Protein AF-A0A7D9IR38-F1 (afdb_monomer)

Organism: Paramuricea clavata (NCBI:txid317549)

InterPro domains:
  IPR008967 p53-like transcription factor, DNA-binding domain superfamily [SSF49417] (40-224)
  IPR024061 NDT80, DNA-binding domain [PF05224] (97-162)
  IPR024061 NDT80, DNA-binding domain [PF05224] (167-225)
  IPR024061 NDT80, DNA-binding domain [PS51517] (1-226)
  IPR026932 Myelin gene regulatory factor, ICA domain [PF13887] (350-385)
  IPR030392 Intramolecular chaperone auto-processing domain [PF13884] (271-334)
  IPR030392 Intramolecular chaperone auto-processing domain [PS51688] (271-379)
  IPR037141 NDT80, DNA-binding domain superfamily [G3DSA:2.60.40.1390] (22-170)
  IPR051577 Myelin Regulatory Factor-like [PTHR13029] (30-388)

Solvent-accessible surface area (backbone atoms only — not comparable to full-atom values): 26145 Å² total; per-residue (Å²): 54,73,62,73,76,69,81,68,84,81,82,90,80,77,92,77,84,88,83,86,88,83,85,91,80,84,88,85,83,88,86,81,89,80,92,78,89,76,90,79,82,91,78,80,91,72,85,74,77,76,78,79,71,75,55,69,43,83,36,67,68,88,75,33,37,47,30,23,38,75,79,67,80,59,71,42,74,64,47,77,50,73,42,60,83,41,50,67,44,72,36,79,94,72,73,38,34,37,31,36,70,82,56,73,62,39,63,45,57,48,70,48,68,80,69,62,99,42,40,27,38,46,53,90,96,43,77,40,60,52,77,48,78,46,80,45,64,33,31,22,32,70,93,44,67,89,48,73,38,48,48,54,66,38,36,84,82,66,58,88,64,97,48,56,55,61,80,67,56,36,51,51,80,62,61,51,94,91,37,76,29,95,73,50,41,34,32,24,48,32,46,36,34,25,41,28,39,97,88,51,72,43,47,47,45,36,36,31,39,56,61,29,37,34,35,80,58,67,58,82,78,73,51,66,87,67,50,84,52,44,65,48,97,86,64,80,47,76,47,63,89,70,72,41,46,41,83,42,96,74,50,84,42,61,72,27,68,52,62,88,82,88,74,91,77,79,86,89,73,94,87,51,74,92,80,55,76,90,88,71,86,80,63,27,64,60,24,33,52,52,56,71,70,58,61,83,42,80,46,63,75,54,71,54,56,21,64,73,52,66,49,70,87,85,54,74,47,79,45,66,57,41,77,63,46,37,76,76,43,48,90,34,36,45,73,45,68,68,44,77,41,92,90,42,78,44,69,64,39,65,42,64,43,62,70,56,53,52,52,34,50,52,29,19,5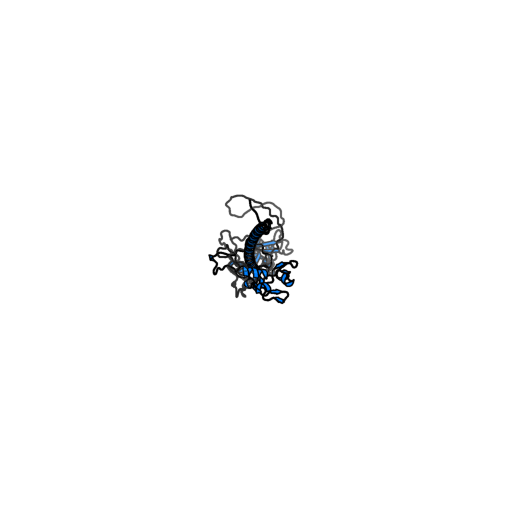2,53,36,51,52,53,51,50,50,54,51,51,55,50,49,54,53,50,52,54,52,48,53,53,49,49,56,50,51,56,58,68,73,64,67,76,96,79,82,84,87,83,79,88,87,80,88,74,90,77,92,134

Radius of gyration: 47.47 Å; Cα contacts (8 Å, |Δi|>4): 557; chains: 1; bounding box: 139×45×157 Å

Structure (mmCIF, N/CA/C/O backbone):
data_AF-A0A7D9IR38-F1
#
_entry.id   AF-A0A7D9IR38-F1
#
loop_
_atom_site.group_PDB
_atom_site.id
_atom_site.type_symbol
_atom_site.label_atom_id
_atom_site.label_alt_id
_atom_site.label_comp_id
_atom_site.label_asym_id
_atom_site.label_entity_id
_atom_site.label_seq_id
_atom_site.pdbx_PDB_ins_code
_atom_site.Cartn_x
_atom_site.Cartn_y
_atom_site.Cartn_z
_atom_site.occupancy
_atom_site.B_iso_or_equiv
_atom_site.auth_seq_id
_atom_site.auth_comp_id
_atom_site.auth_asym_id
_atom_site.auth_atom_id
_atom_site.pdbx_PDB_model_num
ATOM 1 N N . MET A 1 1 ? -3.187 -12.875 36.108 1.00 32.19 1 MET A N 1
ATOM 2 C CA . MET A 1 1 ? -4.574 -12.395 35.973 1.00 32.19 1 MET A CA 1
ATOM 3 C C . MET A 1 1 ? -4.577 -11.123 36.898 1.00 32.19 1 MET A C 1
ATOM 5 O O . MET A 1 1 ? -4.067 -11.202 37.983 1.00 32.19 1 MET A O 1
ATOM 9 N N . PHE A 1 2 ? -4.881 -9.881 36.517 1.00 22.52 2 PHE A N 1
ATOM 10 C CA . PHE A 1 2 ? -4.890 -8.736 37.477 1.00 22.52 2 PHE A CA 1
ATOM 11 C C . PHE A 1 2 ? -5.902 -7.702 37.000 1.00 22.52 2 PHE A C 1
ATOM 13 O O . PHE A 1 2 ? -5.664 -7.044 35.996 1.00 22.52 2 PHE A O 1
ATOM 20 N N . LEU A 1 3 ? -7.048 -7.592 37.676 1.00 26.59 3 LEU A N 1
ATOM 21 C CA . LEU A 1 3 ? -7.865 -6.381 37.555 1.00 26.59 3 LEU A CA 1
ATOM 22 C C . LEU A 1 3 ? -7.240 -5.395 38.537 1.00 26.59 3 LEU A C 1
ATOM 24 O O . LEU A 1 3 ? -7.211 -5.655 39.741 1.00 26.59 3 LEU A O 1
ATOM 28 N N . ILE A 1 4 ? -6.672 -4.318 38.014 1.00 25.92 4 ILE A N 1
ATOM 29 C CA . ILE A 1 4 ? -6.239 -3.196 38.834 1.00 25.92 4 ILE A CA 1
ATOM 30 C C . ILE A 1 4 ? -7.450 -2.273 38.915 1.00 25.92 4 ILE A C 1
ATOM 32 O O . ILE A 1 4 ? -7.753 -1.551 37.971 1.00 25.92 4 ILE A O 1
ATOM 36 N N . LEU A 1 5 ? -8.172 -2.356 40.029 1.00 30.34 5 LEU A N 1
ATOM 37 C CA . LEU A 1 5 ? -9.125 -1.329 40.424 1.00 30.34 5 LEU A CA 1
ATOM 38 C C . LEU A 1 5 ? -8.317 -0.217 41.090 1.00 30.34 5 LEU A C 1
ATOM 40 O O . LEU A 1 5 ? -7.804 -0.401 42.194 1.00 30.34 5 LEU A O 1
ATOM 44 N N . VAL A 1 6 ? -8.161 0.913 40.407 1.00 25.84 6 VAL A N 1
ATOM 45 C CA . VAL A 1 6 ? -7.616 2.121 41.029 1.00 25.84 6 VAL A CA 1
ATOM 46 C C . VAL A 1 6 ? -8.794 2.885 41.622 1.00 25.84 6 VAL A C 1
ATOM 48 O O . VAL A 1 6 ? -9.546 3.531 40.901 1.00 25.84 6 VAL A O 1
ATOM 51 N N . PHE A 1 7 ? -8.983 2.772 42.936 1.00 28.56 7 PHE A N 1
ATOM 52 C CA . PHE A 1 7 ? -9.939 3.600 43.665 1.00 28.56 7 PHE A CA 1
ATOM 53 C C . PHE A 1 7 ? -9.249 4.900 44.080 1.00 28.56 7 PHE A C 1
ATOM 55 O O . PHE A 1 7 ? -8.313 4.873 44.879 1.00 28.56 7 PHE A O 1
ATOM 62 N N . TYR A 1 8 ? -9.728 6.035 43.577 1.00 24.03 8 TYR A N 1
ATOM 63 C CA . TYR A 1 8 ? -9.469 7.330 44.198 1.00 24.03 8 TYR A CA 1
ATOM 64 C C . TYR A 1 8 ? -10.683 7.682 45.058 1.00 24.03 8 TYR A C 1
ATOM 66 O O . TYR A 1 8 ? -11.764 7.930 44.540 1.00 24.03 8 TYR A O 1
ATOM 74 N N . TYR A 1 9 ? -10.507 7.663 46.379 1.00 27.12 9 TYR A N 1
ATOM 75 C CA . TYR A 1 9 ? -11.450 8.249 47.330 1.00 27.12 9 TYR A CA 1
ATOM 76 C C . TYR A 1 9 ? -10.829 9.548 47.846 1.00 27.12 9 TYR A C 1
ATOM 78 O O . TYR A 1 9 ? -9.733 9.520 48.411 1.00 27.12 9 TYR A O 1
ATOM 86 N N . SER A 1 10 ? -11.496 10.682 47.624 1.00 22.47 10 SER A N 1
ATOM 87 C CA . SER A 1 10 ? -11.085 11.984 48.154 1.00 22.47 10 SER A CA 1
ATOM 88 C C . SER A 1 10 ? -12.210 12.570 49.006 1.00 22.47 10 SER A C 1
ATOM 90 O O . SER A 1 10 ? -13.165 13.112 48.458 1.00 22.47 10 SER A O 1
ATOM 92 N N . PRO A 1 11 ? -12.128 12.485 50.344 1.00 25.80 11 PRO A N 1
ATOM 93 C CA . PRO A 1 11 ? -12.877 13.372 51.212 1.00 25.80 11 PRO A CA 1
ATOM 94 C C . PRO A 1 11 ? -12.040 14.647 51.361 1.00 25.80 11 PRO A C 1
ATOM 96 O O . PRO A 1 11 ? -11.007 14.669 52.039 1.00 25.80 11 PRO A O 1
ATOM 99 N N . LEU A 1 12 ? -12.428 15.709 50.660 1.00 24.52 12 LEU A N 1
ATOM 100 C CA . LEU A 1 12 ? -11.795 17.011 50.825 1.00 24.52 12 LEU A CA 1
ATOM 101 C C . LEU A 1 12 ? -12.102 17.545 52.234 1.00 24.52 12 LEU A C 1
ATOM 103 O O . LEU A 1 12 ? -13.185 18.039 52.509 1.00 24.52 12 LEU A O 1
ATOM 107 N N . GLN A 1 13 ? -11.060 17.464 53.066 1.00 26.48 13 GLN A N 1
ATOM 108 C CA . GLN A 1 13 ? -10.814 18.166 54.329 1.00 26.48 13 GLN A CA 1
ATOM 109 C C . GLN A 1 13 ? -11.513 17.655 55.598 1.00 26.48 13 GLN A C 1
ATOM 111 O O . GLN A 1 13 ? -12.434 18.275 56.111 1.00 26.48 13 GLN A O 1
ATOM 116 N N . GLU A 1 14 ? -10.871 16.686 56.258 1.00 24.98 14 GLU A N 1
ATOM 117 C CA . GLU A 1 14 ? -10.708 16.777 57.712 1.00 24.98 14 GLU A CA 1
ATOM 118 C C . GLU A 1 14 ? -9.253 16.478 58.106 1.00 24.98 14 GLU A C 1
ATOM 120 O O . GLU A 1 14 ? -8.699 15.404 57.870 1.00 24.98 14 GLU A O 1
ATOM 125 N N . LYS A 1 15 ? -8.589 17.503 58.648 1.00 25.02 15 LYS A N 1
ATOM 126 C CA . LYS A 1 15 ? -7.268 17.408 59.271 1.00 25.02 15 LYS A CA 1
ATOM 127 C C . LYS A 1 15 ? -7.377 16.476 60.479 1.00 25.02 15 LYS A C 1
ATOM 129 O O . LYS A 1 15 ? -8.169 16.766 61.362 1.00 25.02 15 LYS A O 1
ATOM 134 N N . GLN A 1 16 ? -6.518 15.463 60.577 1.00 22.91 16 GLN A N 1
ATOM 135 C CA . GLN A 1 16 ? -5.598 15.240 61.703 1.00 22.91 16 GLN A CA 1
ATOM 136 C C . GLN A 1 16 ? -4.909 13.868 61.599 1.00 22.91 16 GLN A C 1
ATOM 138 O O . GLN A 1 16 ? -5.379 12.908 60.999 1.00 22.91 16 GLN A O 1
ATOM 143 N N . LEU A 1 17 ? -3.720 13.847 62.179 1.00 22.20 17 LEU A N 1
ATOM 144 C CA . LEU A 1 17 ? -2.709 12.803 62.245 1.00 22.20 17 LEU A CA 1
ATOM 145 C C . LEU A 1 17 ? -3.217 11.404 62.686 1.00 22.20 17 LEU A C 1
ATOM 147 O O . LEU A 1 17 ? -3.963 11.284 63.650 1.00 22.20 17 LEU A O 1
ATOM 151 N N . LYS A 1 18 ? -2.605 10.357 62.102 1.00 23.73 18 LYS A N 1
ATOM 152 C CA . LYS A 1 18 ? -2.410 8.983 62.637 1.00 23.73 18 LYS A CA 1
ATOM 153 C C . LYS A 1 18 ? -3.661 8.120 62.904 1.00 23.73 18 LYS A C 1
ATOM 155 O O . LYS A 1 18 ? -4.250 8.190 63.974 1.00 23.73 18 LYS A O 1
ATOM 160 N N . ARG A 1 19 ? -3.824 7.071 62.082 1.00 24.08 19 ARG A N 1
ATOM 161 C CA . ARG A 1 19 ? -3.713 5.660 62.524 1.00 24.08 19 ARG A CA 1
ATOM 162 C C . ARG A 1 19 ? -3.563 4.707 61.330 1.00 24.08 19 ARG A C 1
ATOM 164 O O . ARG A 1 19 ? -4.274 4.793 60.340 1.00 24.08 19 ARG A O 1
ATOM 171 N N . LYS A 1 20 ? -2.553 3.846 61.452 1.00 23.52 20 LYS A N 1
ATOM 172 C CA . LYS A 1 20 ? -2.183 2.717 60.586 1.00 23.52 20 LYS A CA 1
ATOM 173 C C . LYS A 1 20 ? -3.152 1.537 60.810 1.00 23.52 20 LYS A C 1
ATOM 175 O O . LYS A 1 20 ? -3.844 1.534 61.826 1.00 23.52 20 LYS A O 1
ATOM 180 N N . CYS A 1 21 ? -3.028 0.530 59.932 1.00 21.84 21 CYS A N 1
ATOM 181 C CA . CYS A 1 21 ? -3.422 -0.898 60.027 1.00 21.84 21 CYS A CA 1
ATOM 182 C C . CYS A 1 21 ? -4.568 -1.298 59.075 1.00 21.84 21 CYS A C 1
ATOM 184 O O . CYS A 1 21 ? -5.576 -0.613 59.018 1.00 21.84 21 CYS A O 1
ATOM 186 N N . HIS A 1 22 ? -4.532 -2.410 58.332 1.00 23.05 22 HIS A N 1
ATOM 187 C CA . HIS A 1 22 ? -3.487 -3.402 58.036 1.00 23.05 22 HIS A CA 1
ATOM 188 C C . HIS A 1 22 ? -3.958 -4.209 56.806 1.00 23.05 22 HIS A C 1
ATOM 190 O O . HIS A 1 22 ? -5.097 -4.667 56.778 1.00 23.05 22 HIS A O 1
ATOM 196 N N . LEU A 1 23 ? -3.082 -4.428 55.823 1.00 22.12 23 LEU A N 1
ATOM 197 C CA . LEU A 1 23 ? -3.158 -5.573 54.909 1.00 22.12 23 LEU A CA 1
ATOM 198 C C . LEU A 1 23 ? -2.187 -6.623 55.460 1.00 22.12 23 LEU A C 1
ATOM 200 O O . LEU A 1 23 ? -1.024 -6.308 55.713 1.00 22.12 23 LEU A O 1
ATOM 204 N N . LEU A 1 24 ? -2.681 -7.838 55.698 1.00 22.42 24 LEU A N 1
ATOM 205 C CA . LEU A 1 24 ? -1.870 -9.011 56.013 1.00 22.42 24 LEU A CA 1
ATOM 206 C C . LEU A 1 24 ? -1.435 -9.672 54.701 1.00 22.42 24 LEU A C 1
ATOM 208 O O . LEU A 1 24 ? -2.277 -10.210 53.989 1.00 22.42 24 LEU A O 1
ATOM 212 N N . SER A 1 25 ? -0.137 -9.637 54.410 1.00 22.72 25 SER A N 1
ATOM 213 C CA . SER A 1 25 ? 0.696 -10.841 54.252 1.00 22.72 25 SER A CA 1
ATOM 214 C C . SER A 1 25 ? 2.130 -10.419 53.920 1.00 22.72 25 SER A C 1
ATOM 216 O O . SER A 1 25 ? 2.369 -9.746 52.918 1.00 22.72 25 SER A O 1
ATOM 218 N N . GLU A 1 26 ? 3.043 -10.795 54.808 1.00 22.45 26 GLU A N 1
ATOM 219 C CA . GLU A 1 26 ? 4.478 -10.514 54.815 1.00 22.45 26 GLU A CA 1
ATOM 220 C C . GLU A 1 26 ? 5.290 -11.341 53.798 1.00 22.45 26 GLU A C 1
ATOM 222 O O . GLU A 1 26 ? 4.868 -12.418 53.378 1.00 22.45 26 GLU A O 1
ATOM 227 N N . ASN A 1 27 ? 6.517 -10.845 53.566 1.00 23.66 27 ASN A N 1
ATOM 228 C CA . ASN A 1 27 ? 7.733 -11.494 53.040 1.00 23.66 27 ASN A CA 1
ATOM 229 C C . ASN A 1 27 ? 7.826 -11.622 51.501 1.00 23.66 27 ASN A C 1
ATOM 231 O O . ASN A 1 27 ? 6.916 -12.114 50.850 1.00 23.66 27 ASN A O 1
ATOM 235 N N . ASN A 1 28 ? 8.896 -11.207 50.812 1.00 25.48 28 ASN A N 1
ATOM 236 C CA . ASN A 1 28 ? 10.277 -10.934 51.215 1.00 25.48 28 ASN A CA 1
ATOM 237 C C . ASN A 1 28 ? 10.882 -9.758 50.426 1.00 25.48 28 ASN A C 1
ATOM 239 O O . ASN A 1 28 ? 10.519 -9.486 49.282 1.00 25.48 28 ASN A O 1
ATOM 243 N N . GLU A 1 29 ? 11.824 -9.099 51.091 1.00 25.08 29 GLU A N 1
ATOM 244 C CA . GLU A 1 29 ? 12.579 -7.922 50.679 1.00 25.08 29 GLU A CA 1
ATOM 245 C C . GLU A 1 29 ? 13.630 -8.172 49.576 1.00 25.08 29 GLU A C 1
ATOM 247 O O . GLU A 1 29 ? 14.093 -9.291 49.365 1.00 25.08 29 GLU A O 1
ATOM 252 N N . ASN A 1 30 ? 14.087 -7.043 49.013 1.00 25.06 30 ASN A N 1
ATOM 253 C CA . ASN A 1 30 ? 15.406 -6.779 48.418 1.00 25.06 30 ASN A CA 1
ATOM 254 C C . ASN A 1 30 ? 15.691 -7.301 46.997 1.00 25.06 30 ASN A C 1
ATOM 256 O O . ASN A 1 30 ? 16.036 -8.458 46.791 1.00 25.06 30 ASN A O 1
ATOM 260 N N . ASN A 1 31 ? 15.712 -6.386 46.015 1.00 26.19 31 ASN A N 1
ATOM 261 C CA . ASN A 1 31 ? 16.992 -5.834 45.542 1.00 26.19 31 ASN A CA 1
ATOM 262 C C . ASN A 1 31 ? 16.858 -4.706 44.493 1.00 26.19 31 ASN A C 1
ATOM 264 O O . ASN A 1 31 ? 16.101 -4.789 43.533 1.00 26.19 31 ASN A O 1
ATOM 268 N N . GLU A 1 32 ? 17.681 -3.681 44.731 1.00 26.14 32 GLU A N 1
ATOM 269 C CA . GLU A 1 32 ? 18.408 -2.799 43.802 1.00 26.14 32 GLU A CA 1
ATOM 270 C C . GLU A 1 32 ? 17.709 -1.857 42.793 1.00 26.14 32 GLU A C 1
ATOM 272 O O . GLU A 1 32 ? 17.222 -2.215 41.727 1.00 26.14 32 GLU A O 1
ATOM 277 N N . MET A 1 33 ? 17.833 -0.562 43.125 1.00 23.05 33 MET A N 1
ATOM 278 C CA . MET A 1 33 ? 18.467 0.509 42.334 1.00 23.05 33 MET A CA 1
ATOM 279 C C . MET A 1 33 ? 18.371 0.485 40.790 1.00 23.05 33 MET A C 1
ATOM 281 O O . MET A 1 33 ? 19.086 -0.248 40.118 1.00 23.05 33 MET A O 1
ATOM 285 N N . LYS A 1 34 ? 17.720 1.512 40.218 1.00 26.06 34 LYS A N 1
ATOM 286 C CA . LYS A 1 34 ? 18.383 2.676 39.567 1.00 26.06 34 LYS A CA 1
ATOM 287 C C . LYS A 1 34 ? 17.340 3.598 38.916 1.00 26.06 34 LYS A C 1
ATOM 289 O O . LYS A 1 34 ? 16.698 3.261 37.928 1.00 26.06 34 LYS A O 1
ATOM 294 N N . LYS A 1 35 ? 17.206 4.811 39.465 1.00 25.56 35 LYS A N 1
ATOM 295 C CA . LYS A 1 35 ? 16.501 5.939 38.838 1.00 25.56 35 LYS A CA 1
ATOM 296 C C . LYS A 1 35 ? 17.360 6.486 37.694 1.00 25.56 35 LYS A C 1
ATOM 298 O O . LYS A 1 35 ? 18.388 7.099 37.957 1.00 25.56 35 LYS A O 1
ATOM 303 N N . VAL A 1 36 ? 16.901 6.349 36.453 1.00 25.91 36 VAL A N 1
ATOM 304 C CA . VAL A 1 36 ? 17.342 7.196 35.335 1.00 25.91 36 VAL A CA 1
ATOM 305 C C . VAL A 1 36 ? 16.173 8.102 34.965 1.00 25.91 36 VAL A C 1
ATOM 307 O O . VAL A 1 36 ? 15.208 7.679 34.337 1.00 25.91 36 VAL A O 1
ATOM 310 N N . LYS A 1 37 ? 16.249 9.363 35.400 1.00 24.50 37 LYS A N 1
ATOM 311 C CA . LYS A 1 37 ? 15.407 10.447 34.886 1.00 24.50 37 LYS A CA 1
ATOM 312 C C . LYS A 1 37 ? 15.909 10.789 33.480 1.00 24.50 37 LYS A C 1
ATOM 314 O O . LYS A 1 37 ? 17.011 11.314 33.351 1.00 24.50 37 LYS A O 1
ATOM 319 N N . LYS A 1 38 ? 15.117 10.521 32.441 1.00 25.00 38 LYS A N 1
ATOM 320 C CA . LYS A 1 38 ? 15.277 11.175 31.134 1.00 25.00 38 LYS A CA 1
ATOM 321 C C . LYS A 1 38 ? 14.123 12.151 30.937 1.00 25.00 38 LYS A C 1
ATOM 323 O O . LYS A 1 38 ? 12.965 11.753 30.893 1.00 25.00 38 LYS A O 1
ATOM 328 N N . ASN A 1 39 ? 14.486 13.428 30.868 1.00 23.08 39 ASN A N 1
ATOM 329 C CA . ASN A 1 39 ? 13.631 14.534 30.465 1.00 23.08 39 ASN A CA 1
ATOM 330 C C . ASN A 1 39 ? 13.191 14.325 29.010 1.00 23.08 39 ASN A C 1
ATOM 332 O O . ASN A 1 39 ? 14.047 14.228 28.134 1.00 23.08 39 ASN A O 1
ATOM 336 N N . TYR A 1 40 ? 11.884 14.305 28.758 1.00 23.05 40 TYR A N 1
ATOM 337 C CA . TYR A 1 40 ? 11.312 14.483 27.425 1.00 23.05 40 TYR A CA 1
ATOM 338 C C . TYR A 1 40 ? 10.557 15.816 27.415 1.00 23.05 40 TYR A C 1
ATOM 340 O O . TYR A 1 40 ? 9.619 16.008 28.188 1.00 23.05 40 TYR A O 1
ATOM 348 N N . LYS A 1 41 ? 11.017 16.750 26.577 1.00 23.03 41 LYS A N 1
ATOM 349 C CA . LYS A 1 41 ? 10.255 17.931 26.148 1.00 23.03 41 LYS A CA 1
ATOM 350 C C . LYS A 1 41 ? 9.276 17.489 25.048 1.00 23.03 41 LYS A C 1
ATOM 352 O O . LYS A 1 41 ? 9.688 16.680 24.217 1.00 23.03 41 LYS A O 1
ATOM 357 N N . PRO A 1 42 ? 8.036 18.000 24.996 1.00 26.86 42 PRO A N 1
ATOM 358 C CA . PRO A 1 42 ? 7.153 17.765 23.865 1.00 26.86 42 PRO A CA 1
ATOM 359 C C . PRO A 1 42 ? 7.392 18.846 22.803 1.00 26.86 42 PRO A C 1
ATOM 361 O O . PRO A 1 42 ? 7.195 20.031 23.068 1.00 26.86 42 PRO A O 1
ATOM 364 N N . GLU A 1 43 ? 7.809 18.442 21.607 1.00 24.91 43 GLU A N 1
ATOM 365 C CA . GLU A 1 43 ? 7.759 19.276 20.406 1.00 24.91 43 GLU A CA 1
ATOM 366 C C . GLU A 1 43 ? 6.731 18.694 19.427 1.00 24.91 43 GLU A C 1
ATOM 368 O O . GLU A 1 43 ? 6.721 17.498 19.159 1.00 24.91 43 GLU A O 1
ATOM 373 N N . HIS A 1 44 ? 5.876 19.595 18.939 1.00 27.73 44 HIS A N 1
ATOM 374 C CA . HIS A 1 44 ? 5.079 19.548 17.712 1.00 27.73 44 HIS A CA 1
ATOM 375 C C . HIS A 1 44 ? 4.082 18.394 17.485 1.00 27.73 44 HIS A C 1
ATOM 377 O O . HIS A 1 44 ? 4.381 17.372 16.887 1.00 27.73 44 HIS A O 1
ATOM 383 N N . GLY A 1 45 ? 2.828 18.680 17.859 1.00 36.00 45 GLY A N 1
ATOM 384 C CA . GLY A 1 45 ? 1.658 18.615 16.970 1.00 36.00 45 GLY A CA 1
ATOM 385 C C . GLY A 1 45 ? 1.564 17.457 15.977 1.00 36.00 45 GLY A C 1
ATOM 386 O O . GLY A 1 45 ? 1.627 17.686 14.774 1.00 36.00 45 GLY A O 1
ATOM 387 N N . GLU A 1 46 ? 1.287 16.255 16.475 1.00 27.53 46 GLU A N 1
ATOM 388 C CA . GLU A 1 46 ? 0.656 15.202 15.681 1.00 27.53 46 GLU A CA 1
ATOM 389 C C . GLU A 1 46 ? -0.865 15.285 15.853 1.00 27.53 46 GLU A C 1
ATOM 391 O O . GLU A 1 46 ? -1.393 15.326 16.967 1.00 27.53 46 GLU A O 1
ATOM 396 N N . SER A 1 47 ? -1.579 15.327 14.728 1.00 29.12 47 SER A N 1
ATOM 397 C CA . SER A 1 47 ? -3.030 15.192 14.664 1.00 29.12 47 SER A CA 1
ATOM 398 C C . SER A 1 47 ? -3.446 13.890 15.347 1.00 29.12 47 SER A C 1
ATOM 400 O O . SER A 1 47 ? -3.198 12.804 14.817 1.00 29.12 47 SER A O 1
ATOM 402 N N . SER A 1 48 ? -4.072 13.985 16.521 1.00 27.12 48 SER A N 1
ATOM 403 C CA . SER A 1 48 ? -4.576 12.811 17.217 1.00 27.12 48 SER A CA 1
ATOM 404 C C . SER A 1 48 ? -5.648 12.152 16.351 1.00 27.12 48 SER A C 1
ATOM 406 O O . SER A 1 48 ? -6.739 12.683 16.139 1.00 27.12 48 SER A O 1
ATOM 408 N N . SER A 1 49 ? -5.352 10.961 15.830 1.00 33.38 49 SER A N 1
ATOM 409 C CA . SER A 1 49 ? -6.412 10.031 15.463 1.00 33.38 49 SER A CA 1
ATOM 410 C C . SER A 1 49 ? -7.241 9.840 16.731 1.00 33.38 49 SER A C 1
ATOM 412 O O . SER A 1 49 ? -6.749 9.265 17.704 1.00 33.38 49 SER A O 1
ATOM 414 N N . SER A 1 50 ? -8.436 10.421 16.776 1.00 42.72 50 SER A N 1
ATOM 415 C CA . SER A 1 50 ? -9.294 10.379 17.957 1.00 42.72 50 SER A CA 1
ATOM 416 C C . SER A 1 50 ? -9.567 8.919 18.328 1.00 42.72 50 SER A C 1
ATOM 418 O O . SER A 1 50 ? -10.323 8.213 17.663 1.00 42.72 50 SER A O 1
ATOM 420 N N . ILE A 1 51 ? -8.896 8.428 19.373 1.00 61.41 51 ILE A N 1
ATOM 421 C CA . ILE A 1 51 ? -9.142 7.092 19.913 1.00 61.41 51 ILE A CA 1
ATOM 422 C C . ILE A 1 51 ? -10.586 7.102 20.406 1.00 61.41 51 ILE A C 1
ATOM 424 O O . ILE A 1 51 ? -10.920 7.813 21.354 1.00 61.41 51 ILE A O 1
ATOM 428 N N . LYS A 1 52 ? -11.462 6.354 19.729 1.00 79.75 52 LYS A N 1
ATOM 429 C CA . LYS A 1 52 ? -12.871 6.280 20.106 1.00 79.75 52 LYS A CA 1
ATOM 430 C C . LYS A 1 52 ? -12.989 5.540 21.438 1.00 79.75 52 LYS A C 1
ATOM 432 O O . LYS A 1 52 ? -12.598 4.379 21.540 1.00 79.75 52 LYS A O 1
ATOM 437 N N . THR A 1 53 ? -13.523 6.217 22.446 1.00 86.69 53 THR A N 1
ATOM 438 C CA . THR A 1 53 ? -13.774 5.665 23.781 1.00 86.69 53 THR A CA 1
ATOM 439 C C . THR A 1 53 ? -15.211 5.174 23.898 1.00 86.69 53 THR A C 1
ATOM 441 O O . THR A 1 53 ? -16.109 5.704 23.236 1.00 86.69 53 THR A O 1
ATOM 444 N N . ILE A 1 54 ? -15.419 4.136 24.713 1.00 92.12 54 ILE A N 1
ATOM 445 C CA . ILE A 1 54 ? -16.761 3.611 24.958 1.00 92.12 54 ILE A CA 1
ATOM 446 C C . ILE A 1 54 ? -17.575 4.625 25.765 1.00 92.12 54 ILE A C 1
ATOM 448 O O . ILE A 1 54 ? -17.081 5.190 26.745 1.00 92.12 54 ILE A O 1
ATOM 452 N N . LYS A 1 55 ? -18.814 4.862 25.346 1.00 93.94 55 LYS A N 1
ATOM 453 C CA . LYS A 1 55 ? -19.738 5.781 26.011 1.00 93.94 55 LYS A CA 1
ATOM 454 C C . LYS A 1 55 ? -20.543 5.074 27.095 1.00 93.94 55 LYS A C 1
ATOM 456 O O . LYS A 1 55 ? -20.880 3.895 26.962 1.00 93.94 55 LYS A O 1
ATOM 461 N N . TRP A 1 56 ? -20.873 5.840 28.129 1.00 94.81 56 TRP A N 1
ATOM 462 C CA . TRP A 1 56 ? -21.679 5.424 29.271 1.00 94.81 56 TRP A CA 1
ATOM 463 C C . TRP A 1 56 ? -22.890 6.345 29.413 1.00 94.81 56 TRP A C 1
ATOM 465 O O . TRP A 1 56 ? -22.820 7.523 29.055 1.00 94.81 56 TRP A O 1
ATOM 475 N N . SER A 1 57 ? -23.995 5.793 29.895 1.00 94.75 57 SER A N 1
ATOM 476 C CA . SER A 1 57 ? -25.231 6.518 30.176 1.00 94.75 57 SER A CA 1
ATOM 477 C C . SER A 1 57 ? -25.851 6.043 31.482 1.00 94.75 57 SER A C 1
ATOM 479 O O . SER A 1 57 ? -25.645 4.899 31.895 1.00 94.75 57 SER A O 1
ATOM 481 N N . ASP A 1 58 ? -26.668 6.898 32.087 1.00 93.38 58 ASP A N 1
ATOM 482 C CA . ASP A 1 58 ? -27.479 6.553 33.250 1.00 93.38 58 ASP A CA 1
ATOM 483 C C . ASP A 1 58 ? -28.330 5.300 32.998 1.00 93.38 58 ASP A C 1
ATOM 485 O O . ASP A 1 58 ? -28.930 5.128 31.933 1.00 93.38 58 ASP A O 1
ATOM 489 N N . TYR A 1 59 ? -28.378 4.407 33.986 1.00 92.62 59 TYR A N 1
ATOM 490 C CA . TYR A 1 59 ? -29.132 3.162 33.915 1.00 92.62 59 TYR A CA 1
ATOM 491 C C . TYR A 1 59 ? -29.973 2.978 35.167 1.00 92.62 59 TYR A C 1
ATOM 493 O O . TYR A 1 59 ? -29.455 3.062 36.273 1.00 92.62 59 TYR A O 1
ATOM 501 N N . LYS A 1 60 ? -31.270 2.687 34.996 1.00 88.62 60 LYS A N 1
ATOM 502 C CA . LYS A 1 60 ? -32.205 2.441 36.109 1.00 88.62 60 LYS A CA 1
ATOM 503 C C . LYS A 1 60 ? -32.182 3.536 37.190 1.00 88.62 60 LYS A C 1
ATOM 505 O O . LYS A 1 60 ? -32.381 3.240 38.362 1.00 88.62 60 LYS A O 1
ATOM 510 N N . SER A 1 61 ? -31.987 4.800 36.807 1.00 85.88 61 SER A N 1
ATOM 511 C CA . SER A 1 61 ? -31.916 5.923 37.755 1.00 85.88 61 SER A CA 1
ATOM 512 C C . SER A 1 61 ? -33.169 6.073 38.620 1.00 85.88 61 SER A C 1
ATOM 514 O O . SER A 1 61 ? -33.072 6.544 39.745 1.00 85.88 61 SER A O 1
ATOM 516 N N . GLU A 1 62 ? -34.329 5.632 38.130 1.00 87.12 62 GLU A N 1
ATOM 517 C CA . GLU A 1 62 ? -35.589 5.620 38.885 1.00 87.12 62 GLU A CA 1
ATOM 518 C C . GLU A 1 62 ? -35.629 4.543 39.984 1.00 87.12 62 GLU A C 1
ATOM 520 O O . GLU A 1 62 ? -36.349 4.692 40.965 1.00 87.12 62 GLU A O 1
ATOM 525 N N . GLU A 1 63 ? -34.845 3.467 39.847 1.00 89.56 63 GLU A N 1
ATOM 526 C CA . GLU A 1 63 ? -34.708 2.406 40.858 1.00 89.56 63 GLU A CA 1
ATOM 527 C C . GLU A 1 63 ? -33.590 2.727 41.876 1.00 89.56 63 GLU A C 1
ATOM 529 O O . GLU A 1 63 ? -33.448 2.045 42.900 1.00 89.56 63 GLU A O 1
ATOM 534 N N . CYS A 1 64 ? -32.771 3.750 41.601 1.00 91.25 64 CYS A N 1
ATOM 535 C CA . CYS A 1 64 ? -31.705 4.192 42.491 1.00 91.25 64 CYS A CA 1
ATOM 536 C C . CYS A 1 64 ? -32.284 4.887 43.725 1.00 91.25 64 CYS A C 1
ATOM 538 O O . CYS A 1 64 ? -33.170 5.736 43.656 1.00 91.25 64 CYS A O 1
ATOM 540 N N . HIS A 1 65 ? -31.748 4.520 44.880 1.00 92.31 65 HIS A N 1
ATOM 541 C CA . HIS A 1 65 ? -32.168 5.040 46.165 1.00 92.31 65 HIS A CA 1
ATOM 542 C C . HIS A 1 65 ? -31.456 6.354 46.455 1.00 92.31 65 HIS A C 1
ATOM 544 O O . HIS A 1 65 ? -30.267 6.521 46.173 1.00 92.31 65 HIS A O 1
ATOM 550 N N . LYS A 1 66 ? -32.193 7.280 47.062 1.00 91.31 66 LYS A N 1
ATOM 551 C CA . LYS A 1 66 ? -31.677 8.597 47.419 1.00 91.31 66 LYS A CA 1
ATOM 552 C C . LYS A 1 66 ? -30.823 8.502 48.675 1.00 91.31 66 LYS A C 1
ATOM 554 O O . LYS A 1 66 ? -31.180 7.818 49.638 1.00 91.31 66 LYS A O 1
ATOM 559 N N . LEU A 1 67 ? -29.700 9.205 48.662 1.00 90.44 67 LEU A N 1
ATOM 560 C CA . LEU A 1 67 ? -28.857 9.381 49.835 1.00 90.44 67 LEU A CA 1
ATOM 561 C C . LEU A 1 67 ? -29.218 10.683 50.539 1.00 90.44 67 LEU A C 1
ATOM 563 O O . LEU A 1 67 ? -29.681 11.615 49.900 1.00 90.44 67 LEU A O 1
ATOM 567 N N . PHE A 1 68 ? -29.011 10.749 51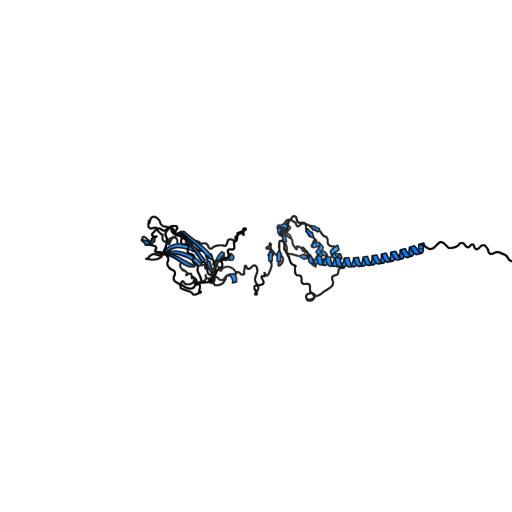.845 1.00 89.38 68 PHE A N 1
ATOM 568 C CA . PHE A 1 68 ? -29.226 11.938 52.661 1.00 89.38 68 PHE A CA 1
ATOM 569 C C . PHE A 1 68 ? -28.072 12.099 53.644 1.00 89.38 68 PHE A C 1
ATOM 571 O O . PHE A 1 68 ? -27.482 11.121 54.110 1.00 89.38 68 PHE A O 1
ATOM 578 N N . THR A 1 69 ? -27.761 13.345 53.969 1.00 85.94 69 THR A N 1
ATOM 579 C CA . THR A 1 69 ? -26.893 13.714 55.090 1.00 85.94 69 THR A CA 1
ATOM 580 C C . THR A 1 69 ? -27.640 13.583 56.417 1.00 85.94 69 THR A C 1
ATOM 582 O O . THR A 1 69 ? -28.866 13.435 56.443 1.00 85.94 69 THR A O 1
ATOM 585 N N . SER A 1 70 ? -26.921 13.695 57.535 1.00 81.31 70 SER A N 1
ATOM 586 C CA . SER A 1 70 ? -27.514 13.678 58.880 1.00 81.31 70 SER A CA 1
ATOM 587 C C . SER A 1 70 ? -28.576 14.768 59.096 1.00 81.31 70 SER A C 1
ATOM 589 O O . SER A 1 70 ? -29.467 14.602 59.926 1.00 81.31 70 SER A O 1
ATOM 591 N N . SER A 1 71 ? -28.530 15.852 58.313 1.00 81.12 71 SER A N 1
ATOM 592 C CA . SER A 1 71 ? -29.519 16.935 58.334 1.00 81.12 71 SER A CA 1
ATOM 593 C C . SER A 1 71 ? -30.888 16.566 57.745 1.00 81.12 71 SER A C 1
ATOM 595 O O . SER A 1 71 ? -31.850 17.277 58.018 1.00 81.12 71 SER A O 1
ATOM 597 N N . LEU A 1 72 ? -30.991 15.496 56.941 1.00 80.38 72 LEU A N 1
ATOM 598 C CA . LEU A 1 72 ? -32.223 15.036 56.271 1.00 80.38 72 LEU A CA 1
ATOM 599 C C . LEU A 1 72 ? -32.953 16.100 55.422 1.00 80.38 72 LEU A C 1
ATOM 601 O O . LEU A 1 72 ? -34.133 15.950 55.115 1.00 80.38 72 LEU A O 1
ATOM 605 N N . THR A 1 73 ? -32.266 17.173 55.030 1.00 76.69 73 THR A N 1
ATOM 606 C CA . THR A 1 73 ? -32.884 18.327 54.360 1.00 76.69 73 THR A CA 1
ATOM 607 C C . THR A 1 73 ? -33.176 18.066 52.888 1.00 76.69 73 THR A C 1
ATOM 609 O O . THR A 1 73 ? -34.289 18.303 52.430 1.00 76.69 73 THR A O 1
ATOM 612 N N . GLU A 1 74 ? -32.189 17.566 52.145 1.00 81.12 74 GLU A N 1
ATOM 613 C CA . GLU A 1 74 ? -32.302 17.280 50.715 1.00 81.12 74 GLU A CA 1
ATOM 614 C C . GLU A 1 74 ? -31.496 16.029 50.356 1.00 81.12 74 GLU A C 1
ATOM 616 O O . GLU A 1 74 ? -30.494 15.728 51.018 1.00 81.12 74 GLU A O 1
ATOM 621 N N . PRO A 1 75 ? -31.920 15.287 49.320 1.00 81.94 75 PRO A N 1
ATOM 622 C CA . PRO A 1 75 ? -31.183 14.128 48.866 1.00 81.94 75 PRO A CA 1
ATOM 623 C C . PRO A 1 75 ? -29.854 14.538 48.223 1.00 81.94 75 PRO A C 1
ATOM 625 O O . PRO A 1 75 ? -29.799 15.441 47.387 1.00 81.94 75 PRO A O 1
ATOM 628 N N . THR A 1 76 ? -28.779 13.840 48.573 1.00 80.00 76 THR A N 1
ATOM 629 C CA . THR A 1 76 ? -27.489 13.970 47.905 1.00 80.00 76 THR A CA 1
ATOM 630 C C . THR A 1 76 ? -27.505 13.159 46.614 1.00 80.00 76 THR A C 1
ATOM 632 O O . THR A 1 76 ? -27.922 12.000 46.591 1.00 80.00 76 THR A O 1
ATOM 635 N N . ASN A 1 77 ? -27.057 13.782 45.524 1.00 79.19 77 ASN A N 1
ATOM 636 C CA . ASN A 1 77 ? -26.961 13.147 44.213 1.00 79.19 77 ASN A CA 1
ATOM 637 C C . ASN A 1 77 ? -25.512 12.701 43.981 1.00 79.19 77 ASN A C 1
ATOM 639 O O . ASN A 1 77 ? -24.646 13.562 43.810 1.00 79.19 77 ASN A O 1
ATOM 643 N N . PRO A 1 78 ? -25.216 11.388 43.980 1.00 84.25 78 PRO A N 1
ATOM 644 C CA . PRO A 1 78 ? -23.888 10.899 43.644 1.00 84.25 78 PRO A CA 1
ATOM 645 C C . PRO A 1 78 ? -23.541 11.252 42.196 1.00 84.25 78 PRO A C 1
ATOM 647 O O . PRO A 1 78 ? -24.290 10.909 41.281 1.00 84.25 78 PRO A O 1
ATOM 650 N N . SER A 1 79 ? -22.390 11.881 41.978 1.00 83.38 79 SER A N 1
ATOM 651 C CA . SER A 1 79 ? -21.837 12.083 40.638 1.00 83.38 79 SER A CA 1
ATOM 652 C C . SER A 1 79 ? -20.884 10.938 40.315 1.00 83.38 79 SER A C 1
ATOM 654 O O . SER A 1 79 ? -19.991 10.615 41.100 1.00 83.38 79 SER A O 1
ATOM 656 N N . ILE A 1 80 ? -21.097 10.289 39.171 1.00 86.00 80 ILE A N 1
ATOM 657 C CA . ILE A 1 80 ? -20.315 9.140 38.717 1.00 86.00 80 ILE A CA 1
ATOM 658 C C . ILE A 1 80 ? -19.817 9.376 37.294 1.00 86.00 80 ILE A C 1
ATOM 660 O O . ILE A 1 80 ? -20.593 9.638 36.380 1.00 86.00 80 ILE A O 1
ATOM 664 N N . VAL A 1 81 ? -18.510 9.223 37.096 1.00 88.38 81 VAL A N 1
ATOM 665 C CA . VAL A 1 81 ? -17.885 9.210 35.771 1.00 88.38 81 VAL A CA 1
ATOM 666 C C . VAL A 1 81 ? -17.194 7.871 35.582 1.00 88.38 81 VAL A C 1
ATOM 668 O O . VAL A 1 81 ? -16.295 7.509 36.343 1.00 88.38 81 VAL A O 1
ATOM 671 N N . VAL A 1 82 ? -17.619 7.133 34.559 1.00 90.38 82 VAL A N 1
ATOM 672 C CA . VAL A 1 82 ? -17.077 5.815 34.219 1.00 90.38 82 VAL A CA 1
ATOM 673 C C . VAL A 1 82 ? -16.283 5.914 32.926 1.00 90.38 82 VAL A C 1
ATOM 675 O O . VAL A 1 82 ? -16.732 6.510 31.949 1.00 90.38 82 VAL A O 1
ATOM 678 N N . ALA A 1 83 ? -15.105 5.302 32.909 1.00 88.19 83 ALA A N 1
ATOM 679 C CA . ALA A 1 83 ? -14.275 5.169 31.724 1.00 88.19 83 ALA A CA 1
ATOM 680 C C . ALA A 1 83 ? -13.815 3.719 31.563 1.00 88.19 83 ALA A C 1
ATOM 682 O O . ALA A 1 83 ? -13.572 3.016 32.543 1.00 88.19 83 ALA A O 1
ATOM 683 N N . CYS A 1 84 ? -13.669 3.269 30.316 1.00 86.94 84 CYS A N 1
ATOM 684 C CA . CYS A 1 84 ? -12.951 2.035 30.017 1.00 86.94 84 CYS A CA 1
ATOM 685 C C . CYS A 1 84 ? -11.614 2.391 29.374 1.00 86.94 84 CYS A C 1
ATOM 687 O O . CYS A 1 84 ? -11.573 2.826 28.224 1.00 86.94 84 CYS A O 1
ATOM 689 N N . ASP A 1 85 ? -10.529 2.221 30.126 1.00 80.44 85 ASP A N 1
ATOM 690 C CA . ASP A 1 85 ? -9.207 2.702 29.716 1.00 80.44 85 ASP A CA 1
ATOM 691 C C . ASP A 1 85 ? -8.532 1.754 28.722 1.00 80.44 85 ASP A C 1
ATOM 693 O O . ASP A 1 85 ? -7.719 2.171 27.897 1.00 80.44 85 ASP A O 1
ATOM 697 N N . LYS A 1 86 ? -8.799 0.447 28.852 1.00 79.56 86 LYS A N 1
ATOM 698 C CA . LYS A 1 86 ? -8.095 -0.617 28.121 1.00 79.56 86 LYS A CA 1
ATOM 699 C C . LYS A 1 86 ? -8.997 -1.816 27.872 1.00 79.56 86 LYS A C 1
ATOM 701 O O . LYS A 1 86 ? -9.883 -2.101 28.667 1.00 79.56 86 LYS A O 1
ATOM 706 N N . GLY A 1 87 ? -8.681 -2.574 26.822 1.00 80.00 87 GLY A N 1
ATOM 707 C CA . GLY A 1 87 ? -9.232 -3.909 26.553 1.00 80.00 87 GLY A CA 1
ATOM 708 C C . GLY A 1 87 ? -10.495 -3.950 25.693 1.00 80.00 87 GLY A C 1
ATOM 709 O O . GLY A 1 87 ? -10.911 -5.041 25.305 1.00 80.00 87 GLY A O 1
ATOM 710 N N . LEU A 1 88 ? -11.054 -2.789 25.343 1.00 84.50 88 LEU A N 1
ATOM 711 C CA . LEU A 1 88 ? -12.077 -2.653 24.310 1.00 84.50 88 LEU A CA 1
ATOM 712 C C . LEU A 1 88 ? -11.472 -1.990 23.073 1.00 84.50 88 LEU A C 1
ATOM 714 O O . LEU A 1 88 ? -10.758 -0.995 23.178 1.00 84.50 88 LEU A O 1
ATOM 718 N N . THR A 1 89 ? -11.776 -2.534 21.900 1.00 85.75 89 THR A N 1
ATOM 719 C CA . THR A 1 89 ? -11.340 -1.987 20.613 1.00 85.75 89 THR A CA 1
ATOM 720 C C . THR A 1 89 ? -12.565 -1.674 19.774 1.00 85.75 89 THR A C 1
ATOM 722 O O . THR A 1 89 ? -13.436 -2.526 19.612 1.00 85.75 89 THR A O 1
ATOM 725 N N . PHE A 1 90 ? -12.661 -0.456 19.248 1.00 85.31 90 PHE A N 1
ATOM 726 C CA . PHE A 1 90 ? -13.752 -0.102 18.348 1.00 85.31 90 PHE A CA 1
ATOM 727 C C . PHE A 1 90 ? -13.513 -0.711 16.964 1.00 85.31 90 PHE A C 1
ATOM 729 O O . PHE A 1 90 ? -12.451 -0.500 16.383 1.00 85.31 90 PHE A O 1
ATOM 736 N N . SER A 1 91 ? -14.498 -1.429 16.423 1.00 82.69 91 SER A N 1
ATOM 737 C CA . SER A 1 91 ? -14.470 -1.922 15.045 1.00 82.69 91 SER A CA 1
ATOM 738 C C . SER A 1 91 ? -15.218 -0.954 14.128 1.00 82.69 91 SER A C 1
ATOM 740 O O . SER A 1 91 ? -16.444 -0.865 14.232 1.00 82.69 91 SER A O 1
ATOM 742 N N . PRO A 1 92 ? -14.542 -0.249 13.198 1.00 75.44 92 PRO A N 1
ATOM 743 C CA . PRO A 1 92 ? -15.218 0.653 12.265 1.00 75.44 92 PRO A CA 1
ATOM 744 C C . PRO A 1 92 ? -16.193 -0.080 11.337 1.00 75.44 92 PRO A C 1
ATOM 746 O O . PRO A 1 92 ? -17.299 0.400 11.104 1.00 75.44 92 PRO A O 1
ATOM 749 N N . ALA A 1 93 ? -15.816 -1.273 10.865 1.00 72.06 93 ALA A N 1
ATOM 750 C CA . ALA A 1 93 ? -16.624 -2.073 9.943 1.00 72.06 93 ALA A CA 1
ATOM 751 C C . ALA A 1 93 ? -17.956 -2.533 10.556 1.00 72.06 93 ALA A C 1
ATOM 753 O O . ALA A 1 93 ? -18.960 -2.646 9.858 1.00 72.06 93 ALA A O 1
ATOM 754 N N . GLU A 1 94 ? -17.961 -2.803 11.862 1.00 75.69 94 GLU A N 1
ATOM 755 C CA . GLU A 1 94 ? -19.135 -3.289 12.596 1.00 75.69 94 GLU A CA 1
ATOM 756 C C . GLU A 1 94 ? -19.792 -2.175 13.430 1.00 75.69 94 GLU A C 1
ATOM 758 O O . GLU A 1 94 ? -20.848 -2.382 14.019 1.00 75.69 94 GLU A O 1
ATOM 763 N N . SER A 1 95 ? -19.173 -0.988 13.463 1.00 85.25 95 SER A N 1
ATOM 764 C CA . SER A 1 95 ? -19.584 0.184 14.242 1.00 85.25 95 SER A CA 1
ATOM 765 C C . SER A 1 95 ? -19.872 -0.106 15.722 1.00 85.25 95 SER A C 1
ATOM 767 O O . SER A 1 95 ? -20.757 0.502 16.318 1.00 85.25 95 SER A O 1
ATOM 769 N N . VAL A 1 96 ? -19.103 -1.013 16.333 1.00 88.81 96 VAL A N 1
ATOM 770 C CA . VAL A 1 96 ? -19.323 -1.509 17.702 1.00 88.81 96 VAL A CA 1
ATOM 771 C C . VAL A 1 96 ? -17.999 -1.801 18.412 1.00 88.81 96 VAL A C 1
ATOM 773 O O . VAL A 1 96 ? -16.983 -2.073 17.768 1.00 88.81 96 VAL A O 1
ATOM 776 N N . PHE A 1 97 ? -17.994 -1.748 19.746 1.00 90.31 97 PHE A N 1
ATOM 777 C CA . PHE A 1 97 ? -16.835 -2.147 20.544 1.00 90.31 97 PHE A CA 1
ATOM 778 C C . PHE A 1 97 ? -16.721 -3.667 20.640 1.00 90.31 97 PHE A C 1
ATOM 780 O O . PHE A 1 97 ? -17.703 -4.381 20.841 1.00 90.31 97 PHE A O 1
ATOM 787 N N . ILE A 1 98 ? -15.495 -4.168 20.524 1.00 87.50 98 ILE A N 1
ATOM 788 C CA . ILE A 1 98 ? -15.169 -5.587 20.599 1.00 87.50 98 ILE A CA 1
ATOM 789 C C . ILE A 1 98 ? -14.233 -5.816 21.781 1.00 87.50 98 ILE A C 1
ATOM 791 O O . ILE A 1 98 ? -13.204 -5.157 21.931 1.00 87.50 98 ILE A O 1
ATOM 795 N N . CYS A 1 99 ? -14.596 -6.793 22.601 1.00 86.31 99 CYS A N 1
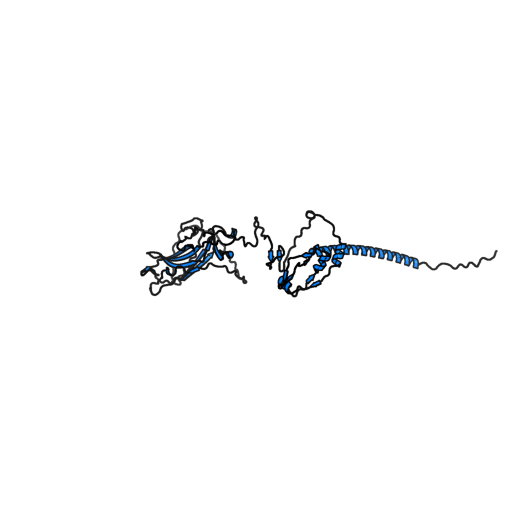ATOM 796 C CA . CYS A 1 99 ? -13.789 -7.343 23.673 1.00 86.31 99 CYS A CA 1
ATOM 797 C C . CYS A 1 99 ? -13.404 -8.783 23.332 1.00 86.31 99 CYS A C 1
ATOM 799 O O . CYS A 1 99 ? -14.200 -9.563 22.797 1.00 86.31 99 CYS A O 1
ATOM 801 N N . GLN A 1 100 ? -12.182 -9.168 23.677 1.00 79.94 100 GLN A N 1
ATOM 802 C CA . GLN A 1 100 ? -11.759 -10.558 23.574 1.00 79.94 100 GLN A CA 1
ATOM 803 C C . GLN A 1 100 ?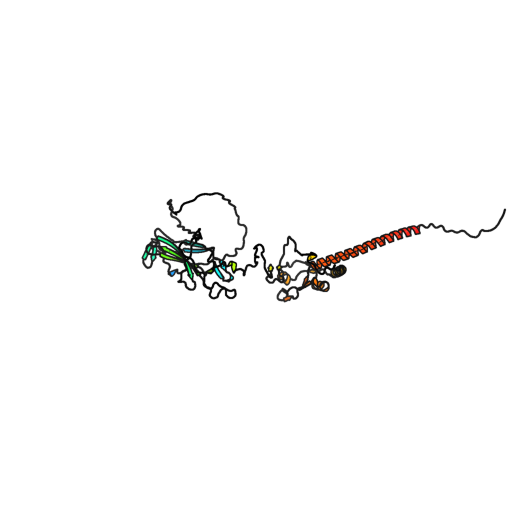 -11.897 -11.218 24.922 1.00 79.94 100 GLN A C 1
ATOM 805 O O . GLN A 1 100 ? -11.306 -10.766 25.895 1.00 79.94 100 GLN A O 1
ATOM 810 N N . LYS A 1 101 ? -12.565 -12.365 24.956 1.00 78.44 101 LYS A N 1
ATOM 811 C CA . LYS A 1 101 ? -12.751 -13.147 26.176 1.00 78.44 101 LYS A CA 1
ATOM 812 C C . LYS A 1 101 ? -11.424 -13.510 26.861 1.00 78.44 101 LYS A C 1
ATOM 814 O O . LYS A 1 101 ? -11.394 -13.682 28.073 1.00 78.44 101 LYS A O 1
ATOM 819 N N . LYS A 1 102 ? -10.333 -13.653 26.097 1.00 71.19 102 LYS A N 1
ATOM 820 C CA . LYS A 1 102 ? -8.991 -13.954 26.630 1.00 71.19 102 LYS A CA 1
ATOM 821 C C . LYS A 1 102 ? -8.225 -12.721 27.120 1.00 71.19 102 LYS A C 1
ATOM 823 O O . LYS A 1 102 ? -7.265 -12.894 27.867 1.00 71.19 102 LYS A O 1
ATOM 828 N N . ASN A 1 103 ? -8.622 -11.516 26.713 1.00 74.38 103 ASN A N 1
ATOM 829 C CA . ASN A 1 103 ? -7.946 -10.285 27.106 1.00 74.38 103 ASN A CA 1
ATOM 830 C C . ASN A 1 103 ? -8.657 -9.649 28.299 1.00 74.38 103 ASN A C 1
ATOM 832 O O . ASN A 1 103 ? -9.861 -9.799 28.491 1.00 74.38 103 ASN A O 1
ATOM 836 N N . HIS A 1 104 ? -7.891 -8.916 29.097 1.00 75.12 104 HIS A N 1
ATOM 837 C CA . HIS A 1 104 ? -8.431 -8.131 30.197 1.00 75.12 104 HIS A CA 1
ATOM 838 C C . HIS A 1 104 ? -8.830 -6.742 29.703 1.00 75.12 104 HIS A C 1
ATOM 840 O O . HIS A 1 104 ? -8.149 -6.162 28.856 1.00 75.12 104 HIS A O 1
ATOM 846 N N . PHE A 1 105 ? -9.907 -6.206 30.270 1.00 81.25 105 PHE A N 1
ATOM 847 C CA . PHE A 1 105 ? -10.276 -4.804 30.134 1.00 81.25 105 PHE A CA 1
ATOM 848 C C . PHE A 1 105 ? -10.227 -4.117 31.496 1.00 81.25 105 PHE A C 1
ATOM 850 O O . PHE A 1 105 ? -10.301 -4.770 32.538 1.00 81.25 105 PHE A O 1
ATOM 857 N N . GLN A 1 106 ? -10.041 -2.802 31.478 1.00 82.38 106 GLN A N 1
ATOM 858 C CA . GLN A 1 106 ? -9.902 -1.978 32.672 1.00 82.38 106 GLN 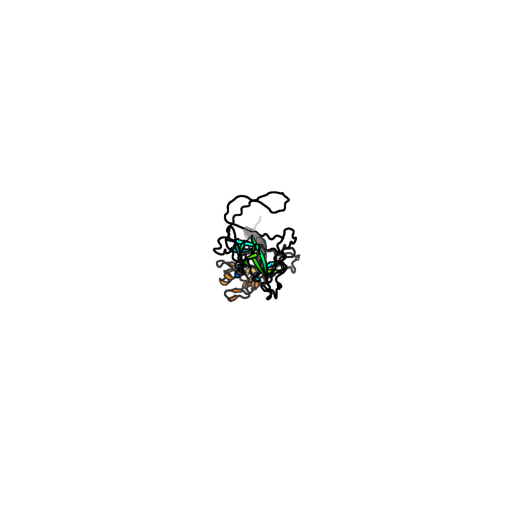A CA 1
ATOM 859 C C . GLN A 1 106 ? -11.006 -0.928 32.683 1.00 82.38 106 GLN A C 1
ATOM 861 O O . GLN A 1 106 ? -11.200 -0.235 31.684 1.00 82.38 106 GLN A O 1
ATOM 866 N N . ILE A 1 107 ? -11.710 -0.824 33.808 1.00 85.38 107 ILE A N 1
ATOM 867 C CA . ILE A 1 107 ? -12.706 0.216 34.062 1.00 85.38 107 ILE A CA 1
ATOM 868 C C . ILE A 1 107 ? -12.191 1.089 35.202 1.00 85.38 107 ILE A C 1
ATOM 870 O O . ILE A 1 107 ? -11.826 0.570 36.258 1.00 85.38 107 ILE A O 1
ATOM 874 N N . SER A 1 108 ? -12.193 2.396 34.970 1.00 86.06 108 SER A N 1
ATOM 875 C CA . SER A 1 108 ? -11.929 3.422 35.972 1.00 86.06 108 SER A CA 1
ATOM 876 C C . SER A 1 108 ? -13.224 4.150 36.310 1.00 86.06 108 SER A C 1
ATOM 878 O O . SER A 1 108 ? -14.071 4.378 35.445 1.00 86.06 108 SER A O 1
ATOM 880 N N . LEU A 1 109 ? -13.375 4.498 37.584 1.00 88.12 109 LEU A N 1
ATOM 881 C CA . LEU A 1 109 ? -14.566 5.132 38.130 1.00 88.12 109 LEU A CA 1
ATOM 882 C C . LEU A 1 109 ? -14.147 6.299 39.017 1.00 88.12 109 LEU A C 1
ATOM 884 O O . LEU A 1 109 ? -13.366 6.107 39.949 1.00 88.12 109 LEU A O 1
ATOM 888 N N . ASN A 1 110 ? -14.688 7.481 38.742 1.00 88.12 110 ASN A N 1
ATOM 889 C CA . ASN A 1 110 ? -14.673 8.597 39.676 1.00 88.12 110 ASN A CA 1
ATOM 890 C C . ASN A 1 110 ? -16.070 8.728 40.291 1.00 88.12 110 ASN A C 1
ATOM 892 O O . ASN A 1 110 ? -17.049 8.817 39.551 1.00 88.12 110 ASN A O 1
ATOM 896 N N . LEU A 1 111 ? -16.154 8.687 41.619 1.00 86.62 111 LEU A N 1
ATOM 897 C CA . LEU A 1 111 ? -17.401 8.777 42.372 1.00 86.62 111 LEU A CA 1
ATOM 898 C C . LEU A 1 111 ? -17.288 9.895 43.398 1.00 86.62 111 LEU A C 1
ATOM 900 O O . LEU A 1 111 ? -16.446 9.839 44.294 1.00 86.62 111 LEU A O 1
ATOM 904 N N . GLU A 1 112 ? -18.190 10.858 43.295 1.00 86.50 112 GLU A N 1
ATOM 905 C CA . GLU A 1 112 ? -18.306 11.983 44.210 1.00 86.50 112 GLU A CA 1
ATOM 906 C C . GLU A 1 112 ? -19.646 11.877 44.940 1.00 86.50 112 GLU A C 1
ATOM 908 O O . GLU A 1 112 ? -20.713 11.894 44.327 1.00 86.50 112 GLU A O 1
ATOM 913 N N . ILE A 1 113 ? -19.590 11.729 46.264 1.00 83.31 113 ILE A N 1
ATOM 914 C CA . ILE A 1 113 ? -20.764 11.691 47.139 1.00 83.31 113 ILE A CA 1
ATOM 915 C C . ILE A 1 113 ? -20.594 12.792 48.177 1.00 83.31 113 ILE A C 1
ATOM 917 O O . ILE A 1 113 ? -19.596 12.824 48.896 1.00 83.31 113 ILE A O 1
ATOM 921 N N . THR A 1 114 ? -21.582 13.675 48.284 1.00 79.81 114 THR A N 1
ATOM 922 C CA . THR A 1 114 ? -21.660 14.627 49.392 1.00 79.81 114 THR A CA 1
ATOM 923 C C . THR A 1 114 ? -22.023 13.872 50.669 1.00 79.81 114 THR A C 1
ATOM 925 O O . THR A 1 114 ? -23.073 13.233 50.740 1.00 79.81 114 THR A O 1
ATOM 928 N N . SER A 1 115 ? -21.154 13.931 51.676 1.00 73.00 115 SER A N 1
ATOM 929 C CA . SER A 1 115 ? -21.343 13.261 52.965 1.00 73.00 115 SER A CA 1
ATOM 930 C C . SER A 1 115 ? -20.946 14.166 54.126 1.00 73.00 115 SER A C 1
ATOM 932 O O . SER A 1 115 ? -20.009 14.952 54.000 1.00 73.00 115 SER A O 1
ATOM 934 N N . ASP A 1 116 ? -21.610 13.996 55.266 1.00 76.94 116 ASP A N 1
ATOM 935 C CA . ASP A 1 116 ? -21.231 14.549 56.566 1.00 76.94 116 ASP A CA 1
ATOM 936 C C . ASP A 1 116 ? -20.857 13.412 57.542 1.00 76.94 116 ASP A C 1
ATOM 938 O O . ASP A 1 116 ? -20.346 12.373 57.119 1.00 76.94 116 ASP A O 1
ATOM 942 N N . SER A 1 117 ? -21.081 13.585 58.849 1.00 73.19 117 SER A N 1
ATOM 943 C CA . SER A 1 117 ? -20.761 12.571 59.863 1.00 73.19 117 SER A CA 1
ATOM 944 C C . SER A 1 117 ? -21.542 11.260 59.696 1.00 73.19 117 SER A C 1
ATOM 946 O O . SER A 1 117 ? -21.069 10.220 60.162 1.00 73.19 117 SER A O 1
ATOM 948 N N . GLN A 1 118 ? -22.707 11.276 59.032 1.00 80.88 118 GLN A N 1
ATOM 949 C CA . GLN A 1 118 ? -23.514 10.081 58.806 1.00 80.88 118 GLN A CA 1
ATOM 950 C C . GLN A 1 118 ? -24.346 10.176 57.522 1.00 80.88 118 GLN A C 1
ATOM 952 O O . GLN A 1 118 ? -25.367 10.857 57.471 1.00 80.88 118 GLN A O 1
ATOM 957 N N . THR A 1 119 ? -23.975 9.393 56.505 1.00 86.94 119 THR A N 1
ATOM 958 C CA . THR A 1 119 ? -24.815 9.220 55.312 1.00 86.94 119 THR A CA 1
ATOM 959 C C . THR A 1 119 ? -25.900 8.171 55.545 1.00 86.94 119 THR A C 1
ATOM 961 O O . THR A 1 119 ? -25.641 7.063 56.032 1.00 86.94 119 THR A O 1
ATOM 964 N N . LEU A 1 120 ? -27.120 8.515 55.154 1.00 90.12 120 LEU A N 1
ATOM 965 C CA . LEU A 1 120 ? -28.308 7.681 55.233 1.00 90.12 120 LEU A CA 1
ATOM 966 C C . LEU A 1 120 ? -28.790 7.356 53.816 1.00 90.12 120 LEU A C 1
ATOM 968 O O . LEU A 1 120 ? -28.701 8.192 52.923 1.00 90.12 120 LEU A O 1
ATOM 972 N N . VAL A 1 121 ? -29.307 6.151 53.599 1.00 92.50 121 VAL A N 1
ATOM 973 C CA . VAL A 1 121 ? -30.033 5.790 52.375 1.00 92.50 121 VAL A CA 1
ATOM 974 C C . VAL A 1 121 ? -31.519 5.703 52.696 1.00 92.50 121 VAL A C 1
ATOM 976 O O . VAL A 1 121 ? -31.897 5.085 53.695 1.00 92.50 121 VAL A O 1
ATOM 979 N N . GLN A 1 122 ? -32.347 6.346 51.875 1.00 92.06 122 GLN A N 1
ATOM 980 C CA . GLN A 1 122 ? -33.798 6.249 51.977 1.00 92.06 122 GLN A CA 1
ATOM 981 C C . GLN A 1 122 ? -34.268 4.983 51.261 1.00 92.06 122 GLN A C 1
ATOM 983 O O . GLN A 1 122 ? -34.041 4.815 50.062 1.00 92.06 122 GLN A O 1
ATOM 988 N N . VAL A 1 123 ? -34.923 4.101 52.006 1.00 90.88 123 VAL A N 1
ATOM 989 C CA . VAL A 1 123 ? -35.548 2.879 51.502 1.00 90.88 123 VAL A CA 1
ATOM 990 C C . VAL A 1 123 ? -37.014 2.967 51.890 1.00 90.88 123 VAL A C 1
ATOM 992 O O . VAL A 1 123 ? -37.333 2.890 53.076 1.00 90.88 123 VAL A O 1
ATOM 995 N N . GLU A 1 124 ? -37.883 3.179 50.902 1.00 86.75 124 GLU A N 1
ATOM 996 C CA . GLU A 1 124 ? -39.293 3.520 51.142 1.00 86.75 124 GLU A CA 1
ATOM 997 C C . GLU A 1 124 ? -39.389 4.741 52.087 1.00 86.75 124 GLU A C 1
ATOM 999 O O . GLU A 1 124 ? -38.827 5.797 51.782 1.00 86.75 124 GLU A O 1
ATOM 1004 N N . ASP A 1 125 ? -40.023 4.590 53.251 1.00 84.75 125 ASP A N 1
ATOM 1005 C CA . ASP A 1 125 ? -40.166 5.642 54.268 1.00 84.75 125 ASP A CA 1
ATOM 1006 C C . ASP A 1 125 ? -39.161 5.513 55.430 1.00 84.75 125 ASP A C 1
ATOM 1008 O O . ASP A 1 125 ? -39.302 6.161 56.469 1.00 84.75 125 ASP A O 1
ATOM 1012 N N . VAL A 1 126 ? -38.129 4.672 55.285 1.00 91.31 126 VAL A N 1
ATOM 1013 C CA . VAL A 1 126 ? -37.149 4.397 56.344 1.00 91.31 126 VAL A CA 1
ATOM 1014 C C . VAL A 1 126 ? -35.745 4.830 55.932 1.00 91.31 126 VAL A C 1
ATOM 1016 O O . VAL A 1 126 ? -35.217 4.433 54.892 1.00 91.31 126 VAL A O 1
ATOM 1019 N N . TYR A 1 127 ? -35.092 5.592 56.809 1.00 91.62 127 TYR A N 1
ATOM 1020 C CA . TYR A 1 127 ? -33.689 5.972 56.661 1.00 91.62 127 TYR A CA 1
ATOM 1021 C C . TYR A 1 127 ? -32.772 4.950 57.327 1.00 91.62 127 TYR A C 1
ATOM 1023 O O . TYR A 1 127 ? -32.900 4.644 58.513 1.00 91.62 127 TYR A O 1
ATOM 1031 N N . GLN A 1 128 ? -31.809 4.440 56.565 1.00 93.00 128 GLN A N 1
ATOM 1032 C CA . GLN A 1 128 ? -30.851 3.447 57.040 1.00 93.00 128 GLN A CA 1
ATOM 1033 C C . GLN A 1 128 ? -29.426 3.989 56.962 1.00 93.00 128 GLN A C 1
ATOM 1035 O O . GLN A 1 128 ? -29.017 4.536 55.942 1.00 93.00 128 GLN A O 1
ATOM 1040 N N . SER A 1 129 ? -28.635 3.784 58.017 1.00 91.38 129 SER A N 1
ATOM 1041 C CA . SER A 1 129 ? -27.230 4.204 58.024 1.00 91.38 129 SER A CA 1
ATOM 1042 C C . SER A 1 129 ? -26.396 3.402 57.032 1.00 91.38 129 SER A C 1
ATOM 1044 O O . SER A 1 129 ? -26.360 2.167 57.092 1.00 91.38 129 SER A O 1
ATOM 1046 N N . VAL A 1 130 ? -25.674 4.113 56.167 1.00 90.44 130 VAL A N 1
ATOM 1047 C CA . VAL A 1 130 ? -24.711 3.514 55.243 1.00 90.44 130 VAL A CA 1
ATOM 1048 C C . VAL A 1 130 ? -23.437 3.151 56.005 1.00 90.44 130 VAL A C 1
ATOM 1050 O O . VAL A 1 130 ? -22.879 3.959 56.739 1.00 90.44 130 VAL A O 1
ATOM 1053 N N . ILE A 1 131 ? -22.989 1.908 55.844 1.00 91.06 131 ILE A N 1
ATOM 1054 C CA . ILE A 1 131 ? -21.770 1.355 56.451 1.00 91.06 131 ILE A CA 1
ATOM 1055 C C . ILE A 1 131 ? -20.605 1.434 55.464 1.00 91.06 131 ILE A C 1
ATOM 1057 O O . ILE A 1 131 ? -19.469 1.690 55.848 1.00 91.06 131 ILE A O 1
ATOM 1061 N N . SER A 1 132 ? -20.869 1.142 54.189 1.00 88.00 132 SER A N 1
ATOM 1062 C CA . SER A 1 132 ? -19.854 1.160 53.133 1.00 88.00 132 SER A CA 1
ATOM 1063 C C . SER A 1 132 ? -20.494 1.291 51.756 1.00 88.00 132 SER A C 1
ATOM 1065 O O . SER A 1 132 ? -21.654 0.921 51.570 1.00 88.00 132 SER A O 1
ATOM 1067 N N . TYR A 1 133 ? -19.713 1.751 50.784 1.00 88.19 133 TYR A N 1
ATOM 1068 C CA . TYR A 1 133 ? -20.076 1.729 49.371 1.00 88.19 133 TYR A CA 1
ATOM 1069 C C . TYR A 1 133 ? -19.303 0.624 48.658 1.00 88.19 133 TYR A C 1
ATOM 1071 O O . TYR A 1 133 ? -18.116 0.421 48.923 1.00 88.19 133 TYR A O 1
ATOM 1079 N N . LYS A 1 134 ? -19.962 -0.103 47.754 1.00 86.38 134 LYS A N 1
ATOM 1080 C CA . LYS A 1 134 ? -19.308 -1.120 46.921 1.00 86.38 134 LYS A CA 1
ATOM 1081 C C . LYS A 1 134 ? -19.722 -0.973 45.470 1.00 86.38 134 LYS A C 1
ATOM 1083 O O . LYS A 1 134 ? -20.889 -0.727 45.179 1.00 86.38 134 LYS A O 1
ATOM 1088 N N . VAL A 1 135 ? -18.766 -1.189 44.575 1.00 87.69 135 VAL A N 1
ATOM 1089 C CA . VAL A 1 135 ? -19.004 -1.215 43.132 1.00 87.69 135 VAL A CA 1
ATOM 1090 C C . VAL A 1 135 ? -19.326 -2.644 42.709 1.00 87.69 135 VAL A C 1
ATOM 1092 O O . VAL A 1 135 ? -18.546 -3.565 42.952 1.00 87.69 135 VAL A O 1
ATOM 1095 N N . HIS A 1 136 ? -20.476 -2.823 42.073 1.00 88.38 136 HIS A N 1
ATOM 1096 C CA . HIS A 1 136 ? -20.907 -4.067 41.448 1.00 88.38 136 HIS A CA 1
ATOM 1097 C C . HIS A 1 136 ? -20.751 -3.929 39.939 1.00 88.38 136 HIS A C 1
ATOM 1099 O O . HIS A 1 136 ? -21.410 -3.101 39.318 1.00 88.38 136 HIS A O 1
ATOM 1105 N N . LEU A 1 137 ? -19.886 -4.752 39.345 1.00 87.75 137 LEU A N 1
ATOM 1106 C CA . LEU A 1 137 ? -19.711 -4.811 37.896 1.00 87.75 137 LEU A CA 1
ATOM 1107 C C . LEU A 1 137 ? -20.332 -6.097 37.352 1.00 87.75 137 LEU A C 1
ATOM 1109 O O . LEU A 1 137 ? -19.991 -7.199 37.786 1.00 87.75 137 LEU A O 1
ATOM 1113 N N . TYR A 1 138 ? -21.243 -5.963 36.395 1.00 87.56 138 TYR A N 1
ATOM 1114 C CA . TYR A 1 138 ? -21.864 -7.091 35.701 1.00 87.56 138 TYR A CA 1
ATOM 1115 C C . TYR A 1 138 ? -22.209 -6.710 34.265 1.00 87.56 138 TYR A C 1
ATOM 1117 O O . TYR A 1 138 ? -22.373 -5.539 33.951 1.00 87.56 138 TYR A O 1
ATOM 1125 N N . ALA A 1 139 ? -22.294 -7.686 33.370 1.00 90.25 139 ALA A N 1
ATOM 1126 C CA . ALA A 1 139 ? -22.808 -7.462 32.026 1.00 90.25 139 ALA A CA 1
ATOM 1127 C C . ALA A 1 139 ? -24.277 -7.888 31.949 1.00 90.25 139 ALA A C 1
ATOM 1129 O O . ALA A 1 139 ? -24.727 -8.741 32.712 1.00 90.25 139 ALA A O 1
ATOM 1130 N N . ILE A 1 140 ? -25.030 -7.320 31.020 1.00 91.06 140 ILE A N 1
ATOM 1131 C CA . ILE A 1 140 ? -26.366 -7.796 30.656 1.00 91.06 140 ILE A CA 1
ATOM 1132 C C . ILE A 1 140 ? -26.405 -8.095 29.166 1.00 91.06 140 ILE A C 1
ATOM 1134 O O . ILE A 1 140 ? -25.650 -7.511 28.389 1.00 91.06 140 ILE A O 1
ATOM 1138 N N . LYS A 1 141 ? -27.287 -9.007 28.762 1.00 90.69 141 LYS A N 1
ATOM 1139 C CA . LYS A 1 141 ? -27.579 -9.232 27.345 1.00 90.69 141 LYS A CA 1
ATOM 1140 C C . LYS A 1 141 ? -28.511 -8.136 26.851 1.00 90.69 141 LYS A C 1
ATOM 1142 O O . LYS A 1 141 ? -29.563 -7.943 27.457 1.00 90.69 141 LYS A O 1
ATOM 1147 N N . ALA A 1 142 ? -28.159 -7.467 25.757 1.00 89.69 142 ALA A N 1
ATOM 1148 C CA . ALA A 1 142 ? -28.981 -6.397 25.192 1.00 89.69 142 ALA A CA 1
ATOM 1149 C C . ALA A 1 142 ? -30.393 -6.897 24.828 1.00 89.69 142 ALA A C 1
ATOM 1151 O O . ALA A 1 142 ? -31.377 -6.193 25.022 1.00 89.69 142 ALA A O 1
ATOM 1152 N N . GLU A 1 143 ? -30.511 -8.148 24.369 1.00 88.31 143 GLU A N 1
ATOM 1153 C CA . GLU A 1 143 ? -31.790 -8.785 24.045 1.00 88.31 143 GLU A CA 1
ATOM 1154 C C . GLU A 1 143 ? -32.577 -9.287 25.268 1.00 88.31 143 GLU A C 1
ATOM 1156 O O . GLU A 1 143 ? -33.763 -9.585 25.157 1.00 88.31 143 GLU A O 1
ATOM 1161 N N . SER A 1 144 ? -31.930 -9.428 26.428 1.00 86.88 144 SER A N 1
ATOM 1162 C CA . SER A 1 144 ? -32.573 -9.902 27.658 1.00 86.88 144 SER A CA 1
ATOM 1163 C C . SER A 1 144 ? -31.958 -9.227 28.898 1.00 86.88 144 SER A C 1
ATOM 1165 O O . SER A 1 144 ? -31.186 -9.870 29.624 1.00 86.88 144 SER A O 1
ATOM 1167 N N . PRO A 1 145 ? -32.298 -7.949 29.171 1.00 84.25 145 PRO A N 1
ATOM 1168 C CA . PRO A 1 145 ? -31.656 -7.123 30.205 1.00 84.25 145 PRO A CA 1
ATOM 1169 C C . PRO A 1 145 ? -31.748 -7.676 31.635 1.00 84.25 145 PRO A C 1
ATOM 1171 O O . PRO A 1 145 ? -30.920 -7.364 32.489 1.00 84.25 145 PRO A O 1
ATOM 1174 N N . HIS A 1 146 ? -32.734 -8.536 31.909 1.00 81.88 146 HIS A N 1
ATOM 1175 C CA . HIS A 1 146 ? -32.909 -9.182 33.215 1.00 81.88 146 HIS A CA 1
ATOM 1176 C C . HIS A 1 146 ? -31.847 -10.251 33.513 1.00 81.88 146 HIS A C 1
ATOM 1178 O O . HIS A 1 146 ? -31.626 -10.601 34.674 1.00 81.88 146 HIS A O 1
ATOM 1184 N N . LYS A 1 147 ? -31.169 -10.778 32.485 1.00 79.56 147 LYS A N 1
ATOM 1185 C CA . LYS A 1 147 ? -30.146 -11.812 32.646 1.00 79.56 147 LYS A CA 1
ATOM 1186 C C . LYS A 1 147 ? -28.779 -11.169 32.868 1.00 79.56 147 LYS A C 1
ATOM 1188 O O . LYS A 1 147 ? -28.109 -10.764 31.918 1.00 79.56 147 LYS A O 1
ATOM 1193 N N . LYS A 1 148 ? -28.364 -11.112 34.135 1.00 83.56 148 LYS A N 1
ATOM 1194 C CA . LYS A 1 148 ? -27.029 -10.651 34.533 1.00 83.56 148 LYS A CA 1
ATOM 1195 C C . LYS A 1 148 ? -25.976 -11.720 34.243 1.00 83.56 148 LYS A C 1
ATOM 1197 O O . LYS A 1 148 ? -26.161 -12.895 34.551 1.00 83.56 148 LYS A O 1
ATOM 1202 N N . ILE A 1 149 ? -24.860 -11.284 33.681 1.00 79.81 149 ILE A N 1
ATOM 1203 C CA . ILE A 1 149 ? -23.657 -12.064 33.422 1.00 79.81 149 ILE A CA 1
ATOM 1204 C C . ILE A 1 149 ? -22.582 -11.547 34.376 1.00 79.81 149 ILE A C 1
ATOM 1206 O O . ILE A 1 149 ? -22.204 -10.375 34.338 1.00 79.81 149 ILE A O 1
ATOM 1210 N N . THR A 1 150 ? -22.111 -12.416 35.261 1.00 70.50 150 THR A N 1
ATOM 1211 C CA . THR A 1 150 ? -21.065 -12.090 36.237 1.00 70.50 150 THR A CA 1
ATOM 1212 C C . THR A 1 150 ? -19.741 -11.788 35.532 1.00 70.50 150 THR A C 1
ATOM 1214 O O . THR A 1 150 ? -19.444 -12.386 34.500 1.00 70.50 150 THR A O 1
ATOM 1217 N N . MET A 1 151 ? -18.955 -10.848 36.068 1.00 70.94 151 MET A N 1
ATOM 1218 C CA . MET A 1 151 ? -17.604 -10.545 35.585 1.00 70.94 151 MET A CA 1
ATOM 1219 C C . MET A 1 151 ? -16.526 -11.211 36.450 1.00 70.94 151 MET A C 1
ATOM 1221 O O . MET A 1 151 ? -16.687 -11.336 37.662 1.00 70.94 151 MET A O 1
ATOM 1225 N N . GLU A 1 152 ? -15.406 -11.590 35.826 1.00 64.12 152 GLU A N 1
ATOM 1226 C CA . GLU A 1 152 ? -14.256 -12.220 36.492 1.00 64.12 152 GLU A CA 1
ATOM 1227 C C . GLU A 1 152 ? -13.137 -11.216 36.755 1.00 64.12 152 GLU A C 1
ATOM 1229 O O . GLU A 1 152 ? -12.701 -10.516 35.837 1.00 64.12 152 GLU A O 1
ATOM 1234 N N . GLN A 1 153 ? -12.588 -11.236 37.971 1.00 62.41 153 GLN A N 1
ATOM 1235 C CA . GLN A 1 153 ? -11.316 -10.593 38.271 1.00 62.41 153 GLN A CA 1
ATOM 1236 C C . GLN A 1 153 ? -10.197 -11.616 38.300 1.00 62.41 153 GLN A C 1
ATOM 1238 O O . GLN A 1 153 ? -10.269 -12.725 38.812 1.00 62.41 153 GLN A O 1
ATOM 1243 N N . SER A 1 154 ? -9.106 -11.148 37.752 1.00 56.59 154 SER A N 1
ATOM 1244 C CA . SER A 1 154 ? -7.902 -11.874 37.516 1.00 56.59 154 SER A CA 1
ATOM 1245 C C . SER A 1 154 ? -6.876 -11.678 38.667 1.00 56.59 154 SER A C 1
ATOM 1247 O O . SER A 1 154 ? -6.706 -10.527 39.034 1.00 56.59 154 SER A O 1
ATOM 1249 N N . THR A 1 155 ? -6.200 -12.723 39.219 1.00 53.41 155 THR A N 1
ATOM 1250 C CA . THR A 1 155 ? -5.010 -12.698 40.148 1.00 53.41 155 THR A CA 1
ATOM 1251 C C . THR A 1 155 ? -3.641 -13.176 39.571 1.00 53.41 155 THR A C 1
ATOM 1253 O O . THR A 1 155 ? -3.584 -13.902 38.568 1.00 53.41 155 THR A O 1
ATOM 1256 N N . ALA A 1 156 ? -2.521 -12.661 40.119 1.00 50.22 156 ALA A N 1
ATOM 1257 C CA . ALA A 1 156 ? -1.136 -12.734 39.591 1.00 50.22 156 ALA A CA 1
ATOM 1258 C C . ALA A 1 156 ? -0.719 -14.099 39.054 1.00 50.22 156 ALA A C 1
ATOM 1260 O O . ALA A 1 156 ? -0.153 -14.235 37.972 1.00 50.22 156 ALA A O 1
ATOM 1261 N N . ASP A 1 157 ? -1.081 -15.092 39.843 1.00 51.25 157 ASP A N 1
ATOM 1262 C CA . ASP A 1 157 ? -0.755 -16.503 39.789 1.00 51.25 157 ASP A CA 1
ATOM 1263 C C . ASP A 1 157 ? -1.585 -17.277 38.755 1.00 51.25 157 ASP A C 1
ATOM 1265 O O . ASP A 1 157 ? -1.454 -18.491 38.646 1.00 51.25 157 ASP A O 1
ATOM 1269 N N . ARG A 1 158 ? -2.441 -16.593 37.977 1.00 51.03 158 ARG A N 1
ATOM 1270 C CA . ARG A 1 158 ? -3.388 -17.199 37.019 1.00 51.03 158 ARG A CA 1
ATOM 1271 C C . ARG A 1 158 ? -4.331 -18.232 37.664 1.00 51.03 158 ARG A C 1
ATOM 1273 O O . ARG A 1 158 ? -5.031 -18.928 36.928 1.00 51.03 158 ARG A O 1
ATOM 1280 N N . SER A 1 159 ? -4.392 -18.307 38.996 1.00 48.75 159 SER A N 1
ATOM 1281 C CA . SER A 1 159 ? -5.343 -19.152 39.710 1.00 48.75 159 SER A CA 1
ATOM 1282 C C . SER A 1 159 ? -6.699 -18.443 39.776 1.00 48.75 159 SER A C 1
ATOM 1284 O O . SER A 1 159 ? -6.782 -17.220 39.862 1.00 48.75 159 SER A O 1
ATOM 1286 N N . LYS A 1 160 ? -7.794 -19.194 39.640 1.00 41.53 160 LYS A N 1
ATOM 1287 C CA . LYS A 1 160 ? -9.153 -18.640 39.670 1.00 41.53 160 LYS A CA 1
ATOM 1288 C C . LYS A 1 160 ? -9.697 -18.755 41.092 1.00 41.53 160 LYS A C 1
ATOM 1290 O O . LYS A 1 160 ? -9.893 -19.868 41.572 1.00 41.53 160 LYS A O 1
ATOM 1295 N N . ARG A 1 161 ? -9.952 -17.630 41.765 1.00 46.69 161 ARG A N 1
ATOM 1296 C CA . ARG A 1 161 ? -10.741 -17.577 43.015 1.00 46.69 161 ARG A CA 1
ATOM 1297 C C . ARG A 1 161 ? -12.126 -16.976 42.732 1.00 46.69 161 ARG A C 1
ATOM 1299 O O . ARG A 1 161 ? -12.262 -16.240 41.757 1.00 46.69 161 ARG A O 1
ATOM 1306 N N . PRO A 1 162 ? -13.167 -17.312 43.519 1.00 35.53 162 PRO A N 1
ATOM 1307 C CA . PRO A 1 162 ? -14.552 -17.108 43.111 1.00 35.53 162 PRO A CA 1
ATOM 1308 C C . PRO A 1 162 ? -14.960 -15.633 43.179 1.00 35.53 162 PRO A C 1
ATOM 1310 O O . PRO A 1 162 ? -15.378 -15.143 44.218 1.00 35.53 162 PRO A O 1
ATOM 1313 N N . TYR A 1 163 ? -14.858 -14.956 42.039 1.00 36.94 163 TYR A N 1
ATOM 1314 C CA . TYR A 1 163 ? -15.968 -14.248 41.401 1.00 36.94 163 TYR A CA 1
ATOM 1315 C C . TYR A 1 163 ? -15.908 -14.637 39.917 1.00 36.94 163 TYR A C 1
ATOM 1317 O O . TYR A 1 163 ? -14.905 -14.399 39.251 1.00 36.94 163 TYR A O 1
ATOM 1325 N N . SER A 1 164 ? -16.926 -15.381 39.481 1.00 33.03 164 SER A N 1
ATOM 1326 C CA . SER A 1 164 ? -16.932 -16.274 38.313 1.00 33.03 164 SER A CA 1
ATOM 1327 C C . SER A 1 164 ? -16.987 -15.568 36.943 1.00 33.03 164 SER A C 1
ATOM 1329 O O . SER A 1 164 ? -17.491 -14.451 36.857 1.00 33.03 164 SER A O 1
ATOM 1331 N N . PRO A 1 165 ? -16.508 -16.224 35.862 1.00 37.94 165 PRO A N 1
ATOM 1332 C CA . PRO A 1 165 ? -16.307 -15.621 34.544 1.00 37.94 165 PRO A CA 1
ATOM 1333 C C . PRO A 1 165 ? -17.457 -14.828 33.954 1.00 37.94 165 PRO A C 1
ATOM 1335 O O . PRO A 1 165 ? -18.599 -15.283 34.044 1.00 37.94 165 PRO A O 1
ATOM 1338 N N . VAL A 1 166 ? -17.128 -13.836 33.103 1.00 45.34 166 VAL A N 1
ATOM 1339 C CA . VAL A 1 166 ? -17.918 -13.656 31.869 1.00 45.34 166 VAL A CA 1
ATOM 1340 C C . VAL A 1 166 ? -17.659 -14.915 31.037 1.00 45.34 166 VAL A C 1
ATOM 1342 O O . VAL A 1 166 ? -16.772 -14.990 30.185 1.00 45.34 166 VAL A O 1
ATOM 1345 N N . SER A 1 167 ? -18.363 -15.989 31.388 1.00 52.00 167 SER A N 1
ATOM 1346 C CA . SER A 1 167 ? -18.153 -17.320 30.811 1.00 52.00 167 SER A CA 1
ATOM 1347 C C . SER A 1 167 ? -18.643 -17.378 29.372 1.00 52.00 167 SER A C 1
ATOM 1349 O O . SER A 1 167 ? -18.290 -18.294 28.627 1.00 52.00 167 SER A O 1
ATOM 1351 N N . GLU A 1 168 ? -19.407 -16.374 28.961 1.00 69.88 168 GLU A N 1
ATOM 1352 C CA . GLU A 1 168 ? -20.158 -16.373 27.729 1.00 69.88 168 GLU A CA 1
ATOM 1353 C C . GLU A 1 168 ? -19.522 -15.420 26.717 1.00 69.88 168 GLU A C 1
ATOM 1355 O O . GLU A 1 168 ? -19.124 -14.301 27.028 1.00 69.88 168 GLU A O 1
ATOM 1360 N N . THR A 1 169 ? -19.391 -15.885 25.484 1.00 82.31 169 THR A N 1
ATOM 1361 C CA . THR A 1 169 ? -19.227 -14.993 24.338 1.00 82.31 169 THR A CA 1
ATOM 1362 C C . THR A 1 169 ? -20.600 -14.507 23.911 1.00 82.31 169 THR A C 1
ATOM 1364 O O . THR A 1 169 ? -21.583 -15.232 24.071 1.00 82.31 169 THR A O 1
ATOM 1367 N N . THR A 1 170 ? -20.681 -13.337 23.290 1.00 85.12 170 THR A N 1
ATOM 1368 C CA . THR A 1 170 ? -21.911 -12.943 22.599 1.00 85.12 170 THR A CA 1
ATOM 1369 C C . THR A 1 170 ? -22.279 -13.989 21.542 1.00 85.12 170 THR A C 1
ATOM 1371 O O . THR A 1 170 ? -21.408 -14.575 20.893 1.00 85.12 170 THR A O 1
ATOM 1374 N N . SER A 1 171 ? -23.567 -14.287 21.389 1.00 87.19 171 SER A N 1
ATOM 1375 C CA . SER A 1 171 ? -24.029 -15.245 20.381 1.00 87.19 171 SER A CA 1
ATOM 1376 C C . SER A 1 171 ? -23.926 -14.653 18.973 1.00 87.19 171 SER A C 1
ATOM 1378 O O . SER A 1 171 ? -23.912 -13.436 18.795 1.00 87.19 171 SER A O 1
ATOM 1380 N N . ASN A 1 172 ? -23.888 -15.527 17.965 1.00 88.19 172 ASN A N 1
ATOM 1381 C CA . ASN A 1 172 ? -23.910 -15.155 16.547 1.00 88.19 172 ASN A CA 1
ATOM 1382 C C . ASN A 1 172 ? -22.702 -14.339 16.054 1.00 88.19 172 ASN A C 1
ATOM 1384 O O . ASN A 1 172 ? -22.781 -13.709 15.007 1.00 88.19 172 ASN A O 1
ATOM 1388 N N . ASN A 1 173 ? -21.554 -14.460 16.729 1.00 85.50 173 ASN A N 1
ATOM 1389 C CA . ASN A 1 173 ? -20.292 -13.799 16.363 1.00 85.50 173 ASN A CA 1
ATOM 1390 C C . ASN A 1 173 ? -19.736 -14.152 14.964 1.00 85.50 173 ASN A C 1
ATOM 1392 O O . ASN A 1 173 ? -18.808 -13.490 14.501 1.00 85.50 173 ASN A O 1
ATOM 1396 N N . MET A 1 174 ? -20.240 -15.206 14.308 1.00 79.88 174 MET A N 1
ATOM 1397 C CA . MET A 1 174 ? -19.788 -15.627 12.978 1.00 79.88 174 MET A CA 1
ATOM 1398 C C . MET A 1 174 ? -20.392 -14.736 11.887 1.00 79.88 174 MET A C 1
ATOM 1400 O O . MET A 1 174 ? -21.612 -14.585 11.820 1.00 79.88 174 MET A O 1
ATOM 1404 N N . ARG A 1 175 ? -19.547 -14.192 11.004 1.00 79.44 175 ARG A N 1
ATOM 1405 C CA . ARG A 1 175 ? -19.968 -13.342 9.878 1.00 79.44 175 ARG A CA 1
ATOM 1406 C C . ARG A 1 175 ? -20.849 -14.104 8.884 1.00 79.44 175 ARG A C 1
ATOM 1408 O O . ARG A 1 175 ? -20.634 -15.287 8.630 1.00 79.44 175 ARG A O 1
ATOM 1415 N N . LYS A 1 176 ? -21.796 -13.400 8.256 1.00 78.00 176 LYS A N 1
ATOM 1416 C CA . LYS A 1 176 ? -22.582 -13.899 7.114 1.00 78.00 176 LYS A CA 1
ATOM 1417 C C . LYS A 1 176 ? -22.231 -13.054 5.885 1.00 78.00 176 LYS A C 1
ATOM 1419 O O . LYS A 1 176 ? -22.419 -11.842 5.899 1.00 78.00 176 LYS A O 1
ATOM 1424 N N . LYS A 1 177 ? -21.698 -13.682 4.826 1.00 77.38 177 LYS A N 1
ATOM 1425 C CA . LYS A 1 177 ? -21.256 -13.009 3.580 1.00 77.38 177 LYS A CA 1
ATOM 1426 C C . LYS A 1 177 ? -20.266 -11.848 3.818 1.00 77.38 177 LYS A C 1
ATOM 1428 O O . LYS A 1 177 ? -20.435 -10.763 3.272 1.00 77.38 177 LYS A O 1
ATOM 1433 N N . GLY A 1 178 ? -19.279 -12.051 4.695 1.00 69.19 178 GLY A N 1
ATOM 1434 C CA . GLY A 1 178 ? -18.255 -11.043 5.023 1.00 69.19 178 GLY A CA 1
ATOM 1435 C C . GLY A 1 178 ? -18.732 -9.879 5.903 1.00 69.19 178 GLY A C 1
ATOM 1436 O O . GLY A 1 178 ? -17.907 -9.109 6.383 1.00 69.19 178 GLY A O 1
ATOM 1437 N N . LYS A 1 179 ? -20.037 -9.773 6.182 1.00 75.38 179 LYS A N 1
ATOM 1438 C CA . LYS A 1 179 ? -20.628 -8.746 7.050 1.00 75.38 179 LYS A CA 1
ATOM 1439 C C . LYS A 1 179 ? -20.957 -9.300 8.435 1.00 75.38 179 LYS A C 1
ATOM 1441 O O . LYS A 1 179 ? -21.013 -10.519 8.636 1.00 75.38 179 LYS A O 1
ATOM 1446 N N . LEU A 1 180 ? -21.188 -8.391 9.385 1.00 80.56 180 LEU A N 1
ATOM 1447 C CA . LEU A 1 180 ? -21.709 -8.732 10.706 1.00 80.56 180 LEU A CA 1
ATOM 1448 C C . LEU A 1 180 ? -22.981 -9.575 10.561 1.00 80.56 180 LEU A C 1
ATOM 1450 O O . LEU A 1 180 ? -23.791 -9.350 9.658 1.00 80.56 180 LEU A O 1
ATOM 1454 N N . ASN A 1 181 ? -23.142 -10.570 11.428 1.00 86.88 181 ASN A N 1
ATOM 1455 C CA . ASN A 1 181 ? -24.351 -11.378 11.432 1.00 86.88 181 ASN A CA 1
ATOM 1456 C C . ASN A 1 181 ? -25.566 -10.476 11.720 1.00 86.88 181 ASN A C 1
ATOM 1458 O O . ASN A 1 181 ? -25.540 -9.777 12.733 1.00 86.88 181 ASN A O 1
ATOM 1462 N N . PRO A 1 182 ? -26.635 -10.497 10.901 1.00 88.44 182 PRO A N 1
ATOM 1463 C CA . PRO A 1 182 ? -27.861 -9.749 11.191 1.00 88.44 182 PRO A CA 1
ATOM 1464 C C . PRO A 1 182 ? -28.445 -10.075 12.571 1.00 88.44 182 PRO A C 1
ATOM 1466 O O . PRO A 1 182 ? -29.047 -9.220 13.209 1.00 88.44 182 PRO A O 1
ATOM 1469 N N . ASP A 1 183 ? -28.200 -11.293 13.060 1.00 92.00 183 ASP A N 1
ATOM 1470 C CA . ASP A 1 183 ? -28.677 -11.775 14.354 1.00 92.00 183 ASP A CA 1
ATOM 1471 C C . ASP A 1 183 ? -27.640 -11.613 15.479 1.00 92.00 183 ASP A C 1
ATOM 1473 O O . ASP A 1 183 ? -27.749 -12.278 16.513 1.00 92.00 183 ASP A O 1
ATOM 1477 N N . GLN A 1 184 ? -26.603 -10.789 15.290 1.00 92.56 184 GLN A N 1
ATOM 1478 C CA . GLN A 1 184 ? -25.562 -10.549 16.293 1.00 92.56 184 GLN A CA 1
ATOM 1479 C C . GLN A 1 184 ? -26.182 -10.174 17.649 1.00 92.56 184 GLN A C 1
ATOM 1481 O O . GLN A 1 184 ? -27.109 -9.365 17.724 1.00 92.56 184 GLN A O 1
ATOM 1486 N N . ARG A 1 185 ? -25.671 -10.777 18.730 1.00 93.19 185 ARG A N 1
ATOM 1487 C CA . ARG A 1 185 ? -26.044 -10.423 20.108 1.00 93.19 185 ARG A CA 1
ATOM 1488 C C . ARG A 1 185 ? -24.977 -9.559 20.758 1.00 93.19 185 ARG A C 1
ATOM 1490 O O . ARG A 1 185 ? -23.814 -9.605 20.360 1.00 93.19 185 ARG A O 1
ATOM 1497 N N . TYR A 1 186 ? -25.374 -8.788 21.760 1.00 93.50 186 TYR A N 1
ATOM 1498 C CA . TYR A 1 186 ? -24.511 -7.793 22.386 1.00 93.50 186 TYR A CA 1
ATOM 1499 C C . TYR A 1 186 ? -24.609 -7.890 23.894 1.00 93.50 186 TYR A C 1
ATOM 1501 O O . TYR A 1 186 ? -25.660 -8.222 24.444 1.00 93.50 186 TYR A O 1
ATOM 1509 N N . PHE A 1 187 ? -23.507 -7.570 24.557 1.00 93.31 187 PHE A N 1
ATOM 1510 C CA . PHE A 1 187 ? -23.521 -7.281 25.977 1.00 93.31 187 PHE A CA 1
ATOM 1511 C C . PHE A 1 187 ? -23.430 -5.781 26.200 1.00 93.31 187 PHE A C 1
ATOM 1513 O O . PHE A 1 187 ? -22.845 -5.058 25.398 1.00 93.31 187 PHE A O 1
ATOM 1520 N N . GLN A 1 188 ? -23.973 -5.334 27.320 1.00 93.94 188 GLN A N 1
ATOM 1521 C CA . GLN A 1 188 ? -23.733 -4.003 27.853 1.00 93.94 188 GLN A CA 1
ATOM 1522 C C . GLN A 1 188 ? -23.152 -4.156 29.251 1.00 93.94 188 GLN A C 1
ATOM 1524 O O . GLN A 1 188 ? -23.615 -4.987 30.038 1.00 93.94 188 GLN A O 1
ATOM 1529 N N . LEU A 1 189 ? -22.093 -3.408 29.535 1.00 93.06 189 LEU A N 1
ATOM 1530 C CA . LEU A 1 189 ? -21.421 -3.428 30.825 1.00 93.06 189 LEU A CA 1
ATOM 1531 C C . LEU A 1 189 ? -22.172 -2.492 31.764 1.00 93.06 189 LEU A C 1
ATOM 1533 O O . LEU A 1 189 ? -22.475 -1.363 31.392 1.00 93.06 189 LEU A O 1
ATOM 1537 N N . VAL A 1 190 ? -22.459 -2.961 32.970 1.00 92.88 190 VAL A N 1
ATOM 1538 C CA . VAL A 1 190 ? -23.158 -2.206 34.002 1.00 92.88 190 VAL A CA 1
ATOM 1539 C C . VAL A 1 190 ? -22.230 -2.016 35.191 1.00 92.88 190 VAL A C 1
ATOM 1541 O O . VAL A 1 190 ? -21.649 -2.977 35.705 1.00 92.88 190 VAL A O 1
ATOM 1544 N N . VAL A 1 191 ? -22.114 -0.764 35.622 1.00 92.56 191 VAL A N 1
ATOM 1545 C CA . VAL A 1 191 ? -21.421 -0.357 36.840 1.00 92.56 191 VAL A CA 1
ATOM 1546 C C . VAL A 1 191 ? -22.470 0.174 37.807 1.00 92.56 191 VAL A C 1
ATOM 1548 O O . VAL A 1 191 ? -23.055 1.224 37.572 1.00 92.56 191 VAL A O 1
ATOM 1551 N N . ASP A 1 192 ? -22.725 -0.585 38.868 1.00 92.50 192 ASP A N 1
ATOM 1552 C CA . ASP A 1 192 ? -23.763 -0.336 39.870 1.00 92.50 192 ASP A CA 1
ATOM 1553 C C . ASP A 1 192 ? -23.092 -0.066 41.221 1.00 92.50 192 ASP A C 1
ATOM 1555 O O . ASP A 1 192 ? -22.519 -0.966 41.841 1.00 92.50 192 ASP A O 1
ATOM 1559 N N . VAL A 1 193 ? -23.108 1.186 41.670 1.00 91.44 193 VAL A N 1
ATOM 1560 C CA . VAL A 1 193 ? -22.599 1.551 42.991 1.00 91.44 193 VAL A CA 1
ATOM 1561 C C . VAL A 1 193 ? -23.720 1.365 43.998 1.00 91.44 193 VAL A C 1
ATOM 1563 O O . VAL A 1 193 ? -24.813 1.911 43.845 1.00 91.44 193 VAL A O 1
ATOM 1566 N N . ARG A 1 194 ? -23.434 0.607 45.059 1.00 93.00 194 ARG A N 1
ATOM 1567 C CA . ARG A 1 194 ? -24.406 0.278 46.100 1.00 93.00 194 ARG A CA 1
ATOM 1568 C C . ARG A 1 194 ? -23.975 0.757 47.473 1.00 93.00 194 ARG A C 1
ATOM 1570 O O . ARG A 1 194 ? -22.833 0.527 47.879 1.00 93.00 194 ARG A O 1
ATOM 1577 N N . ALA A 1 195 ? -24.918 1.327 48.212 1.00 91.44 195 ALA A N 1
ATOM 1578 C CA . ALA A 1 195 ? -24.796 1.592 49.637 1.00 91.44 195 ALA A CA 1
ATOM 1579 C C . ALA A 1 195 ? -25.156 0.331 50.433 1.00 91.44 195 ALA A C 1
ATOM 1581 O O . ALA A 1 195 ? -26.225 -0.248 50.246 1.00 91.44 195 ALA A O 1
ATOM 1582 N N . TYR A 1 196 ? -24.261 -0.107 51.314 1.00 92.19 196 TYR A N 1
ATOM 1583 C CA . TYR A 1 196 ? -24.470 -1.247 52.205 1.00 92.19 196 TYR A CA 1
ATOM 1584 C C . TYR A 1 196 ? -24.894 -0.761 53.583 1.00 92.19 196 TYR A C 1
ATOM 1586 O O . TYR A 1 196 ? -24.194 0.045 54.193 1.00 92.19 196 TYR A O 1
ATOM 1594 N N . THR A 1 197 ? -25.995 -1.300 54.091 1.00 93.56 197 THR A N 1
ATOM 1595 C CA . THR A 1 197 ? -26.521 -1.044 55.436 1.00 93.56 197 THR A CA 1
ATOM 1596 C C . THR A 1 197 ? -26.510 -2.342 56.246 1.00 93.56 197 THR A C 1
ATOM 1598 O O . THR A 1 197 ? -26.070 -3.391 55.770 1.00 93.56 197 THR A O 1
ATOM 1601 N N . LYS A 1 198 ? -27.002 -2.303 57.490 1.00 91.38 198 LYS A N 1
ATOM 1602 C CA . LYS A 1 198 ? -27.194 -3.525 58.293 1.00 91.38 198 LYS A CA 1
ATOM 1603 C C . LYS A 1 198 ? -28.281 -4.447 57.729 1.00 91.38 198 LYS A C 1
ATOM 1605 O O . LYS A 1 198 ? -28.267 -5.635 58.025 1.00 91.38 198 LYS A O 1
ATOM 1610 N N . GLN A 1 199 ? -29.230 -3.898 56.971 1.00 90.69 199 GLN A N 1
ATOM 1611 C CA . GLN A 1 199 ? -30.439 -4.595 56.521 1.00 90.69 199 GLN A CA 1
ATOM 1612 C C . GLN A 1 199 ? -30.340 -5.054 55.062 1.00 90.69 199 GLN A C 1
ATOM 1614 O O . GLN A 1 199 ? -31.049 -5.972 54.662 1.00 90.69 199 GLN A O 1
ATOM 1619 N N . GLY A 1 200 ? -29.446 -4.464 54.265 1.00 92.06 200 GLY A N 1
ATOM 1620 C CA . GLY A 1 200 ? -29.309 -4.827 52.862 1.00 92.06 200 GLY A CA 1
ATOM 1621 C C . GLY A 1 200 ? -28.277 -3.999 52.109 1.00 92.06 200 GLY A C 1
ATOM 1622 O O . GLY A 1 200 ? -27.388 -3.376 52.690 1.00 92.06 200 GLY A O 1
ATOM 1623 N N . ASN A 1 201 ? -28.383 -4.025 50.783 1.00 93.56 201 ASN A N 1
ATOM 1624 C CA . ASN A 1 201 ? -27.619 -3.161 49.894 1.00 93.56 201 ASN A CA 1
ATOM 1625 C C . ASN A 1 201 ? -28.534 -2.589 48.815 1.00 93.56 201 ASN A C 1
ATOM 1627 O O . ASN A 1 201 ? -29.345 -3.322 48.251 1.00 93.56 201 ASN A O 1
ATOM 1631 N N . TYR A 1 202 ? -28.365 -1.305 48.524 1.00 93.69 202 TYR A N 1
ATOM 1632 C CA . TYR A 1 202 ? -29.268 -0.542 47.666 1.00 93.69 202 TYR A CA 1
ATOM 1633 C C . TYR A 1 202 ? -28.459 0.204 46.612 1.00 93.69 202 TYR A C 1
ATOM 1635 O O . TYR A 1 202 ? -27.418 0.780 46.933 1.00 93.69 202 TYR A O 1
ATOM 1643 N N . SER A 1 203 ? -28.902 0.147 45.355 1.00 93.50 203 SER A N 1
ATOM 1644 C CA . SER A 1 203 ? -28.259 0.881 44.259 1.00 93.50 203 SER A CA 1
ATOM 1645 C C . SER A 1 203 ? -28.464 2.375 44.463 1.00 93.50 203 SER A C 1
ATOM 1647 O O . SER A 1 203 ? -29.574 2.788 44.779 1.00 93.50 203 SER A O 1
ATOM 1649 N N . ILE A 1 204 ? -27.399 3.162 44.327 1.00 92.38 204 ILE A N 1
ATOM 1650 C CA . ILE A 1 204 ? -27.421 4.621 44.527 1.00 92.38 204 ILE A CA 1
ATOM 1651 C C . ILE A 1 204 ? -27.064 5.384 43.254 1.00 92.38 204 ILE A C 1
ATOM 1653 O O . ILE A 1 204 ? -27.568 6.477 43.026 1.00 92.38 204 ILE A O 1
ATOM 1657 N N . CYS A 1 205 ? -26.219 4.807 42.402 1.00 91.00 205 CYS A N 1
ATOM 1658 C CA . CYS A 1 205 ? -25.993 5.285 41.049 1.00 91.00 205 CYS A CA 1
ATOM 1659 C C . CYS A 1 205 ? -25.577 4.111 40.167 1.00 91.00 205 CYS A C 1
ATOM 1661 O O . CYS A 1 205 ? -24.865 3.199 40.603 1.00 91.00 205 CYS A O 1
ATOM 1663 N N . CYS A 1 206 ? -26.041 4.118 38.923 1.00 92.62 206 CYS A N 1
ATOM 1664 C CA . CYS A 1 206 ? -25.794 3.023 38.008 1.00 92.62 206 CYS A CA 1
ATOM 1665 C C . CYS A 1 206 ? -25.604 3.548 36.583 1.00 92.62 206 CYS A C 1
ATOM 1667 O O . CYS A 1 206 ? -26.370 4.375 36.096 1.00 92.62 206 CYS A O 1
ATOM 1669 N N . GLN A 1 207 ? -24.559 3.058 35.920 1.00 95.12 207 GLN A N 1
ATOM 1670 C CA . GLN A 1 207 ? -24.171 3.437 34.563 1.00 95.12 207 GLN A CA 1
ATOM 1671 C C . GLN A 1 207 ? -24.122 2.196 33.675 1.00 95.12 207 GLN A C 1
ATOM 1673 O O . GLN A 1 207 ? -23.720 1.119 34.126 1.00 95.12 207 GLN A O 1
ATOM 1678 N N . ILE A 1 208 ? -24.512 2.348 32.412 1.00 95.69 208 ILE A N 1
ATOM 1679 C CA . ILE A 1 208 ? -24.476 1.297 31.393 1.00 95.69 208 ILE A CA 1
ATOM 1680 C C . ILE A 1 208 ? -23.674 1.746 30.176 1.00 95.69 208 ILE A C 1
ATOM 1682 O O . ILE A 1 208 ? -23.743 2.905 29.773 1.00 95.69 208 ILE A O 1
ATOM 1686 N N . SER A 1 209 ? -22.907 0.832 29.587 1.00 95.50 209 SER A N 1
ATOM 1687 C CA . SER A 1 209 ? -22.153 1.096 28.364 1.00 95.50 209 SER A CA 1
ATOM 1688 C C . SER A 1 209 ? -23.014 0.971 27.102 1.00 95.50 209 SER A C 1
ATOM 1690 O O . SER A 1 209 ? -24.063 0.316 27.087 1.00 95.50 209 SER A O 1
ATOM 1692 N N . GLU A 1 210 ? -22.509 1.493 25.984 1.00 95.12 210 GLU A N 1
ATOM 1693 C CA . GLU A 1 210 ? -22.961 1.054 24.657 1.00 95.12 210 GLU A CA 1
ATOM 1694 C C . GLU A 1 210 ? -22.682 -0.446 24.421 1.00 95.12 210 GLU A C 1
ATOM 1696 O O . GLU A 1 210 ? -22.061 -1.138 25.238 1.00 95.12 210 GLU A O 1
ATOM 1701 N N . ASN A 1 211 ? -23.166 -0.957 23.290 1.00 94.50 211 ASN A N 1
ATOM 1702 C CA . ASN A 1 211 ? -23.067 -2.367 22.940 1.00 94.50 211 ASN A CA 1
ATOM 1703 C C . ASN A 1 211 ? -21.614 -2.828 22.756 1.00 94.50 211 ASN A C 1
ATOM 1705 O O . ASN A 1 211 ? -20.810 -2.192 22.072 1.00 94.50 211 ASN A O 1
ATOM 1709 N N . VAL A 1 212 ? -21.320 -4.003 23.310 1.00 91.62 212 VAL A N 1
ATOM 1710 C CA . VAL A 1 212 ? -20.029 -4.683 23.211 1.00 91.62 212 VAL A CA 1
ATOM 1711 C C . VAL A 1 212 ? -20.227 -6.104 22.689 1.00 91.62 212 VAL A C 1
ATOM 1713 O O . VAL A 1 212 ? -21.073 -6.858 23.173 1.00 91.62 212 VAL A O 1
ATOM 1716 N N . ILE A 1 213 ? -19.407 -6.498 21.716 1.00 91.19 213 ILE A N 1
ATOM 1717 C CA . ILE A 1 213 ? -19.285 -7.882 21.249 1.00 91.19 213 ILE A CA 1
ATOM 1718 C C . ILE A 1 213 ? -18.151 -8.563 22.018 1.00 91.19 213 ILE A C 1
ATOM 1720 O O . ILE A 1 213 ? -17.031 -8.059 22.044 1.00 91.19 213 ILE A O 1
ATOM 1724 N N . VAL A 1 214 ? -18.402 -9.744 22.589 1.00 88.56 214 VAL A N 1
ATOM 1725 C CA . VAL A 1 214 ? -17.373 -10.550 23.269 1.00 88.56 214 VAL A CA 1
ATOM 1726 C C . VAL A 1 214 ? -17.038 -11.781 22.429 1.00 88.56 214 VAL A C 1
ATOM 1728 O O . VAL A 1 214 ? -17.853 -12.700 22.307 1.00 88.56 214 VAL A O 1
ATOM 1731 N N . ARG A 1 215 ? -15.823 -11.830 21.866 1.00 85.81 215 ARG A N 1
ATOM 1732 C CA . ARG A 1 215 ? -15.336 -12.928 21.003 1.00 85.81 215 ARG A CA 1
ATOM 1733 C C . ARG A 1 215 ? -14.371 -13.863 21.734 1.00 85.81 215 ARG A C 1
ATOM 1735 O O . ARG A 1 215 ? -13.640 -13.442 22.623 1.00 85.81 215 ARG A O 1
ATOM 1742 N N . ALA A 1 216 ? -14.341 -15.141 21.348 1.00 77.06 216 ALA A N 1
ATOM 1743 C CA . ALA A 1 216 ? -13.446 -16.141 21.949 1.00 77.06 216 ALA A CA 1
ATOM 1744 C C . ALA A 1 216 ? -11.974 -15.990 21.517 1.00 77.06 216 ALA A C 1
ATOM 1746 O O . ALA A 1 216 ? -11.066 -16.295 22.294 1.00 77.06 216 ALA A O 1
ATOM 1747 N N . SER A 1 217 ? -11.740 -15.557 20.279 1.00 64.06 217 SER A N 1
ATOM 1748 C CA . SER A 1 217 ? -10.425 -15.462 19.643 1.00 64.06 217 SER A CA 1
ATOM 1749 C C . SER A 1 217 ? -10.059 -14.020 19.301 1.00 64.06 217 SER A C 1
ATOM 1751 O O . SER A 1 217 ? -10.915 -13.137 19.245 1.00 64.06 217 SER A O 1
ATOM 1753 N N . ASN A 1 218 ? -8.762 -13.814 19.077 1.00 50.78 218 ASN A N 1
ATOM 1754 C CA . ASN A 1 218 ? -8.150 -12.537 18.739 1.00 50.78 218 ASN A CA 1
ATOM 1755 C C . ASN A 1 218 ? -8.711 -12.023 17.389 1.00 50.78 218 ASN A C 1
ATOM 1757 O O . ASN A 1 218 ? -8.487 -12.698 16.383 1.00 50.78 218 ASN A O 1
ATOM 1761 N N . PRO A 1 219 ? -9.432 -10.882 17.313 1.00 48.28 219 PRO A N 1
ATOM 1762 C CA . PRO A 1 219 ? -9.763 -10.174 16.086 1.00 48.28 219 PRO A CA 1
ATOM 1763 C C . PRO A 1 219 ? -8.586 -10.050 15.130 1.00 48.28 219 PRO A C 1
ATOM 1765 O O . PRO A 1 219 ? -8.817 -10.182 13.944 1.00 48.28 219 PRO A O 1
ATOM 1768 N N . GLY A 1 220 ? -7.335 -9.975 15.596 1.00 46.06 220 GLY A N 1
ATOM 1769 C CA . GLY A 1 220 ? -6.162 -9.984 14.711 1.00 46.06 220 GLY A CA 1
ATOM 1770 C C . GLY A 1 220 ? -6.028 -11.209 13.787 1.00 46.06 220 GLY A C 1
ATOM 1771 O O . GLY A 1 220 ? -5.258 -11.162 12.837 1.00 46.06 220 GLY A O 1
ATOM 1772 N N . GLN A 1 221 ? -6.772 -12.300 14.018 1.00 44.69 221 GLN A N 1
ATOM 1773 C CA . GLN A 1 221 ? -6.819 -13.452 13.106 1.00 44.69 221 GLN A CA 1
ATOM 1774 C C . GLN A 1 221 ? -7.903 -13.324 12.015 1.00 44.69 221 GLN A C 1
ATOM 1776 O O . GLN A 1 221 ? -7.852 -14.036 11.017 1.00 44.69 221 GLN A O 1
ATOM 1781 N N . PHE A 1 222 ? -8.863 -12.409 12.181 1.00 46.41 222 PHE A N 1
ATOM 1782 C CA . PHE A 1 222 ? -9.985 -12.183 11.257 1.00 46.41 222 PHE A CA 1
ATOM 1783 C C . PHE A 1 222 ? -10.151 -10.705 10.833 1.00 46.41 222 PHE A C 1
ATOM 1785 O O . PHE A 1 222 ? -11.038 -10.387 10.049 1.00 46.41 222 PHE A O 1
ATOM 1792 N N . GLU A 1 223 ? -9.295 -9.805 11.326 1.00 44.19 223 GLU A N 1
ATOM 1793 C CA . GLU A 1 223 ? -9.136 -8.402 10.907 1.00 44.19 223 GLU A CA 1
ATOM 1794 C C . GLU A 1 223 ? -8.106 -8.247 9.778 1.00 44.19 223 GLU A C 1
ATOM 1796 O O . GLU A 1 223 ? -7.778 -7.133 9.374 1.00 44.19 223 GLU A O 1
ATOM 1801 N N . ASN A 1 224 ? -7.637 -9.354 9.198 1.00 43.38 224 ASN A N 1
ATOM 1802 C CA . ASN A 1 224 ? -6.757 -9.325 8.028 1.00 43.38 224 ASN A CA 1
ATOM 1803 C C . ASN A 1 224 ? -7.450 -8.886 6.727 1.00 43.38 224 ASN A C 1
ATOM 1805 O O . ASN A 1 224 ? -6.836 -8.976 5.672 1.00 43.38 224 ASN A O 1
ATOM 1809 N N . ASP A 1 225 ? -8.660 -8.329 6.790 1.00 45.34 225 ASP A N 1
ATOM 1810 C CA . ASP A 1 225 ? -9.201 -7.552 5.670 1.00 45.34 225 ASP A CA 1
ATOM 1811 C C . ASP A 1 225 ? -8.709 -6.088 5.666 1.00 45.34 225 ASP A C 1
ATOM 1813 O O . ASP A 1 225 ? -9.073 -5.336 4.766 1.00 45.34 225 ASP A O 1
ATOM 1817 N N . VAL A 1 226 ? -7.856 -5.655 6.614 1.00 49.50 226 VAL A N 1
ATOM 1818 C CA . VAL A 1 226 ? -7.212 -4.319 6.545 1.00 49.50 226 VAL A CA 1
ATOM 1819 C C . VAL A 1 226 ? -5.730 -4.314 6.939 1.00 49.50 226 VAL A C 1
ATOM 1821 O O . VAL A 1 226 ? -5.155 -3.265 7.227 1.00 49.50 226 VAL A O 1
ATOM 1824 N N . ALA A 1 227 ? -5.045 -5.457 6.895 1.00 50.81 227 ALA A N 1
ATOM 1825 C CA . ALA A 1 227 ? -3.599 -5.401 6.731 1.00 50.81 227 ALA A CA 1
ATOM 1826 C C . ALA A 1 227 ? -3.341 -5.073 5.252 1.00 50.81 227 ALA A C 1
ATOM 1828 O O . ALA A 1 227 ? -3.270 -5.968 4.413 1.00 50.81 227 ALA A O 1
ATOM 1829 N N . LEU A 1 228 ? -3.231 -3.775 4.919 1.00 64.75 228 LEU A N 1
ATOM 1830 C CA . LEU A 1 228 ? -2.871 -3.301 3.570 1.00 64.75 228 LEU A CA 1
ATOM 1831 C C . LEU A 1 228 ? -1.607 -4.016 3.047 1.00 64.75 228 LEU A C 1
ATOM 1833 O O . LEU A 1 228 ? -1.412 -4.107 1.839 1.00 64.75 228 LEU A O 1
ATOM 1837 N N . TRP A 1 229 ? -0.788 -4.550 3.956 1.00 80.50 229 TRP A N 1
ATOM 1838 C CA . TRP A 1 229 ? 0.378 -5.378 3.693 1.00 80.50 229 TRP A CA 1
ATOM 1839 C C . TRP A 1 229 ? 0.357 -6.635 4.575 1.00 80.50 229 TRP A C 1
ATOM 1841 O O . TRP A 1 229 ? 0.143 -6.556 5.782 1.00 80.50 229 TRP A O 1
ATOM 1851 N N . SER A 1 230 ? 0.585 -7.796 3.968 1.00 80.69 230 SER A N 1
ATOM 1852 C CA . SER A 1 230 ? 0.701 -9.104 4.617 1.00 80.69 230 SER A CA 1
ATOM 1853 C C . SER A 1 230 ? 2.143 -9.390 5.026 1.00 80.69 230 SER A C 1
ATOM 1855 O O . SER A 1 230 ? 3.075 -8.909 4.391 1.00 80.69 230 SER A O 1
ATOM 1857 N N . LYS A 1 231 ? 2.339 -10.201 6.068 1.00 84.75 231 LYS A N 1
ATOM 1858 C CA . LYS A 1 231 ? 3.656 -10.761 6.398 1.00 84.75 231 LYS A CA 1
ATOM 1859 C C . LYS A 1 231 ? 3.796 -12.167 5.838 1.00 84.75 231 LYS A C 1
ATOM 1861 O O . LYS A 1 231 ? 2.811 -12.902 5.747 1.00 84.75 231 LYS A O 1
ATOM 1866 N N . ASP A 1 232 ? 5.005 -12.534 5.444 1.00 84.06 232 ASP A N 1
ATOM 1867 C CA . ASP A 1 232 ? 5.313 -13.908 5.069 1.00 84.06 232 ASP A CA 1
ATOM 1868 C C . ASP A 1 232 ? 5.394 -14.828 6.305 1.00 84.06 232 ASP A C 1
ATOM 1870 O O . ASP A 1 232 ? 5.225 -14.395 7.447 1.00 84.06 232 ASP A O 1
ATOM 1874 N N . LYS A 1 233 ? 5.634 -16.128 6.082 1.00 79.81 233 LYS A N 1
ATOM 1875 C CA . LYS A 1 233 ? 5.707 -17.120 7.170 1.00 79.81 233 LYS A CA 1
ATOM 1876 C C . LYS A 1 233 ? 6.895 -16.888 8.112 1.00 79.81 233 LYS A C 1
ATOM 1878 O O . LYS A 1 233 ? 6.796 -17.281 9.271 1.00 79.81 233 LYS A O 1
ATOM 1883 N N . SER A 1 234 ? 7.991 -16.293 7.628 1.00 84.56 234 SER A N 1
ATOM 1884 C CA . SER A 1 234 ? 9.155 -15.961 8.462 1.00 84.56 234 SER A CA 1
ATOM 1885 C C . SER A 1 234 ? 8.910 -14.730 9.340 1.00 84.56 234 SER A C 1
ATOM 1887 O O . SER A 1 234 ? 9.499 -14.604 10.410 1.00 84.56 234 SER A O 1
ATOM 1889 N N . GLY A 1 235 ? 8.002 -13.843 8.920 1.00 83.19 235 GLY A N 1
ATOM 1890 C CA . GLY A 1 235 ? 7.721 -12.578 9.590 1.00 83.19 235 GLY A CA 1
ATOM 1891 C C . GLY A 1 235 ? 8.731 -11.474 9.264 1.00 83.19 235 GLY A C 1
ATOM 1892 O O . GLY A 1 235 ? 8.544 -10.349 9.740 1.00 83.19 235 GLY A O 1
ATOM 1893 N N . GLU A 1 236 ? 9.754 -11.776 8.458 1.00 86.06 236 GLU A N 1
ATOM 1894 C CA . GLU A 1 236 ? 10.786 -10.836 8.010 1.00 86.06 236 GLU A CA 1
ATOM 1895 C C . GLU A 1 236 ? 10.349 -10.047 6.772 1.00 86.06 236 GLU A C 1
ATOM 1897 O O . GLU A 1 236 ? 10.750 -8.896 6.597 1.00 86.06 236 GLU A O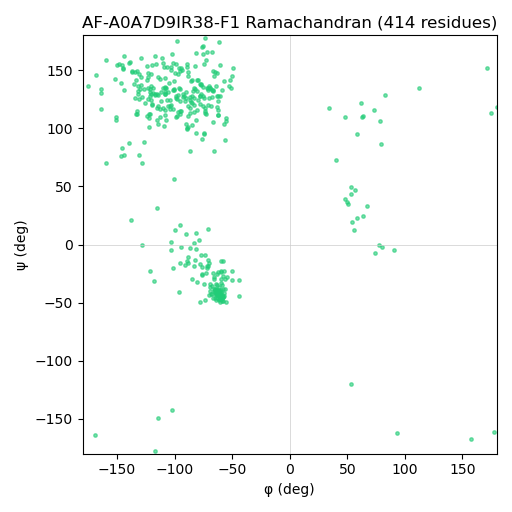 1
ATOM 1902 N N . CYS A 1 237 ? 9.493 -10.627 5.925 1.00 82.81 237 CYS A N 1
ATOM 1903 C CA . CYS A 1 237 ? 9.007 -9.976 4.717 1.00 82.81 237 CYS A CA 1
ATOM 1904 C C . CYS A 1 237 ? 7.599 -9.412 4.929 1.00 82.81 237 CYS A C 1
ATOM 1906 O O . CYS A 1 237 ? 6.694 -10.093 5.414 1.00 82.81 237 CYS A O 1
ATOM 1908 N N . VAL A 1 238 ? 7.406 -8.161 4.512 1.00 88.12 238 VAL A N 1
ATOM 1909 C CA . VAL A 1 238 ? 6.102 -7.501 4.409 1.00 88.12 238 VAL A CA 1
ATOM 1910 C C . VAL A 1 238 ? 5.808 -7.286 2.923 1.00 88.12 238 VAL A C 1
ATOM 1912 O O . VAL A 1 238 ? 6.611 -6.672 2.226 1.00 88.12 238 VAL A O 1
ATOM 1915 N N . TYR A 1 239 ? 4.679 -7.788 2.425 1.00 85.12 239 TYR A N 1
ATOM 1916 C CA . TYR A 1 239 ? 4.321 -7.770 1.005 1.00 85.12 239 TYR A CA 1
ATOM 1917 C C . TYR A 1 239 ? 2.839 -7.456 0.776 1.00 85.12 239 TYR A C 1
ATOM 1919 O O . TYR A 1 239 ? 1.987 -7.695 1.629 1.00 85.12 239 TYR A O 1
ATOM 1927 N N . ARG A 1 240 ? 2.510 -6.937 -0.407 1.00 86.12 240 ARG A N 1
ATOM 1928 C CA . ARG A 1 240 ? 1.137 -6.732 -0.876 1.00 86.12 240 ARG A CA 1
ATOM 1929 C C . ARG A 1 240 ? 1.028 -7.306 -2.277 1.00 86.12 240 ARG A C 1
ATOM 1931 O O . ARG A 1 240 ? 1.801 -6.943 -3.153 1.00 86.12 240 ARG A O 1
ATOM 1938 N N . MET A 1 241 ? 0.071 -8.208 -2.467 1.00 82.56 241 MET A N 1
ATOM 1939 C CA . MET A 1 241 ? -0.280 -8.715 -3.791 1.00 82.56 241 MET A CA 1
ATOM 1940 C C . MET A 1 241 ? -1.298 -7.784 -4.459 1.00 82.56 241 MET A C 1
ATOM 1942 O O . MET A 1 241 ? -2.223 -7.293 -3.802 1.00 82.56 241 MET A O 1
ATOM 1946 N N . GLY A 1 242 ? -1.137 -7.574 -5.766 1.00 86.56 242 GLY A N 1
ATOM 1947 C CA . GLY A 1 242 ? -1.981 -6.696 -6.578 1.00 86.56 242 GLY A CA 1
ATOM 1948 C C . GLY A 1 242 ? -1.437 -5.271 -6.703 1.00 86.56 242 GLY A C 1
ATOM 1949 O O . GLY A 1 242 ? -0.260 -5.020 -6.462 1.00 86.56 242 GLY A O 1
ATOM 1950 N N . TYR A 1 243 ? -2.310 -4.350 -7.107 1.00 87.88 243 TYR A N 1
ATOM 1951 C CA . TYR A 1 243 ? -1.953 -2.963 -7.388 1.00 87.88 243 TYR A CA 1
ATOM 1952 C C . TYR A 1 243 ? -1.760 -2.126 -6.114 1.00 87.88 243 TYR A C 1
ATOM 1954 O O . TYR A 1 243 ? -2.567 -2.194 -5.181 1.00 87.88 243 TYR A O 1
ATOM 1962 N N . VAL A 1 244 ? -0.718 -1.294 -6.104 1.00 91.69 244 VAL A N 1
ATOM 1963 C CA . VAL A 1 244 ? -0.397 -0.330 -5.048 1.00 91.69 244 VAL A CA 1
ATOM 1964 C C . VAL A 1 244 ? -0.346 1.070 -5.656 1.00 91.69 244 VAL A C 1
ATOM 1966 O O . VAL A 1 244 ? 0.543 1.383 -6.442 1.00 91.69 244 VAL A O 1
ATOM 1969 N N . GLY A 1 245 ? -1.300 1.919 -5.279 1.00 90.12 245 GLY A N 1
ATOM 1970 C CA . GLY A 1 245 ? -1.309 3.337 -5.635 1.00 90.12 245 GLY A CA 1
ATOM 1971 C C . GLY A 1 245 ? -0.772 4.198 -4.493 1.00 90.12 245 GLY A C 1
ATOM 1972 O O . GLY A 1 245 ? -1.267 4.116 -3.370 1.00 90.12 245 GLY A O 1
ATOM 1973 N N . ILE A 1 246 ? 0.232 5.031 -4.767 1.00 91.31 246 ILE A N 1
ATOM 1974 C CA . ILE A 1 246 ? 0.696 6.091 -3.863 1.00 91.31 246 ILE A CA 1
ATOM 1975 C C . ILE A 1 246 ? 0.170 7.416 -4.413 1.00 91.31 246 ILE A C 1
ATOM 1977 O O . ILE A 1 246 ? 0.495 7.786 -5.540 1.00 91.31 246 ILE A O 1
ATOM 1981 N N . ASN A 1 247 ? -0.653 8.117 -3.627 1.00 86.19 247 ASN A N 1
ATOM 1982 C CA . ASN A 1 247 ? -1.389 9.328 -4.033 1.00 86.19 247 ASN A CA 1
ATOM 1983 C C . ASN A 1 247 ? -2.330 9.137 -5.242 1.00 86.19 247 ASN A C 1
ATOM 1985 O O . ASN A 1 247 ? -2.666 10.097 -5.930 1.00 86.19 247 ASN A O 1
ATOM 1989 N N . THR A 1 248 ? -2.765 7.905 -5.504 1.00 81.75 248 THR A N 1
ATOM 1990 C CA . THR A 1 248 ? -3.772 7.577 -6.520 1.00 81.75 248 THR A CA 1
ATOM 1991 C C . THR A 1 248 ? -4.603 6.387 -6.055 1.00 81.75 248 THR A C 1
ATOM 1993 O O . THR A 1 248 ? -4.066 5.436 -5.486 1.00 81.75 248 THR A O 1
ATOM 1996 N N . ASP A 1 249 ? -5.914 6.438 -6.279 1.00 82.38 249 ASP A N 1
ATOM 1997 C CA . ASP A 1 249 ? -6.853 5.338 -6.040 1.00 82.38 249 ASP A CA 1
ATOM 1998 C C . ASP A 1 249 ? -7.110 4.495 -7.304 1.00 82.38 249 ASP A C 1
ATOM 2000 O O . ASP A 1 249 ? -7.820 3.490 -7.250 1.00 82.38 249 ASP A O 1
ATOM 2004 N N . LYS A 1 250 ? -6.498 4.875 -8.434 1.00 83.06 250 LYS A N 1
ATOM 2005 C CA . LYS A 1 250 ? -6.607 4.210 -9.739 1.00 83.06 250 LYS A CA 1
ATOM 2006 C C . LYS A 1 250 ? -5.214 3.917 -10.308 1.00 83.06 250 LYS A C 1
ATOM 2008 O O . LYS A 1 250 ? -4.792 4.582 -11.253 1.00 83.06 250 LYS A O 1
ATOM 2013 N N . PRO A 1 251 ? -4.467 2.971 -9.716 1.00 86.56 251 PRO A N 1
ATOM 2014 C CA . PRO A 1 251 ? -3.188 2.540 -10.267 1.00 86.56 251 PRO A CA 1
ATOM 2015 C C . PRO A 1 251 ? -3.389 1.826 -11.612 1.00 86.56 251 PRO A C 1
ATOM 2017 O O . PRO A 1 251 ? -4.224 0.932 -11.734 1.00 86.56 251 PRO A O 1
ATOM 2020 N N . ASP A 1 252 ? -2.604 2.217 -12.607 1.00 81.50 252 ASP A N 1
ATOM 2021 C CA . ASP A 1 252 ? -2.523 1.616 -13.942 1.00 81.50 252 ASP A CA 1
ATOM 2022 C C . ASP A 1 252 ? -1.452 0.511 -14.032 1.00 81.50 252 ASP A C 1
ATOM 2024 O O . ASP A 1 252 ? -1.494 -0.336 -14.922 1.00 81.50 252 ASP A O 1
ATOM 2028 N N . GLN A 1 253 ? -0.515 0.481 -13.080 1.00 86.88 253 GLN A N 1
ATOM 2029 C CA . GLN A 1 253 ? 0.559 -0.505 -12.954 1.00 86.88 253 GLN A CA 1
ATOM 2030 C C . GLN A 1 253 ? 0.595 -1.078 -11.536 1.00 86.88 253 GLN A C 1
ATOM 2032 O O . GLN A 1 253 ? 0.098 -0.459 -10.595 1.00 86.88 253 GLN A O 1
ATOM 2037 N N . CYS A 1 254 ? 1.224 -2.246 -11.345 1.00 89.19 254 CYS A N 1
ATOM 2038 C CA . CYS A 1 254 ? 1.312 -2.899 -10.027 1.00 89.19 254 CYS A CA 1
ATOM 2039 C C . CYS A 1 254 ? 1.806 -1.959 -8.910 1.00 89.19 254 CYS A C 1
ATOM 2041 O O . CYS A 1 254 ? 1.392 -2.110 -7.764 1.00 89.19 254 CYS A O 1
ATOM 2043 N N . LEU A 1 255 ? 2.648 -0.978 -9.245 1.00 92.31 255 LEU A N 1
ATOM 2044 C CA . LEU A 1 255 ? 2.994 0.150 -8.387 1.00 92.31 255 LEU A CA 1
ATOM 2045 C C . LEU A 1 255 ? 2.886 1.449 -9.199 1.00 92.31 255 LEU A C 1
ATOM 2047 O O . LEU A 1 255 ? 3.710 1.680 -10.082 1.00 92.31 255 LEU A O 1
ATOM 2051 N N . SER A 1 256 ? 1.919 2.304 -8.867 1.00 89.25 256 SER A N 1
ATOM 2052 C CA . SER A 1 256 ? 1.769 3.641 -9.459 1.00 89.25 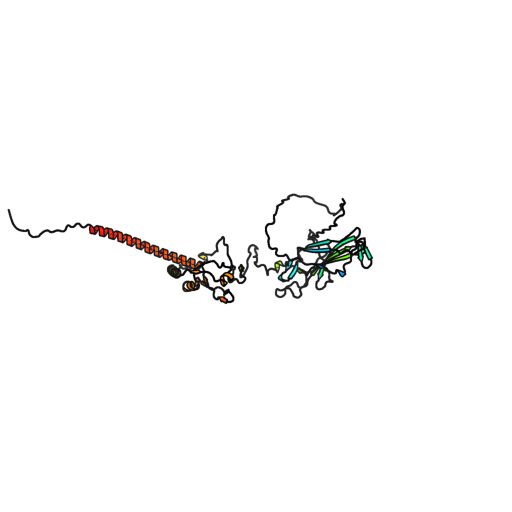256 SER A CA 1
ATOM 2053 C C . SER A 1 256 ? 1.987 4.701 -8.381 1.00 89.25 256 SER A C 1
ATOM 2055 O O . SER A 1 256 ? 1.396 4.630 -7.302 1.00 89.25 256 SER A O 1
ATOM 2057 N N . VAL A 1 257 ? 2.843 5.687 -8.654 1.00 91.25 257 VAL A N 1
ATOM 2058 C CA . VAL A 1 257 ? 3.177 6.765 -7.711 1.00 91.25 257 VAL A CA 1
ATOM 2059 C C . VAL A 1 257 ? 2.890 8.114 -8.355 1.00 91.25 257 VAL A C 1
ATOM 2061 O O . VAL A 1 257 ? 3.621 8.546 -9.242 1.00 91.25 257 VAL A O 1
ATOM 2064 N N . ASN A 1 258 ? 1.866 8.808 -7.859 1.00 87.50 258 ASN A N 1
ATOM 2065 C CA . ASN A 1 258 ? 1.583 10.191 -8.234 1.00 87.50 258 ASN A CA 1
ATOM 2066 C C . ASN A 1 258 ? 2.392 11.126 -7.323 1.00 87.50 258 ASN A C 1
ATOM 2068 O O . ASN A 1 258 ? 1.918 11.617 -6.294 1.00 87.50 258 ASN A O 1
ATOM 2072 N N . GLY A 1 259 ? 3.670 11.304 -7.657 1.00 85.12 259 GLY A N 1
ATOM 2073 C CA . GLY A 1 259 ? 4.594 12.150 -6.908 1.00 85.12 259 GLY A CA 1
ATOM 2074 C C . GLY A 1 259 ? 6.058 11.784 -7.133 1.00 85.12 259 GLY A C 1
ATOM 2075 O O . GLY A 1 259 ? 6.406 11.020 -8.031 1.00 85.12 259 GLY A O 1
ATOM 2076 N N . ASN A 1 260 ? 6.933 12.334 -6.292 1.00 85.88 260 ASN A N 1
ATOM 2077 C CA . ASN A 1 260 ? 8.370 12.096 -6.389 1.00 85.88 260 ASN A CA 1
ATOM 2078 C C . ASN A 1 260 ? 8.773 10.794 -5.691 1.00 85.88 260 ASN A C 1
ATOM 2080 O O . ASN A 1 260 ? 8.409 10.555 -4.539 1.00 85.88 260 ASN A O 1
ATOM 2084 N N . ILE A 1 261 ? 9.617 10.004 -6.354 1.00 91.38 261 ILE A N 1
ATOM 2085 C CA . ILE A 1 261 ? 10.297 8.853 -5.756 1.00 91.38 261 ILE A CA 1
ATOM 2086 C C . ILE A 1 261 ? 11.735 9.270 -5.443 1.00 91.38 261 ILE A C 1
ATOM 2088 O O . ILE A 1 261 ? 12.513 9.571 -6.346 1.00 91.38 261 ILE A O 1
ATOM 2092 N N . LYS A 1 262 ? 12.106 9.281 -4.158 1.00 92.44 262 LYS A N 1
ATOM 2093 C CA . LYS A 1 262 ? 13.501 9.465 -3.740 1.00 92.44 262 LYS A CA 1
ATOM 2094 C C . LYS A 1 262 ? 14.178 8.102 -3.629 1.00 92.44 262 LYS A C 1
ATOM 2096 O O . LYS A 1 262 ? 13.980 7.391 -2.648 1.00 92.44 262 LYS A O 1
ATOM 2101 N N . LEU A 1 263 ? 15.000 7.766 -4.616 1.00 91.06 263 LEU A N 1
ATOM 2102 C CA . LEU A 1 263 ? 15.826 6.562 -4.624 1.00 91.06 263 LEU A CA 1
ATOM 2103 C C . LEU A 1 263 ? 17.275 6.940 -4.295 1.00 91.06 263 LEU A C 1
ATOM 2105 O O . LEU A 1 263 ? 17.879 7.741 -5.000 1.00 91.06 263 LEU A O 1
ATOM 2109 N N . THR A 1 264 ? 17.832 6.384 -3.219 1.00 93.06 264 THR A N 1
ATOM 2110 C CA . THR A 1 264 ? 19.260 6.544 -2.876 1.00 93.06 264 THR A CA 1
ATOM 2111 C C . THR A 1 264 ? 20.128 5.393 -3.385 1.00 93.06 264 THR A C 1
ATOM 2113 O O . THR A 1 264 ? 21.347 5.522 -3.409 1.00 93.06 264 THR A O 1
ATOM 2116 N N . GLY A 1 265 ? 19.507 4.271 -3.760 1.00 92.88 265 GLY A N 1
ATOM 2117 C CA . GLY A 1 265 ? 20.159 3.104 -4.354 1.00 92.88 265 GLY A CA 1
ATOM 2118 C C . GLY A 1 265 ? 19.958 3.035 -5.868 1.00 92.88 265 GLY A C 1
ATOM 2119 O O . GLY A 1 265 ? 19.942 4.057 -6.548 1.00 92.88 265 GLY A O 1
ATOM 2120 N N . GLN A 1 266 ? 19.770 1.821 -6.388 1.00 88.00 266 GLN A N 1
ATOM 2121 C CA . GLN A 1 266 ? 19.592 1.561 -7.818 1.00 88.00 266 GLN A CA 1
ATOM 2122 C C . GLN A 1 266 ? 18.407 0.630 -8.089 1.00 88.00 266 GLN A C 1
ATOM 2124 O O . GLN A 1 266 ? 18.105 -0.255 -7.284 1.00 88.00 266 GLN A O 1
ATOM 2129 N N . THR A 1 267 ? 17.762 0.809 -9.242 1.00 88.94 267 THR A N 1
ATOM 2130 C CA . THR A 1 267 ? 16.780 -0.147 -9.763 1.00 88.94 267 THR A CA 1
ATOM 2131 C C . THR A 1 267 ? 17.529 -1.370 -10.282 1.00 88.94 267 THR A C 1
ATOM 2133 O O . THR A 1 267 ? 18.337 -1.269 -11.204 1.00 88.94 267 THR A O 1
ATOM 2136 N N . MET A 1 268 ? 17.285 -2.530 -9.678 1.00 88.44 268 MET A N 1
ATOM 2137 C CA . MET A 1 268 ? 17.959 -3.769 -10.062 1.00 88.44 268 MET A CA 1
ATOM 2138 C C . MET A 1 268 ? 17.387 -4.300 -11.377 1.00 88.44 268 MET A C 1
ATOM 2140 O O . MET A 1 268 ? 16.209 -4.638 -11.444 1.00 88.44 268 MET A O 1
ATOM 2144 N N . THR A 1 269 ? 18.239 -4.413 -12.395 1.00 88.44 269 THR A N 1
ATOM 2145 C CA . THR A 1 269 ? 17.910 -5.043 -13.682 1.00 88.44 269 THR A CA 1
ATOM 2146 C C . THR A 1 269 ? 18.885 -6.199 -13.913 1.00 88.44 269 THR A C 1
ATOM 2148 O O . THR A 1 269 ? 20.085 -5.943 -14.039 1.00 88.44 269 THR A O 1
ATOM 2151 N N . PRO A 1 270 ? 18.435 -7.467 -13.905 1.00 91.31 270 PRO A N 1
ATOM 2152 C CA . PRO A 1 270 ? 19.326 -8.597 -14.141 1.00 91.31 270 PRO A CA 1
ATOM 2153 C C . PRO A 1 270 ? 19.839 -8.579 -15.588 1.00 91.31 270 PRO A C 1
ATOM 2155 O O . PRO A 1 270 ? 19.062 -8.408 -16.521 1.00 91.31 270 PRO A O 1
ATOM 2158 N N . SER A 1 271 ? 21.147 -8.765 -15.768 1.00 88.88 271 SER A N 1
ATOM 2159 C CA . SER A 1 271 ? 21.808 -8.824 -17.078 1.00 88.88 271 SER A CA 1
ATOM 2160 C C . SER A 1 271 ? 22.938 -9.853 -17.019 1.00 88.88 271 SER A C 1
ATOM 2162 O O . SER A 1 271 ? 24.104 -9.525 -16.817 1.00 88.88 271 SER A O 1
ATOM 2164 N N . ASP A 1 272 ? 22.564 -11.130 -17.080 1.00 94.19 272 ASP A N 1
ATOM 2165 C CA . ASP A 1 272 ? 23.482 -12.271 -17.015 1.00 94.19 272 ASP A CA 1
ATOM 2166 C C . ASP A 1 272 ? 23.181 -13.209 -18.187 1.00 94.19 272 ASP A C 1
ATOM 2168 O O . ASP A 1 272 ? 22.017 -13.491 -18.490 1.00 94.19 272 ASP A O 1
ATOM 2172 N N . ILE A 1 273 ? 24.229 -13.709 -18.843 1.00 93.69 273 ILE A N 1
ATOM 2173 C CA . ILE A 1 273 ? 24.101 -14.594 -20.005 1.00 93.69 273 ILE A CA 1
ATOM 2174 C C . ILE A 1 273 ? 23.329 -15.880 -19.678 1.00 93.69 273 ILE A C 1
ATOM 2176 O O . ILE A 1 273 ? 22.625 -16.398 -20.534 1.00 93.69 273 ILE A O 1
ATOM 2180 N N . ARG A 1 274 ? 23.381 -16.365 -18.430 1.00 95.88 274 ARG A N 1
ATOM 2181 C CA . ARG A 1 274 ? 22.640 -17.561 -17.986 1.00 95.88 274 ARG A CA 1
ATOM 2182 C C . ARG A 1 274 ? 21.128 -17.343 -17.911 1.00 95.88 274 ARG A C 1
ATOM 2184 O 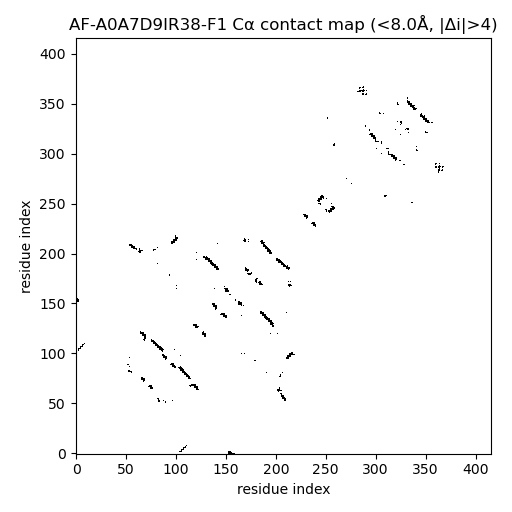O . ARG A 1 274 ? 20.389 -18.313 -17.805 1.00 95.88 274 ARG A O 1
ATOM 2191 N N . LEU A 1 275 ? 20.686 -16.086 -17.914 1.00 93.19 275 LEU A N 1
ATOM 2192 C CA . LEU A 1 275 ? 19.278 -15.685 -17.898 1.00 93.19 275 LEU A CA 1
ATOM 2193 C C . LEU A 1 275 ? 18.792 -15.231 -19.284 1.00 93.19 275 LEU A C 1
ATOM 2195 O O . LEU A 1 275 ? 17.658 -14.775 -19.404 1.00 93.19 275 LEU A O 1
ATOM 2199 N N . THR A 1 276 ? 19.651 -15.302 -20.308 1.00 92.62 276 THR A N 1
ATOM 2200 C CA . THR A 1 276 ? 19.403 -14.712 -21.627 1.00 92.62 276 THR A CA 1
ATOM 2201 C C . THR A 1 276 ? 19.420 -15.788 -22.709 1.00 92.62 276 THR A C 1
ATOM 2203 O O . THR A 1 276 ? 20.416 -16.484 -22.889 1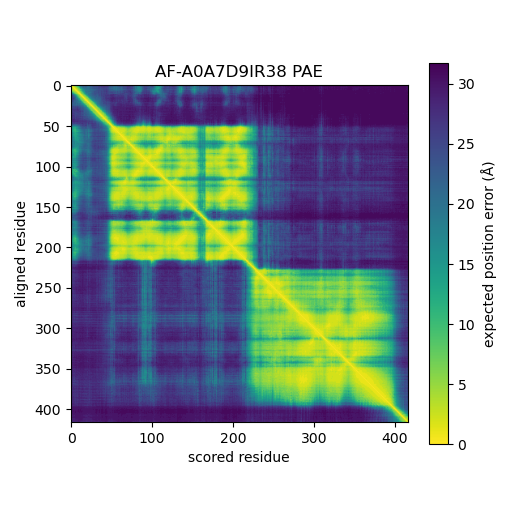.00 92.62 276 THR A O 1
ATOM 2206 N N . GLU A 1 277 ? 18.339 -15.883 -23.476 1.00 91.50 277 GLU A N 1
ATOM 2207 C CA . GLU A 1 277 ? 18.238 -16.729 -24.669 1.00 91.50 277 GLU A CA 1
ATOM 2208 C C . GLU A 1 277 ? 18.176 -15.849 -25.930 1.00 91.50 277 GLU A C 1
ATOM 2210 O O . GLU A 1 277 ? 17.862 -14.663 -25.842 1.00 91.50 277 GLU A O 1
ATOM 2215 N N . HIS A 1 278 ? 18.480 -16.410 -27.108 1.00 90.56 278 HIS A N 1
ATOM 2216 C CA . HIS A 1 278 ? 18.436 -15.693 -28.398 1.00 90.56 278 HIS A CA 1
ATOM 2217 C C . HIS A 1 278 ? 19.308 -14.417 -28.454 1.00 90.56 278 HIS A C 1
ATOM 2219 O O . HIS A 1 278 ? 18.878 -13.357 -28.910 1.00 90.56 278 HIS A O 1
ATOM 2225 N N . LEU A 1 279 ? 20.559 -14.515 -27.988 1.00 91.06 279 LEU A N 1
ATOM 2226 C CA . LEU A 1 279 ? 21.497 -13.392 -27.976 1.00 91.06 279 LEU A CA 1
ATOM 2227 C C . LEU A 1 279 ? 22.009 -13.067 -29.389 1.00 91.06 279 LEU A C 1
ATOM 2229 O O . LEU A 1 279 ? 22.763 -13.838 -29.985 1.00 91.06 279 LEU A O 1
ATOM 2233 N N . HIS A 1 280 ? 21.665 -11.879 -29.883 1.00 92.69 280 HIS A N 1
ATOM 2234 C CA . HIS A 1 280 ? 22.169 -11.331 -31.140 1.00 92.69 280 HIS A CA 1
ATOM 2235 C C . HIS A 1 280 ? 22.700 -9.913 -30.925 1.00 92.69 280 HIS A C 1
ATOM 2237 O O . HIS A 1 280 ? 22.161 -9.147 -30.126 1.00 92.69 280 HIS A O 1
ATOM 2243 N N . GLN A 1 281 ? 23.773 -9.556 -31.633 1.00 91.81 281 GLN A N 1
ATOM 2244 C CA . GLN A 1 281 ? 24.312 -8.201 -31.574 1.00 91.81 281 GLN A CA 1
ATOM 2245 C C . GLN A 1 281 ? 23.360 -7.225 -32.277 1.00 91.81 281 GLN A C 1
ATOM 2247 O O . GLN A 1 281 ? 22.913 -7.489 -33.392 1.00 91.81 281 GLN A O 1
ATOM 2252 N N . ALA A 1 282 ? 23.069 -6.093 -31.633 1.00 92.88 282 ALA A N 1
ATOM 2253 C CA . ALA A 1 282 ? 22.216 -5.052 -32.200 1.00 92.88 282 ALA A CA 1
ATOM 2254 C C . ALA A 1 282 ? 22.844 -4.397 -33.446 1.00 92.88 282 ALA A C 1
ATOM 2256 O O . ALA A 1 282 ? 24.067 -4.248 -33.544 1.00 92.88 282 ALA A O 1
ATOM 2257 N N . ASN A 1 283 ? 21.994 -3.970 -34.384 1.00 95.94 283 ASN A N 1
ATOM 2258 C CA . ASN A 1 283 ? 22.403 -3.251 -35.585 1.00 95.94 283 ASN A CA 1
ATOM 2259 C C . ASN A 1 283 ? 22.610 -1.757 -35.288 1.00 95.94 283 ASN A C 1
ATOM 2261 O O . ASN A 1 283 ? 21.679 -0.955 -35.332 1.00 95.94 283 ASN A O 1
ATOM 2265 N N . THR A 1 284 ? 23.859 -1.369 -35.036 1.00 97.00 284 THR A N 1
ATOM 2266 C CA . THR A 1 284 ? 24.210 0.009 -34.653 1.00 97.00 284 THR A CA 1
ATOM 2267 C C . THR A 1 284 ? 23.899 1.051 -35.732 1.00 97.00 284 THR A C 1
ATOM 2269 O O . THR A 1 284 ? 23.640 2.207 -35.401 1.00 97.00 284 THR A O 1
ATOM 2272 N N . ARG A 1 285 ? 23.864 0.661 -37.015 1.00 96.81 285 ARG A N 1
ATOM 2273 C CA . ARG A 1 285 ? 23.514 1.567 -38.120 1.00 96.81 285 ARG A CA 1
ATOM 2274 C C . ARG A 1 285 ? 22.040 1.951 -38.104 1.00 96.81 285 ARG A C 1
ATOM 2276 O O . ARG A 1 285 ? 21.722 3.125 -38.259 1.00 96.81 285 ARG A O 1
ATOM 2283 N N . GLU A 1 286 ? 21.172 0.974 -37.876 1.00 96.44 286 GLU A N 1
ATOM 2284 C CA . GLU A 1 286 ? 19.741 1.208 -37.670 1.00 96.44 286 GLU A CA 1
ATOM 2285 C C . GLU A 1 286 ? 19.518 2.080 -36.431 1.00 96.44 286 GLU A C 1
ATOM 2287 O O . GLU A 1 286 ? 18.751 3.037 -36.481 1.00 96.44 286 GLU A O 1
ATOM 2292 N N . ASN A 1 287 ? 20.282 1.842 -35.356 1.00 96.88 287 ASN A N 1
ATOM 2293 C CA . ASN A 1 287 ? 20.193 2.688 -34.169 1.00 96.88 287 ASN A CA 1
ATOM 2294 C C . ASN A 1 287 ? 20.538 4.155 -34.444 1.00 96.88 287 ASN A C 1
ATOM 2296 O O . ASN A 1 287 ? 19.857 5.057 -33.954 1.00 96.88 287 ASN A O 1
ATOM 2300 N N . LEU A 1 288 ? 21.574 4.409 -35.249 1.00 97.38 288 LEU A N 1
ATOM 2301 C CA . LEU A 1 288 ? 21.929 5.763 -35.667 1.00 97.38 288 LEU A CA 1
ATOM 2302 C C . LEU A 1 288 ? 20.833 6.415 -36.516 1.00 97.38 288 LEU A C 1
ATOM 2304 O O . LEU A 1 288 ? 20.524 7.587 -36.304 1.00 97.38 288 LEU A O 1
ATOM 2308 N N . GLU A 1 289 ? 20.240 5.678 -37.452 1.00 97.12 289 GLU A N 1
ATOM 2309 C CA . GLU A 1 289 ? 19.131 6.168 -38.273 1.00 97.12 289 GLU A CA 1
ATOM 2310 C C . GLU A 1 289 ? 17.917 6.535 -37.409 1.00 97.12 289 GLU A C 1
ATOM 2312 O O . GLU A 1 289 ? 17.396 7.647 -37.502 1.00 97.12 289 GLU A O 1
ATOM 2317 N N . ASN A 1 290 ? 17.538 5.655 -36.485 1.00 96.00 290 ASN A N 1
ATOM 2318 C CA . ASN A 1 290 ? 16.433 5.876 -35.560 1.00 96.00 290 ASN A CA 1
ATOM 2319 C C . ASN A 1 290 ? 16.652 7.107 -34.670 1.00 96.00 290 ASN A C 1
ATOM 2321 O O . ASN A 1 290 ? 15.756 7.939 -34.541 1.00 96.00 290 ASN A O 1
ATOM 2325 N N . VAL A 1 291 ? 17.845 7.268 -34.084 1.00 95.75 291 VAL A N 1
ATOM 2326 C CA . VAL A 1 291 ? 18.194 8.457 -33.281 1.00 95.75 291 VAL A CA 1
ATOM 2327 C C . VAL A 1 291 ? 18.216 9.724 -34.133 1.00 95.75 291 VAL A C 1
ATOM 2329 O O . VAL A 1 291 ? 17.750 10.763 -33.674 1.00 95.75 291 VAL A O 1
ATOM 2332 N N . SER A 1 292 ? 18.696 9.649 -35.375 1.00 95.06 292 SER A N 1
ATOM 2333 C CA . SER A 1 292 ? 18.715 10.797 -36.296 1.00 95.06 292 SER A CA 1
ATOM 2334 C C . SER A 1 292 ? 17.306 11.262 -36.680 1.00 95.06 292 SER A C 1
ATOM 2336 O O . SER A 1 292 ? 17.093 12.449 -36.917 1.00 95.06 292 SER A O 1
ATOM 2338 N N . ASN A 1 293 ? 16.339 10.340 -36.704 1.00 95.19 293 ASN A N 1
ATOM 2339 C CA . ASN A 1 293 ? 14.930 10.628 -36.969 1.00 95.19 293 ASN A CA 1
ATOM 2340 C C . ASN A 1 293 ? 14.161 11.131 -35.729 1.00 95.19 293 ASN A C 1
ATOM 2342 O O . ASN A 1 293 ? 13.055 11.661 -35.873 1.00 95.19 293 ASN A O 1
ATOM 2346 N N . MET A 1 294 ? 14.715 11.004 -34.514 1.00 94.62 294 MET A N 1
ATOM 2347 C CA . MET A 1 294 ? 14.074 11.509 -33.295 1.00 94.62 294 MET A CA 1
ATOM 2348 C C . MET A 1 294 ? 14.085 13.037 -33.237 1.00 94.62 294 MET A C 1
ATOM 2350 O O . MET A 1 294 ? 15.113 13.689 -33.412 1.00 94.62 294 MET A O 1
ATOM 2354 N N . LYS A 1 295 ? 12.940 13.615 -32.870 1.00 95.12 295 LYS A N 1
ATOM 2355 C CA . LYS A 1 295 ? 12.797 15.049 -32.606 1.00 95.12 295 LYS A CA 1
ATOM 2356 C C . LYS A 1 295 ? 12.630 15.309 -31.116 1.00 95.12 295 LYS A C 1
ATOM 2358 O O . LYS A 1 295 ? 11.850 14.638 -30.439 1.00 95.12 295 LYS A O 1
ATOM 2363 N N . LEU A 1 296 ? 13.351 16.311 -30.622 1.00 95.19 296 LEU A N 1
ATOM 2364 C CA . LEU A 1 296 ? 13.241 16.788 -29.248 1.00 95.19 296 LEU A CA 1
ATOM 2365 C C . LEU A 1 296 ? 12.299 17.985 -29.176 1.00 95.19 296 LEU A C 1
ATOM 2367 O O . LEU A 1 296 ? 12.414 18.936 -29.948 1.00 95.19 296 LEU A O 1
ATOM 2371 N N . TYR A 1 297 ? 11.415 17.957 -28.190 1.00 96.50 297 TYR A N 1
ATOM 2372 C CA . TYR A 1 297 ? 10.432 18.995 -27.932 1.00 96.50 297 TYR A CA 1
ATOM 2373 C C . TYR A 1 297 ? 10.593 19.508 -26.507 1.00 96.50 297 TYR A C 1
ATOM 2375 O O . TYR A 1 297 ? 10.707 18.720 -25.565 1.00 96.50 297 TYR A O 1
ATOM 2383 N N . ARG A 1 298 ? 10.563 20.833 -26.345 1.00 95.88 298 ARG A N 1
ATOM 2384 C CA . ARG A 1 298 ? 10.268 21.463 -25.056 1.00 95.88 298 ARG A CA 1
ATOM 2385 C C . ARG A 1 298 ? 8.764 21.591 -24.942 1.00 95.88 298 ARG A C 1
ATOM 2387 O O . ARG A 1 298 ? 8.130 22.139 -25.843 1.00 95.88 298 ARG A O 1
ATOM 2394 N N . TYR A 1 299 ? 8.196 21.051 -23.878 1.00 92.62 299 TYR A N 1
ATOM 2395 C CA . TYR A 1 299 ? 6.755 21.027 -23.713 1.00 92.62 299 TYR A CA 1
ATOM 2396 C C . TYR A 1 299 ? 6.354 21.221 -22.258 1.00 92.62 299 TYR A C 1
ATOM 2398 O O . TYR A 1 299 ? 7.134 21.040 -21.324 1.00 92.62 299 TYR A O 1
ATOM 2406 N N . ARG A 1 300 ? 5.084 21.571 -22.094 1.00 93.06 300 ARG A N 1
ATOM 2407 C CA . ARG A 1 300 ? 4.412 21.681 -20.811 1.00 93.06 300 ARG A CA 1
ATOM 2408 C C . ARG A 1 300 ? 3.092 20.944 -20.896 1.00 93.06 300 ARG A C 1
ATOM 2410 O O . ARG A 1 300 ? 2.376 21.073 -21.891 1.00 93.06 300 ARG A O 1
ATOM 2417 N N . TYR A 1 301 ? 2.768 20.180 -19.864 1.00 90.19 301 TYR A N 1
ATOM 2418 C CA . TYR A 1 301 ? 1.473 19.520 -19.805 1.00 90.19 301 TYR A CA 1
ATOM 2419 C C . TYR A 1 301 ? 0.346 20.548 -19.673 1.00 90.19 301 TYR A C 1
ATOM 2421 O O . TYR A 1 301 ? 0.513 21.624 -19.097 1.00 90.19 301 TYR A O 1
ATOM 2429 N N . ASN A 1 302 ? -0.821 20.219 -20.226 1.00 90.62 302 ASN A N 1
ATOM 2430 C CA . ASN A 1 302 ? -2.003 21.056 -20.053 1.00 90.62 302 ASN A CA 1
ATOM 2431 C C . ASN A 1 302 ? -2.474 21.041 -18.584 1.00 90.62 302 ASN A C 1
ATOM 2433 O O . ASN A 1 302 ? -2.057 20.197 -17.785 1.00 90.62 302 ASN A O 1
ATOM 2437 N N . GLN A 1 303 ? -3.352 21.981 -18.230 1.00 89.75 303 GLN A N 1
ATOM 2438 C CA . GLN A 1 303 ? -3.867 22.130 -16.867 1.00 89.75 303 GLN A CA 1
ATOM 2439 C C . GLN A 1 303 ? -4.502 20.840 -16.333 1.00 89.75 303 GLN A C 1
ATOM 2441 O O . GLN A 1 303 ? -4.159 20.390 -15.241 1.00 89.75 303 GLN A O 1
ATOM 2446 N N . ALA A 1 304 ? -5.388 20.238 -17.129 1.00 88.50 304 ALA A N 1
ATOM 2447 C CA . ALA A 1 304 ? -6.163 19.059 -16.758 1.00 88.50 304 ALA A CA 1
ATOM 2448 C C . ALA A 1 304 ? -5.261 17.877 -16.376 1.00 88.50 304 ALA A C 1
ATOM 2450 O O . ALA A 1 304 ? -5.419 17.272 -15.315 1.00 88.50 304 ALA A O 1
ATOM 2451 N N . TYR A 1 305 ? -4.262 17.584 -17.213 1.00 87.50 305 TYR A N 1
ATOM 2452 C CA . TYR A 1 305 ? -3.295 16.521 -16.959 1.00 87.50 305 TYR A CA 1
ATOM 2453 C C . TYR A 1 305 ? -2.363 16.858 -15.796 1.00 87.50 305 TYR A C 1
ATOM 2455 O O . TYR A 1 305 ? -2.084 15.996 -14.968 1.00 87.50 305 TYR A O 1
ATOM 2463 N N . SER A 1 306 ? -1.913 18.112 -15.691 1.00 87.56 306 SER A N 1
ATOM 2464 C CA . SER A 1 306 ? -1.024 18.531 -14.600 1.00 87.56 306 SER A CA 1
ATOM 2465 C C . SER A 1 306 ? -1.693 18.353 -13.237 1.00 87.56 306 SER A C 1
ATOM 2467 O O . SER A 1 306 ? -1.081 17.816 -12.317 1.00 87.56 306 SER A O 1
ATOM 2469 N N . CYS A 1 307 ? -2.972 18.724 -13.118 1.00 84.19 307 CYS A N 1
ATOM 2470 C CA . CYS A 1 307 ? -3.763 18.482 -11.913 1.00 84.19 307 CYS A CA 1
ATOM 2471 C C . CYS A 1 307 ? -3.966 16.984 -11.640 1.00 84.19 307 CYS A C 1
ATOM 2473 O O . CYS A 1 307 ? -3.813 16.559 -10.499 1.00 84.19 307 CYS A O 1
ATOM 2475 N N . HIS A 1 308 ? -4.266 16.182 -12.668 1.00 82.38 308 HIS A N 1
ATOM 2476 C CA . HIS A 1 308 ? -4.445 14.732 -12.532 1.00 82.38 308 HIS A CA 1
ATOM 2477 C C . HIS A 1 308 ? -3.174 14.015 -12.042 1.00 82.38 308 HIS A C 1
ATOM 2479 O O . HIS A 1 308 ? -3.237 13.165 -11.158 1.00 82.38 308 HIS A O 1
ATOM 2485 N N . ALA A 1 309 ? -2.017 14.376 -12.599 1.00 80.81 309 ALA A N 1
ATOM 2486 C CA . ALA A 1 309 ? -0.731 13.749 -12.303 1.00 80.81 309 ALA A CA 1
ATOM 2487 C C . ALA A 1 309 ? -0.004 14.361 -11.086 1.00 80.81 309 ALA A C 1
ATOM 2489 O O . ALA A 1 309 ? 1.068 13.886 -10.713 1.00 80.81 309 ALA A O 1
ATOM 2490 N N . GLY A 1 310 ? -0.557 15.413 -10.468 1.00 79.81 310 GLY A N 1
ATOM 2491 C CA . GLY A 1 310 ? 0.079 16.118 -9.350 1.00 79.81 310 GLY A CA 1
ATOM 2492 C C . GLY A 1 310 ? 1.361 16.862 -9.747 1.00 79.81 310 GLY A C 1
ATOM 2493 O O . GLY A 1 310 ? 2.301 16.937 -8.957 1.00 79.81 310 GLY A O 1
ATOM 2494 N N . LEU A 1 311 ? 1.421 17.374 -10.980 1.00 82.69 311 LEU A N 1
ATOM 2495 C CA . LEU A 1 311 ? 2.580 18.070 -11.540 1.00 82.69 311 LEU A CA 1
ATOM 2496 C C . LEU A 1 311 ? 2.479 19.589 -11.355 1.00 82.69 311 LEU A C 1
ATOM 2498 O O . LEU A 1 311 ? 1.396 20.177 -11.377 1.00 82.69 311 LEU A O 1
ATOM 2502 N N . GLU A 1 312 ? 3.636 20.238 -11.235 1.00 80.31 312 GLU A N 1
ATOM 2503 C CA . GLU A 1 312 ? 3.735 21.696 -11.177 1.00 80.31 312 GLU A CA 1
ATOM 2504 C C . GLU A 1 312 ? 3.516 22.326 -12.565 1.00 80.31 312 GLU A C 1
ATOM 2506 O O . GLU A 1 312 ? 4.195 21.993 -13.534 1.00 80.31 312 GLU A O 1
ATOM 2511 N N . GLN A 1 313 ? 2.582 23.275 -12.663 1.00 75.62 313 GLN A N 1
ATOM 2512 C CA . GLN A 1 313 ? 2.131 23.874 -13.933 1.00 75.62 313 GLN A CA 1
ATOM 2513 C C . GLN A 1 313 ? 3.115 24.853 -14.578 1.00 75.62 313 GLN A C 1
ATOM 2515 O O . GLN A 1 313 ? 2.881 25.318 -15.692 1.00 75.62 313 GLN A O 1
ATOM 2520 N N . SER A 1 314 ? 4.182 25.227 -13.884 1.00 77.75 314 SER A N 1
ATOM 2521 C CA . SER A 1 314 ? 5.237 26.112 -14.390 1.00 77.75 314 SER A CA 1
ATOM 2522 C C . SER A 1 314 ? 6.360 25.336 -15.087 1.00 77.75 314 SER A C 1
ATOM 2524 O O . SER A 1 314 ? 7.177 25.937 -15.780 1.00 77.75 314 SER A O 1
ATOM 2526 N N . ARG A 1 315 ? 6.411 24.011 -14.912 1.00 82.38 315 ARG A N 1
ATOM 2527 C CA . ARG A 1 315 ? 7.540 23.185 -15.327 1.00 82.38 315 ARG A CA 1
ATOM 2528 C C . ARG A 1 315 ? 7.521 22.916 -16.832 1.00 82.38 315 ARG A C 1
ATOM 2530 O O . ARG A 1 315 ? 6.584 22.310 -17.348 1.00 82.38 315 ARG A O 1
ATOM 2537 N N . GLU A 1 316 ? 8.586 23.323 -17.516 1.00 90.44 316 GLU A N 1
ATOM 2538 C CA . GLU A 1 316 ? 8.898 22.851 -18.867 1.00 90.44 316 GLU A CA 1
ATOM 2539 C C . GLU A 1 316 ? 9.773 21.599 -18.796 1.00 90.44 316 GLU A C 1
ATOM 2541 O O . GLU A 1 316 ? 10.800 21.581 -18.115 1.00 90.44 316 GLU A O 1
ATOM 2546 N N . ASP A 1 317 ? 9.387 20.565 -19.537 1.00 89.88 317 ASP A N 1
ATOM 2547 C CA . ASP A 1 317 ? 10.172 19.347 -19.708 1.00 89.88 317 ASP A CA 1
ATOM 2548 C C . ASP A 1 317 ? 10.712 19.253 -21.145 1.00 89.88 317 ASP A C 1
ATOM 2550 O O . ASP A 1 317 ? 10.174 19.839 -22.089 1.00 89.88 317 ASP A O 1
ATOM 2554 N N . LEU A 1 318 ? 11.808 18.509 -21.310 1.00 93.81 318 LEU A N 1
ATOM 2555 C CA . LEU A 1 318 ? 12.390 18.156 -22.604 1.00 93.81 318 LEU A CA 1
ATOM 2556 C C . LEU A 1 318 ? 12.146 16.669 -22.861 1.00 93.81 318 LEU A C 1
ATOM 2558 O O . LEU A 1 318 ? 12.473 15.830 -22.018 1.00 93.81 318 LEU A O 1
ATOM 2562 N N . GLY A 1 319 ? 11.614 16.328 -24.028 1.00 93.94 319 GLY A N 1
ATOM 2563 C CA . GLY A 1 319 ? 11.373 14.933 -24.378 1.00 93.94 319 GLY A CA 1
ATOM 2564 C C . GLY A 1 319 ? 11.015 14.721 -25.839 1.00 93.94 319 GLY A C 1
ATOM 2565 O O . GLY A 1 319 ? 11.246 15.583 -26.682 1.00 93.94 319 GLY A O 1
ATOM 2566 N N . VAL A 1 320 ? 10.465 13.545 -26.122 1.00 95.25 320 VAL A N 1
ATOM 2567 C CA . VAL A 1 320 ? 10.077 13.081 -27.459 1.00 95.25 320 VAL A CA 1
ATOM 2568 C C . VAL A 1 320 ? 8.578 12.802 -27.494 1.00 95.25 320 VAL A C 1
ATOM 2570 O O . VAL A 1 320 ? 7.976 12.491 -26.463 1.00 95.25 320 VAL A O 1
ATOM 2573 N N . LEU A 1 321 ? 7.969 12.876 -28.677 1.00 94.62 321 LEU A N 1
ATOM 2574 C CA . LEU A 1 321 ? 6.570 12.499 -28.860 1.00 94.62 321 LEU A CA 1
ATOM 2575 C C . LEU A 1 321 ? 6.450 10.992 -29.088 1.00 94.62 321 LEU A C 1
ATOM 2577 O O . LEU A 1 321 ? 7.003 10.453 -30.044 1.00 94.62 321 LEU A O 1
ATOM 2581 N N . GLY A 1 322 ? 5.685 10.314 -28.229 1.00 93.38 322 GLY A N 1
ATOM 2582 C CA . GLY A 1 322 ? 5.499 8.863 -28.316 1.00 93.38 322 GLY A CA 1
ATOM 2583 C C . GLY A 1 322 ? 4.886 8.402 -29.640 1.00 93.38 322 GLY A C 1
ATOM 2584 O O . GLY A 1 322 ? 5.255 7.345 -30.138 1.00 93.38 322 GLY A O 1
ATOM 2585 N N . SER A 1 323 ? 4.008 9.202 -30.252 1.00 94.19 323 SER A N 1
ATOM 2586 C CA . SER A 1 323 ? 3.415 8.894 -31.559 1.00 94.19 323 SER A CA 1
ATOM 2587 C C . SER A 1 323 ? 4.448 8.850 -32.685 1.00 94.19 323 SER A C 1
ATOM 2589 O O . SER A 1 323 ? 4.346 7.987 -33.549 1.00 94.19 323 SER A O 1
ATOM 2591 N N . GLU A 1 324 ? 5.442 9.744 -32.663 1.00 95.12 324 GLU A N 1
ATOM 2592 C CA . GLU A 1 324 ? 6.535 9.751 -33.639 1.00 95.12 324 GLU A CA 1
ATOM 2593 C C . GLU A 1 324 ? 7.499 8.597 -33.363 1.00 95.12 324 GLU A C 1
ATOM 2595 O O . GLU A 1 324 ? 7.799 7.827 -34.264 1.00 95.12 324 GLU A O 1
ATOM 2600 N N . VAL A 1 325 ? 7.924 8.408 -32.108 1.00 95.75 325 VAL A N 1
ATOM 2601 C CA . VAL A 1 325 ? 8.836 7.308 -31.739 1.00 95.75 325 VAL A CA 1
ATOM 2602 C C . VAL A 1 325 ? 8.269 5.947 -32.141 1.00 95.75 325 VAL A C 1
ATOM 2604 O O . VAL A 1 325 ? 9.002 5.100 -32.643 1.00 95.75 325 VAL A O 1
ATOM 2607 N N . LYS A 1 326 ? 6.955 5.748 -31.994 1.00 95.75 326 LYS A N 1
ATOM 2608 C CA . LYS A 1 326 ? 6.279 4.495 -32.348 1.00 95.75 326 LYS A CA 1
ATOM 2609 C C . LYS A 1 326 ? 6.423 4.124 -33.831 1.00 95.75 326 LYS A C 1
ATOM 2611 O O . LYS A 1 326 ? 6.310 2.944 -34.147 1.00 95.75 326 LYS A O 1
ATOM 2616 N N . THR A 1 327 ? 6.670 5.078 -34.738 1.00 95.62 327 THR A N 1
ATOM 2617 C CA . THR A 1 327 ? 6.778 4.773 -36.176 1.00 95.62 327 THR A CA 1
ATOM 2618 C C . THR A 1 327 ? 8.102 4.117 -36.559 1.00 95.62 327 THR A C 1
ATOM 2620 O O . THR A 1 327 ? 8.133 3.407 -37.557 1.00 95.62 327 THR A O 1
ATOM 2623 N N . PHE A 1 328 ? 9.179 4.347 -35.800 1.00 93.81 328 PHE A N 1
ATOM 2624 C CA . PHE A 1 328 ? 10.513 3.801 -36.096 1.00 93.81 328 PHE A CA 1
ATOM 2625 C C . PHE A 1 328 ? 11.091 2.921 -34.970 1.00 93.81 328 PHE A C 1
ATOM 2627 O O . PHE A 1 328 ? 11.887 2.037 -35.257 1.00 93.81 328 PHE A O 1
ATOM 2634 N N . ILE A 1 329 ? 10.647 3.070 -33.713 1.00 95.25 329 ILE A N 1
ATOM 2635 C CA . ILE A 1 329 ? 10.972 2.155 -32.598 1.00 95.25 329 ILE A CA 1
ATOM 2636 C C . ILE A 1 329 ? 9.679 1.756 -31.865 1.00 95.25 329 ILE A C 1
ATOM 2638 O O . ILE A 1 329 ? 9.372 2.282 -30.788 1.00 95.25 329 ILE A O 1
ATOM 2642 N N . PRO A 1 330 ? 8.876 0.842 -32.435 1.00 95.06 330 PRO A N 1
ATOM 2643 C CA . PRO A 1 330 ? 7.567 0.503 -31.882 1.00 95.06 330 PRO A CA 1
ATOM 2644 C C . PRO A 1 330 ? 7.650 -0.131 -30.485 1.00 95.06 330 PRO A C 1
ATOM 2646 O O . PRO A 1 330 ? 6.804 0.144 -29.640 1.00 95.06 330 PRO A O 1
ATOM 2649 N N . ASP A 1 331 ? 8.684 -0.924 -30.194 1.00 94.12 331 ASP A N 1
ATOM 2650 C CA . ASP A 1 331 ? 8.884 -1.595 -28.900 1.00 94.12 331 ASP A CA 1
ATOM 2651 C C . ASP A 1 331 ? 9.267 -0.635 -27.756 1.00 94.12 331 ASP A C 1
ATOM 2653 O O . ASP A 1 331 ? 9.094 -0.967 -26.571 1.00 94.12 331 ASP A O 1
ATOM 2657 N N . ALA A 1 332 ? 9.742 0.571 -28.097 1.00 95.31 332 ALA A N 1
ATOM 2658 C CA . ALA A 1 332 ? 10.029 1.647 -27.151 1.00 95.31 332 ALA A CA 1
ATOM 2659 C C . ALA A 1 332 ? 8.772 2.375 -26.658 1.00 95.31 332 ALA A C 1
ATOM 2661 O O . ALA A 1 332 ? 8.876 3.176 -25.727 1.00 95.31 332 ALA A O 1
ATOM 2662 N N . VAL A 1 333 ? 7.599 2.111 -27.239 1.00 95.44 333 VAL A N 1
ATOM 2663 C CA . VAL A 1 333 ? 6.342 2.762 -26.861 1.00 95.44 333 VAL A CA 1
ATOM 2664 C C . VAL A 1 333 ? 5.326 1.714 -26.426 1.00 95.44 333 VAL A C 1
ATOM 2666 O O . VAL A 1 333 ? 5.099 0.719 -27.103 1.00 95.44 333 VAL A O 1
ATOM 2669 N N . THR A 1 334 ? 4.700 1.940 -25.279 1.00 92.31 334 THR A N 1
ATOM 2670 C CA . THR A 1 334 ? 3.613 1.106 -24.756 1.00 92.31 334 THR A CA 1
ATOM 2671 C C . THR A 1 334 ? 2.359 1.933 -24.569 1.00 92.31 334 THR A C 1
ATOM 2673 O O . THR A 1 334 ? 2.437 3.111 -24.229 1.00 92.31 334 THR A O 1
ATOM 2676 N N . GLU A 1 335 ? 1.204 1.315 -24.765 1.00 89.31 335 GLU A N 1
ATOM 2677 C CA . GLU A 1 335 ? -0.095 1.914 -24.466 1.00 89.31 335 GLU A CA 1
ATOM 2678 C C . GLU A 1 335 ? -0.419 1.676 -22.985 1.00 89.31 335 GLU A C 1
ATOM 2680 O O . GLU A 1 335 ? -0.310 0.549 -22.497 1.00 89.31 335 GLU A O 1
ATOM 2685 N N . SER A 1 336 ? -0.750 2.745 -22.261 1.00 83.56 336 SER A N 1
ATOM 2686 C CA . SER A 1 336 ? -1.284 2.677 -20.898 1.00 83.56 336 SER A CA 1
ATOM 2687 C C . SER A 1 336 ? -2.810 2.794 -20.911 1.00 83.56 336 SER A C 1
ATOM 2689 O O . SER A 1 336 ? -3.430 3.005 -21.954 1.00 83.56 336 SER A O 1
ATOM 2691 N N . ALA A 1 337 ? -3.412 2.640 -19.735 1.00 79.50 337 ALA A N 1
ATOM 2692 C CA . ALA A 1 337 ? -4.848 2.735 -19.533 1.00 79.50 337 ALA A CA 1
ATOM 2693 C C . ALA A 1 337 ? -5.411 4.114 -19.922 1.00 79.50 337 ALA A C 1
ATOM 2695 O O . ALA A 1 337 ? -4.726 5.139 -19.852 1.00 79.50 337 ALA A O 1
ATOM 2696 N N . ASP A 1 338 ? -6.696 4.130 -20.279 1.00 85.25 338 ASP A N 1
ATOM 2697 C CA . ASP A 1 338 ? -7.437 5.351 -20.582 1.00 85.25 338 ASP A CA 1
ATOM 2698 C C . ASP A 1 338 ? -7.441 6.308 -19.380 1.00 85.25 338 ASP A C 1
ATOM 2700 O O . ASP A 1 338 ? -7.760 5.926 -18.250 1.00 85.25 338 ASP A O 1
ATOM 2704 N N . ILE A 1 339 ? -7.153 7.585 -19.635 1.00 84.75 339 ILE A N 1
ATOM 2705 C CA . ILE A 1 339 ? -7.136 8.629 -18.606 1.00 84.75 339 ILE A CA 1
ATOM 2706 C C . ILE A 1 339 ? -8.345 9.541 -18.796 1.00 84.75 339 ILE A C 1
ATOM 2708 O O . ILE A 1 339 ? -8.611 10.036 -19.890 1.00 84.75 339 ILE A O 1
ATOM 2712 N N . VAL A 1 340 ? -9.081 9.805 -17.715 1.00 84.44 340 VAL A N 1
ATOM 2713 C CA . VAL A 1 340 ? -10.183 10.777 -17.719 1.00 84.44 340 VAL A CA 1
ATOM 2714 C C . VAL A 1 340 ? -9.671 12.124 -17.213 1.00 84.44 340 VAL A C 1
ATOM 2716 O O . VAL A 1 340 ? -9.302 12.251 -16.047 1.00 84.44 340 VAL A O 1
ATOM 2719 N N . LEU A 1 341 ? -9.683 13.130 -18.087 1.00 84.38 341 LEU A N 1
ATOM 2720 C CA . LEU A 1 341 ? -9.251 14.503 -17.820 1.00 84.38 341 LEU A CA 1
ATOM 2721 C C . LEU A 1 341 ? -10.430 15.455 -18.053 1.00 84.38 341 LEU A C 1
ATOM 2723 O O . LEU A 1 341 ? -10.980 15.482 -19.152 1.00 84.38 341 LEU A O 1
ATOM 2727 N N . ASP A 1 342 ? -10.843 16.218 -17.038 1.00 84.06 342 ASP A N 1
ATOM 2728 C CA . ASP A 1 342 ? -11.966 17.177 -17.111 1.00 84.06 342 ASP A CA 1
ATOM 2729 C C . ASP A 1 342 ? -13.247 16.601 -17.757 1.00 84.06 342 ASP A C 1
ATOM 2731 O O . ASP A 1 342 ? -13.932 17.248 -18.549 1.00 84.06 342 ASP A O 1
ATOM 2735 N N . GLY A 1 343 ? -13.559 15.335 -17.460 1.00 80.69 343 GLY A N 1
ATOM 2736 C CA . GLY A 1 343 ? -14.722 14.629 -18.013 1.00 80.69 343 GLY A CA 1
ATOM 2737 C C . GLY A 1 343 ? -14.561 14.123 -19.453 1.00 80.69 343 GLY A C 1
ATOM 2738 O O . GLY A 1 343 ? -15.473 13.481 -19.970 1.00 80.69 343 GLY A O 1
ATOM 2739 N N . LYS A 1 344 ? -13.410 14.350 -20.099 1.00 86.56 344 LYS A N 1
ATOM 2740 C CA . LYS A 1 344 ? -13.056 13.781 -21.407 1.00 86.56 344 LYS A CA 1
ATOM 2741 C C . LYS A 1 344 ? -12.106 12.600 -21.237 1.00 86.56 344 LYS A C 1
ATOM 2743 O O . LYS A 1 344 ? -11.115 12.679 -20.517 1.00 86.56 344 LYS A O 1
ATOM 2748 N N . MET A 1 345 ? -12.406 11.502 -21.920 1.00 86.19 345 MET A N 1
ATOM 2749 C CA . MET A 1 345 ? -11.565 10.307 -21.931 1.00 86.19 345 MET A CA 1
ATOM 2750 C C . MET A 1 345 ? -10.482 10.448 -23.004 1.00 86.19 345 MET A C 1
ATOM 2752 O O . MET A 1 345 ? -10.796 10.636 -24.179 1.00 86.19 345 MET A O 1
ATOM 2756 N N . VAL A 1 346 ? -9.222 10.354 -22.593 1.00 88.19 346 VAL A N 1
ATOM 2757 C CA . VAL A 1 346 ? -8.065 10.208 -23.475 1.00 88.19 346 VAL A CA 1
ATOM 2758 C C . VAL A 1 346 ? -7.725 8.727 -23.526 1.00 88.19 346 VAL A C 1
ATOM 2760 O O . VAL A 1 346 ? -7.354 8.148 -22.505 1.00 88.19 346 VAL A O 1
ATOM 2763 N N . LYS A 1 347 ? -7.900 8.126 -24.701 1.00 86.25 347 LYS A N 1
ATOM 2764 C CA . LYS A 1 347 ? -7.633 6.705 -24.925 1.00 86.25 347 LYS A CA 1
ATOM 2765 C C . LYS A 1 347 ? -6.192 6.459 -25.341 1.00 86.25 347 LYS A C 1
ATOM 2767 O O . LYS A 1 347 ? -5.567 7.359 -25.903 1.00 86.25 347 LYS A O 1
ATOM 2772 N N . ASP A 1 348 ? -5.713 5.246 -25.084 1.00 84.69 348 ASP A N 1
ATOM 2773 C CA . ASP A 1 348 ? -4.441 4.722 -25.597 1.00 84.69 348 ASP A CA 1
ATOM 2774 C C . ASP A 1 348 ? -3.252 5.650 -25.296 1.00 84.69 348 ASP A C 1
ATOM 2776 O O . ASP A 1 348 ? -2.472 6.033 -26.176 1.00 84.69 348 ASP A O 1
ATOM 2780 N N . VAL A 1 349 ? -3.129 6.075 -24.034 1.00 88.50 349 VAL A N 1
ATOM 2781 C CA . VAL A 1 349 ? -2.079 7.016 -23.631 1.00 88.50 349 VAL A CA 1
ATOM 2782 C C . VAL A 1 349 ? -0.713 6.373 -23.844 1.00 88.50 349 VAL A C 1
ATOM 2784 O O . VAL A 1 349 ? -0.375 5.361 -23.234 1.00 88.50 349 VAL A O 1
ATOM 2787 N N . LEU A 1 350 ? 0.092 6.976 -24.717 1.00 92.38 350 LEU A N 1
ATOM 2788 C CA . LEU A 1 350 ? 1.396 6.442 -25.090 1.00 92.38 350 LEU A CA 1
ATOM 2789 C C . LEU A 1 350 ? 2.446 6.765 -24.024 1.00 92.38 350 LEU A C 1
ATOM 2791 O O . LEU A 1 350 ? 2.713 7.930 -23.724 1.00 92.38 350 LEU A O 1
ATOM 2795 N N . MET A 1 351 ? 3.100 5.728 -23.509 1.00 91.06 351 MET A N 1
ATOM 2796 C CA . MET A 1 351 ? 4.251 5.832 -22.620 1.00 91.06 351 MET A CA 1
ATOM 2797 C C . MET A 1 351 ? 5.526 5.404 -23.333 1.00 91.06 351 MET A C 1
ATOM 2799 O O . MET A 1 351 ? 5.603 4.330 -23.927 1.00 91.06 351 MET A O 1
ATOM 2803 N N . VAL A 1 352 ? 6.550 6.249 -23.244 1.00 94.25 352 VAL A N 1
ATOM 2804 C CA . VAL A 1 352 ? 7.857 6.008 -23.858 1.00 94.25 352 VAL A CA 1
ATOM 2805 C C . VAL A 1 352 ? 8.802 5.374 -22.837 1.00 94.25 352 VAL A C 1
ATOM 2807 O O . VAL A 1 352 ? 9.074 5.951 -21.782 1.00 94.25 352 VAL A O 1
ATOM 2810 N N . LYS A 1 353 ? 9.354 4.205 -23.171 1.00 93.00 353 LYS A N 1
ATOM 2811 C CA . LYS A 1 353 ? 10.377 3.504 -22.387 1.00 93.00 353 LYS A CA 1
ATOM 2812 C C . LYS A 1 353 ? 11.723 4.207 -22.542 1.00 93.00 353 LYS A C 1
ATOM 2814 O O . LYS A 1 353 ? 12.473 3.948 -23.483 1.00 93.00 353 LYS A O 1
ATOM 2819 N N . LYS A 1 354 ? 12.051 5.088 -21.596 1.00 91.19 354 LYS A N 1
ATOM 2820 C CA . LYS A 1 354 ? 13.294 5.877 -21.638 1.00 91.19 354 LYS A CA 1
ATOM 2821 C C . LYS A 1 354 ? 14.553 5.004 -21.692 1.00 91.19 354 LYS A C 1
ATOM 2823 O O . LYS A 1 354 ? 15.444 5.313 -22.475 1.00 91.19 354 LYS A O 1
ATOM 2828 N N . ASP A 1 355 ? 14.593 3.882 -20.973 1.00 92.06 355 ASP A N 1
ATOM 2829 C CA . ASP A 1 355 ? 15.743 2.960 -20.998 1.00 92.06 355 ASP A CA 1
ATOM 2830 C C . ASP A 1 355 ? 15.990 2.369 -22.391 1.00 92.06 355 ASP A C 1
ATOM 2832 O O . ASP A 1 355 ? 17.133 2.239 -22.827 1.00 92.06 355 ASP A O 1
ATOM 2836 N N . ARG A 1 356 ? 14.920 2.086 -23.143 1.00 94.38 356 ARG A N 1
ATOM 2837 C CA . ARG A 1 356 ? 15.031 1.596 -24.520 1.00 94.38 356 ARG A CA 1
ATOM 2838 C C . ARG A 1 356 ? 15.638 2.656 -25.444 1.00 94.38 356 ARG A C 1
ATOM 2840 O O . ARG A 1 356 ? 16.476 2.305 -26.272 1.00 94.38 356 ARG A O 1
ATOM 2847 N N . LEU A 1 357 ? 15.268 3.930 -25.276 1.00 94.94 357 LEU A N 1
ATOM 2848 C CA . LEU A 1 357 ? 15.852 5.051 -26.030 1.00 94.94 357 LEU A CA 1
ATOM 2849 C C . LEU A 1 357 ? 17.310 5.329 -25.651 1.00 94.94 357 LEU A C 1
ATOM 2851 O O . LEU A 1 357 ? 18.109 5.703 -26.510 1.00 94.94 357 LEU A O 1
ATOM 2855 N N . LEU A 1 358 ? 17.676 5.128 -24.383 1.00 94.94 358 LEU A N 1
ATOM 2856 C CA . LEU A 1 358 ? 19.069 5.215 -23.946 1.00 94.94 358 LEU A CA 1
ATOM 2857 C C . LEU A 1 358 ? 19.924 4.145 -24.634 1.00 94.94 358 LEU A C 1
ATOM 2859 O O . LEU A 1 358 ? 21.010 4.459 -25.117 1.00 94.94 358 LEU A O 1
ATOM 2863 N N . MET A 1 359 ? 19.418 2.913 -24.750 1.00 95.31 359 MET A N 1
ATOM 2864 C CA . MET A 1 359 ? 20.117 1.848 -25.481 1.00 95.31 359 MET A CA 1
ATOM 2865 C C . MET A 1 359 ? 20.192 2.124 -26.986 1.00 95.31 359 MET A C 1
ATOM 2867 O O . MET A 1 359 ? 21.225 1.859 -27.597 1.00 95.31 359 MET A O 1
ATOM 2871 N N . GLU A 1 360 ? 19.157 2.734 -27.571 1.00 95.94 360 GLU A N 1
ATOM 2872 C CA . GLU A 1 360 ? 19.213 3.210 -28.959 1.00 95.94 360 GLU A CA 1
ATOM 2873 C C . GLU A 1 360 ? 20.329 4.248 -29.150 1.00 95.94 360 GLU A C 1
ATOM 2875 O O . GLU A 1 360 ? 21.158 4.141 -30.053 1.00 95.94 360 GLU A O 1
ATOM 2880 N N . SER A 1 361 ? 20.402 5.218 -28.236 1.00 95.88 361 SER A N 1
ATOM 2881 C CA . SER A 1 361 ? 21.431 6.261 -28.239 1.00 95.88 361 SER A CA 1
ATOM 2882 C C . SER A 1 361 ? 22.834 5.672 -28.093 1.00 95.88 361 SER A C 1
ATOM 2884 O O . SER A 1 361 ? 23.759 6.104 -28.779 1.00 95.88 361 SER A O 1
ATOM 2886 N N . LEU A 1 362 ? 23.005 4.650 -27.248 1.00 97.19 362 LEU A N 1
ATOM 2887 C CA . LEU A 1 362 ? 24.271 3.931 -27.112 1.00 97.19 362 LEU A CA 1
ATOM 2888 C C . LEU A 1 362 ? 24.688 3.265 -28.433 1.00 97.19 362 LEU A C 1
ATOM 2890 O O . LEU A 1 362 ? 25.845 3.394 -28.835 1.00 97.19 362 LEU A O 1
ATOM 2894 N N . GLY A 1 363 ? 23.757 2.601 -29.124 1.00 97.06 363 GLY A N 1
ATOM 2895 C CA . GLY A 1 363 ? 24.000 2.004 -30.440 1.00 97.06 363 GLY A CA 1
ATOM 2896 C C . GLY A 1 363 ? 24.402 3.044 -31.491 1.00 97.06 363 GLY A C 1
ATOM 2897 O O . GLY A 1 363 ? 25.389 2.855 -32.204 1.00 97.06 363 GLY A O 1
ATOM 2898 N N . ALA A 1 364 ? 23.715 4.188 -31.522 1.00 97.62 364 ALA A N 1
ATOM 2899 C CA . ALA A 1 364 ? 24.049 5.304 -32.405 1.00 97.62 364 ALA A CA 1
ATOM 2900 C C . ALA A 1 364 ? 25.453 5.872 -32.133 1.00 97.62 364 ALA A C 1
ATOM 2902 O O . ALA A 1 364 ? 26.222 6.098 -33.066 1.00 97.62 364 ALA A O 1
ATOM 2903 N N . ILE A 1 365 ? 25.827 6.051 -30.859 1.00 97.81 365 ILE A N 1
ATOM 2904 C CA . ILE A 1 365 ? 27.172 6.505 -30.463 1.00 97.81 365 ILE A CA 1
ATOM 2905 C C . ILE A 1 365 ? 28.240 5.508 -30.927 1.00 97.81 365 ILE A C 1
ATOM 2907 O O . ILE A 1 365 ? 29.299 5.917 -31.410 1.00 97.81 365 ILE A O 1
ATOM 2911 N N . GLN A 1 366 ? 27.975 4.204 -30.809 1.00 97.50 366 GLN A N 1
ATOM 2912 C CA . GLN A 1 366 ? 28.888 3.178 -31.310 1.00 97.50 366 GLN A CA 1
ATOM 2913 C C . GLN A 1 366 ? 29.066 3.276 -32.828 1.00 97.50 366 GLN A C 1
ATOM 2915 O O . GLN A 1 366 ? 30.200 3.194 -33.300 1.00 97.50 366 GLN A O 1
ATOM 2920 N N . GLU A 1 367 ? 27.990 3.482 -33.590 1.00 97.62 367 GLU A N 1
ATOM 2921 C CA . GLU A 1 367 ? 28.079 3.650 -35.044 1.00 97.62 367 GLU A CA 1
ATOM 2922 C C . GLU A 1 367 ? 28.832 4.919 -35.436 1.00 97.62 367 GLU A C 1
ATOM 2924 O O . GLU A 1 367 ? 29.752 4.861 -36.250 1.00 97.62 367 GLU A O 1
ATOM 2929 N N . LEU A 1 368 ? 28.519 6.050 -34.800 1.00 97.00 368 LEU A N 1
ATOM 2930 C CA . LEU A 1 368 ? 29.245 7.300 -35.013 1.00 97.00 368 LEU A CA 1
ATOM 2931 C C . LEU A 1 368 ? 30.735 7.118 -34.723 1.00 97.00 368 LEU A C 1
ATOM 2933 O O . LEU A 1 368 ? 31.564 7.507 -35.537 1.00 97.00 368 LEU A O 1
ATOM 2937 N N . SER A 1 369 ? 31.090 6.443 -33.626 1.00 97.00 369 SER A N 1
ATOM 2938 C CA . SER A 1 369 ? 32.486 6.137 -33.303 1.00 97.00 369 SER A CA 1
ATOM 2939 C C . SER A 1 369 ? 33.167 5.293 -34.390 1.00 97.00 369 SER A C 1
ATOM 2941 O O . SER A 1 369 ? 34.325 5.551 -34.727 1.00 97.00 369 SER A O 1
ATOM 2943 N N . LYS A 1 370 ? 32.465 4.312 -34.980 1.00 96.19 370 LYS A N 1
ATOM 2944 C CA . LYS A 1 370 ? 32.979 3.526 -36.117 1.00 96.19 370 LYS A CA 1
ATOM 2945 C C . LYS A 1 370 ? 33.205 4.412 -37.343 1.00 96.19 370 LYS A C 1
ATOM 2947 O O . LYS A 1 370 ? 34.284 4.361 -37.930 1.00 96.19 370 LYS A O 1
ATOM 2952 N N . MET A 1 371 ? 32.230 5.247 -37.701 1.00 96.12 371 MET A N 1
ATOM 2953 C CA . MET A 1 371 ? 32.328 6.159 -38.844 1.00 96.12 371 MET A CA 1
ATOM 2954 C C . MET A 1 371 ? 33.459 7.175 -38.670 1.00 96.12 371 MET A C 1
ATOM 2956 O O . MET A 1 371 ? 34.242 7.377 -39.595 1.00 96.12 371 MET A O 1
ATOM 2960 N N . THR A 1 372 ? 33.601 7.760 -37.478 1.00 95.88 372 THR A N 1
ATOM 2961 C CA . THR A 1 372 ? 34.697 8.681 -37.160 1.00 95.88 372 THR A CA 1
ATOM 2962 C C . THR A 1 372 ? 36.047 8.003 -37.351 1.00 95.88 372 THR A C 1
ATOM 2964 O O . THR A 1 372 ? 36.902 8.564 -38.024 1.00 95.88 372 THR A O 1
ATOM 2967 N N . LYS A 1 373 ? 36.234 6.772 -36.849 1.00 95.94 373 LYS A N 1
ATOM 2968 C CA . LYS A 1 373 ? 37.489 6.024 -37.047 1.00 95.94 373 LYS A CA 1
ATOM 2969 C C . LYS A 1 373 ? 37.811 5.825 -38.528 1.00 95.94 373 LYS A C 1
ATOM 2971 O O . LYS A 1 373 ? 38.944 6.066 -38.931 1.00 95.94 373 LYS A O 1
ATOM 2976 N N . ILE A 1 374 ? 36.820 5.436 -39.333 1.00 95.88 374 ILE A N 1
ATOM 2977 C CA . ILE A 1 374 ? 36.991 5.246 -40.782 1.00 95.88 374 ILE A CA 1
ATOM 2978 C C . ILE A 1 374 ? 37.406 6.560 -41.459 1.00 95.88 374 ILE A C 1
ATOM 2980 O O . ILE A 1 374 ? 38.350 6.575 -42.250 1.00 95.88 374 ILE A O 1
ATOM 2984 N N . LEU A 1 375 ? 36.728 7.666 -41.140 1.00 96.19 375 LEU A N 1
ATOM 2985 C CA . LEU A 1 375 ? 37.039 8.980 -41.703 1.00 96.19 375 LEU A CA 1
ATOM 2986 C C . LEU A 1 375 ? 38.430 9.468 -41.286 1.00 96.19 375 LEU A C 1
ATOM 2988 O O . LEU A 1 375 ? 39.166 9.965 -42.133 1.00 96.19 375 LEU A O 1
ATOM 2992 N N . THR A 1 376 ? 38.821 9.276 -40.024 1.00 95.75 376 THR A N 1
ATOM 2993 C CA . THR A 1 376 ? 40.158 9.630 -39.530 1.00 95.75 376 THR A CA 1
ATOM 2994 C C . THR A 1 376 ? 41.249 8.828 -40.234 1.00 95.75 376 THR A C 1
ATOM 2996 O O . THR A 1 376 ? 42.222 9.414 -40.696 1.00 95.75 376 THR A O 1
ATOM 2999 N N . SER A 1 377 ? 41.091 7.509 -40.387 1.00 95.62 377 SER A N 1
ATOM 3000 C CA . SER A 1 377 ? 42.067 6.694 -41.124 1.00 95.62 377 SER A CA 1
ATOM 3001 C C . SER A 1 377 ? 42.224 7.159 -42.570 1.00 95.62 377 SER A C 1
ATOM 3003 O O . SER A 1 377 ? 43.342 7.244 -43.072 1.00 95.62 377 SER A O 1
ATOM 3005 N N . ARG A 1 378 ? 41.116 7.515 -43.228 1.00 95.62 378 ARG A N 1
ATOM 3006 C CA . ARG A 1 378 ? 41.146 8.029 -44.599 1.00 95.62 378 ARG A CA 1
ATOM 3007 C C . ARG A 1 378 ? 41.782 9.416 -44.693 1.00 95.62 378 ARG A C 1
ATOM 3009 O O . ARG A 1 378 ? 42.475 9.686 -45.665 1.00 95.62 378 ARG A O 1
ATOM 3016 N N . MET A 1 379 ? 41.554 10.281 -43.707 1.00 95.56 379 MET A N 1
ATOM 3017 C CA . MET A 1 379 ? 42.200 11.592 -43.618 1.00 95.56 379 MET A CA 1
ATOM 3018 C C . MET A 1 379 ? 43.722 11.438 -43.528 1.00 95.56 379 MET A C 1
ATOM 3020 O O . MET A 1 379 ? 44.414 12.002 -44.365 1.00 95.56 379 MET A O 1
ATOM 3024 N N . ILE A 1 380 ? 44.222 10.577 -42.634 1.00 95.31 380 ILE A N 1
ATOM 3025 C CA . ILE A 1 380 ? 45.662 10.287 -42.500 1.00 95.31 380 ILE A CA 1
ATOM 3026 C C . ILE A 1 380 ? 46.245 9.741 -43.811 1.00 95.31 380 ILE A C 1
ATOM 3028 O O . ILE A 1 380 ? 47.324 10.146 -44.239 1.00 95.31 380 ILE A O 1
ATOM 3032 N N . GLU A 1 381 ? 45.538 8.823 -44.476 1.00 94.94 381 GLU A N 1
ATOM 3033 C CA . GLU A 1 381 ? 45.986 8.272 -45.760 1.00 94.94 381 GLU A CA 1
ATOM 3034 C C . GLU A 1 381 ? 46.091 9.359 -46.842 1.00 94.94 381 GLU A C 1
ATOM 3036 O O . GLU A 1 381 ? 47.050 9.381 -47.617 1.00 94.94 381 GLU A O 1
ATOM 3041 N N . LEU A 1 382 ? 45.108 10.260 -46.900 1.00 94.38 382 LEU A N 1
ATOM 3042 C CA . LEU A 1 382 ? 45.096 11.374 -47.845 1.00 94.38 382 LEU A CA 1
ATOM 3043 C C . LEU A 1 382 ? 46.192 12.396 -47.537 1.00 94.38 382 LEU A C 1
ATOM 3045 O O . LEU A 1 382 ? 46.866 12.827 -48.467 1.00 94.38 382 LEU A O 1
ATOM 3049 N N . GLU A 1 383 ? 46.407 12.736 -46.267 1.00 94.75 383 GLU A N 1
ATOM 3050 C CA . GLU A 1 383 ? 47.500 13.610 -45.823 1.00 94.75 383 GLU A CA 1
ATOM 3051 C C . GLU A 1 383 ? 48.859 13.024 -46.221 1.00 94.75 383 GLU A C 1
ATOM 3053 O O . GLU A 1 383 ? 49.636 13.688 -46.902 1.00 94.75 383 GLU A O 1
ATOM 3058 N N . THR A 1 384 ? 49.089 11.737 -45.941 1.00 93.56 384 THR A N 1
ATOM 3059 C CA . THR A 1 384 ? 50.328 11.031 -46.320 1.00 93.56 384 THR A CA 1
ATOM 3060 C C . THR A 1 384 ? 50.557 11.057 -47.835 1.00 93.56 384 THR A C 1
ATOM 3062 O O . THR A 1 384 ? 51.666 11.292 -48.314 1.00 93.56 384 THR A O 1
ATOM 3065 N N . LYS A 1 385 ? 49.507 10.813 -48.631 1.00 93.25 385 LYS A N 1
ATOM 3066 C CA . LYS A 1 385 ? 49.596 10.879 -50.098 1.00 93.25 385 LYS A CA 1
ATOM 3067 C C . LYS A 1 385 ? 49.900 12.292 -50.584 1.00 93.25 385 LYS A C 1
ATOM 3069 O O . LYS A 1 385 ? 50.664 12.441 -51.534 1.00 93.25 385 LYS A O 1
ATOM 3074 N N . ASN A 1 386 ? 49.313 13.305 -49.954 1.00 92.06 386 ASN A N 1
ATOM 3075 C CA . ASN A 1 386 ? 49.543 14.697 -50.314 1.00 92.06 386 ASN A CA 1
ATOM 3076 C C . ASN A 1 386 ? 50.985 15.129 -50.002 1.00 92.06 386 ASN A C 1
ATOM 3078 O O . ASN A 1 386 ? 51.625 15.724 -50.861 1.00 92.06 386 ASN A O 1
ATOM 3082 N N . GLU A 1 387 ? 51.537 14.735 -48.850 1.00 92.06 387 GLU A N 1
ATOM 3083 C CA . GLU A 1 387 ? 52.952 14.956 -48.507 1.00 92.06 387 GLU A CA 1
ATOM 3084 C C . GLU A 1 387 ? 53.898 14.320 -49.539 1.00 92.06 387 GLU A C 1
ATOM 3086 O O . GLU A 1 387 ? 54.838 14.958 -50.016 1.00 92.06 387 GLU A O 1
ATOM 3091 N N . ILE A 1 388 ? 53.625 13.074 -49.947 1.00 90.69 388 ILE A N 1
ATOM 3092 C CA . ILE A 1 388 ? 54.406 12.395 -50.993 1.00 90.69 388 ILE A CA 1
ATOM 3093 C C . ILE A 1 388 ? 54.329 13.167 -52.319 1.00 90.69 388 ILE A C 1
ATOM 3095 O O . ILE A 1 388 ? 55.345 13.323 -52.999 1.00 90.69 388 ILE A O 1
ATOM 3099 N N . LEU A 1 389 ? 53.145 13.653 -52.701 1.00 89.75 389 LEU A N 1
ATOM 3100 C CA . LEU A 1 389 ? 52.963 14.434 -53.926 1.00 89.75 389 LEU A CA 1
ATOM 3101 C C . LEU A 1 389 ? 53.704 15.774 -53.876 1.00 89.75 389 LEU A C 1
ATOM 3103 O O . LEU A 1 389 ? 54.338 16.138 -54.866 1.00 89.75 389 LEU A O 1
ATOM 3107 N N . GLU A 1 390 ? 53.684 16.478 -52.744 1.00 89.12 390 GLU A N 1
ATOM 3108 C CA . GLU A 1 390 ? 54.458 17.708 -52.554 1.00 89.12 390 GLU A CA 1
ATOM 3109 C C . GLU A 1 390 ? 55.960 17.445 -52.695 1.00 89.12 390 GLU A C 1
ATOM 3111 O O . GLU A 1 390 ? 56.626 18.129 -53.473 1.00 89.12 390 GLU A O 1
ATOM 3116 N N . MET A 1 391 ? 56.484 16.395 -52.050 1.00 86.06 391 MET A N 1
ATOM 3117 C CA . MET A 1 391 ? 57.889 15.992 -52.196 1.00 86.06 391 MET A CA 1
ATOM 3118 C C . MET A 1 391 ? 58.269 15.716 -53.656 1.00 86.06 391 MET A C 1
ATOM 3120 O O . MET A 1 391 ? 59.353 16.095 -54.110 1.00 86.06 391 MET A O 1
ATOM 3124 N N . ILE A 1 392 ? 57.385 15.049 -54.401 1.00 85.31 392 ILE A N 1
ATOM 3125 C CA . ILE A 1 392 ? 57.581 14.768 -55.823 1.00 85.31 392 ILE A CA 1
ATOM 3126 C C . ILE A 1 392 ? 57.551 16.072 -56.639 1.00 85.31 392 ILE A C 1
ATOM 3128 O O . ILE A 1 392 ? 58.446 16.299 -57.451 1.00 85.31 392 ILE A O 1
ATOM 3132 N N . SER A 1 393 ? 56.587 16.964 -56.397 1.00 83.19 393 SER A N 1
ATOM 3133 C CA . SER A 1 393 ? 56.475 18.262 -57.078 1.00 83.19 393 SER A CA 1
ATOM 3134 C C . SER A 1 393 ? 57.697 19.151 -56.840 1.00 83.19 393 SER A C 1
ATOM 3136 O O . SER A 1 393 ? 58.206 19.772 -57.774 1.00 83.19 393 SER A O 1
ATOM 3138 N N . THR A 1 394 ? 58.209 19.198 -55.606 1.00 78.50 394 THR A N 1
ATOM 3139 C CA . THR A 1 394 ? 59.450 19.916 -55.288 1.00 78.50 394 THR A CA 1
ATOM 3140 C C . THR A 1 394 ? 60.633 19.326 -56.052 1.00 78.50 394 THR A C 1
ATOM 3142 O O . THR A 1 394 ? 61.452 20.076 -56.570 1.00 78.50 394 THR A O 1
ATOM 3145 N N . ARG A 1 395 ? 60.705 17.996 -56.203 1.00 75.25 395 ARG A N 1
ATOM 3146 C CA . ARG A 1 395 ? 61.767 17.336 -56.978 1.00 75.25 395 ARG A CA 1
ATOM 3147 C C . ARG A 1 395 ? 61.705 17.670 -58.476 1.00 75.25 395 ARG A C 1
ATOM 3149 O O . ARG A 1 395 ? 62.755 17.874 -59.070 1.00 75.25 395 ARG A O 1
ATOM 3156 N N . TYR A 1 396 ? 60.514 17.776 -59.067 1.00 66.31 396 TYR A N 1
ATOM 3157 C CA . TYR A 1 396 ? 60.344 18.157 -60.481 1.00 66.31 396 TYR A CA 1
ATOM 3158 C C . TYR A 1 396 ? 60.535 19.656 -60.755 1.00 66.31 396 TYR A C 1
ATOM 3160 O O . TYR A 1 396 ? 60.807 20.041 -61.885 1.00 66.31 396 TYR A O 1
ATOM 3168 N N . SER A 1 397 ? 60.442 20.509 -59.733 1.00 61.03 397 SER A N 1
ATOM 3169 C CA . SER A 1 397 ? 60.684 21.957 -59.857 1.00 61.03 397 SER A CA 1
ATOM 3170 C C . SER A 1 397 ? 62.180 22.328 -59.827 1.00 61.03 397 SER A C 1
ATOM 3172 O O . SER A 1 397 ? 62.525 23.495 -59.981 1.00 61.03 397 SER A O 1
ATOM 3174 N N . PHE A 1 398 ? 63.064 21.343 -59.617 1.00 56.06 398 PHE A N 1
ATOM 3175 C CA . PHE A 1 398 ? 64.523 21.482 -59.531 1.00 56.06 398 PHE A CA 1
ATOM 3176 C C . PHE A 1 398 ? 65.263 20.755 -60.679 1.00 56.06 398 PHE A C 1
ATOM 3178 O O . PHE A 1 398 ? 66.385 20.289 -60.488 1.00 56.06 398 PHE A O 1
ATOM 3185 N N . GLU A 1 399 ? 64.681 20.657 -61.881 1.00 51.28 399 GLU A N 1
ATOM 3186 C CA . GLU A 1 399 ? 65.486 20.394 -63.087 1.00 51.28 399 GLU A CA 1
ATOM 3187 C C . GLU A 1 399 ? 66.128 21.715 -63.561 1.00 51.28 399 GLU A C 1
ATOM 3189 O O . GLU A 1 399 ? 65.400 22.647 -63.907 1.00 51.28 399 GLU A O 1
ATOM 3194 N N . PRO A 1 400 ? 67.470 21.861 -63.553 1.00 46.53 400 PRO A N 1
ATOM 3195 C CA . PRO A 1 400 ? 68.116 23.052 -64.089 1.00 46.53 400 PRO A CA 1
ATOM 3196 C C . PRO A 1 400 ? 67.986 23.076 -65.617 1.00 46.53 400 PRO A C 1
ATOM 3198 O O . PRO A 1 400 ? 68.216 22.064 -66.281 1.00 46.53 400 PRO A O 1
ATOM 3201 N N . GLU A 1 401 ? 67.661 24.246 -66.174 1.00 51.22 401 GLU A N 1
ATOM 3202 C CA . GLU A 1 401 ? 67.767 24.542 -67.607 1.00 51.22 401 GLU A CA 1
ATOM 3203 C C . GLU A 1 401 ? 69.205 24.307 -68.093 1.00 51.22 401 GLU A C 1
ATOM 3205 O O . GLU A 1 401 ? 70.043 25.205 -68.097 1.00 51.22 401 GLU A O 1
ATOM 3210 N N . THR A 1 402 ? 69.504 23.093 -68.539 1.00 52.19 402 THR A N 1
ATOM 3211 C CA . THR A 1 402 ? 70.644 22.828 -69.415 1.00 52.19 402 THR A CA 1
ATOM 3212 C C . THR A 1 402 ? 70.239 21.813 -70.481 1.00 52.19 402 THR A C 1
ATOM 3214 O O . THR A 1 402 ? 70.426 20.613 -70.307 1.00 52.19 402 THR A O 1
ATOM 3217 N N . ALA A 1 403 ? 69.683 22.309 -71.587 1.00 43.44 403 ALA A N 1
ATOM 3218 C CA . ALA A 1 403 ? 69.620 21.625 -72.881 1.00 43.44 403 ALA A CA 1
ATOM 3219 C C . ALA A 1 403 ? 69.742 22.712 -73.969 1.00 43.44 403 ALA A C 1
ATOM 3221 O O . ALA A 1 403 ? 68.797 23.435 -74.256 1.00 43.44 403 ALA A O 1
ATOM 3222 N N . GLU A 1 404 ? 70.985 23.101 -74.263 1.00 51.97 404 GLU A N 1
ATOM 3223 C CA . GLU A 1 404 ? 71.678 22.861 -75.541 1.00 51.97 404 GLU A CA 1
ATOM 3224 C C . GLU A 1 404 ? 71.192 23.703 -76.734 1.00 51.97 404 GLU A C 1
ATOM 3226 O O . GLU A 1 404 ? 70.121 23.491 -77.290 1.00 51.97 404 GLU A O 1
ATOM 3231 N N . THR A 1 405 ? 72.088 24.554 -77.244 1.00 40.06 405 THR A N 1
ATOM 3232 C CA . THR A 1 405 ? 72.145 24.865 -78.680 1.00 40.06 405 THR A CA 1
ATOM 3233 C C . THR A 1 405 ? 73.570 24.629 -79.175 1.00 40.06 405 THR A C 1
ATOM 3235 O O . THR A 1 405 ? 74.406 25.534 -79.155 1.00 40.06 405 THR A O 1
ATOM 3238 N N . VAL A 1 406 ? 73.862 23.396 -79.596 1.00 46.75 406 VAL A N 1
ATOM 3239 C CA . VAL A 1 406 ? 75.017 23.092 -80.451 1.00 46.75 406 VAL A CA 1
ATOM 3240 C C . VAL A 1 406 ? 74.559 23.245 -81.903 1.00 46.75 406 VAL A C 1
ATOM 3242 O O . VAL A 1 406 ? 73.738 22.478 -82.399 1.00 46.75 406 VAL A O 1
ATOM 3245 N N . ASP A 1 407 ? 75.072 24.281 -82.560 1.00 45.62 407 ASP A N 1
ATOM 3246 C CA . ASP A 1 407 ? 74.867 24.598 -83.976 1.00 45.62 407 ASP A CA 1
ATOM 3247 C C . ASP A 1 407 ? 75.607 23.574 -84.873 1.00 45.62 407 ASP A C 1
ATOM 3249 O O . ASP A 1 407 ? 76.816 23.381 -84.704 1.00 45.62 407 ASP A O 1
ATOM 3253 N N . PRO A 1 408 ? 74.936 22.907 -85.835 1.00 48.19 408 PRO A N 1
ATOM 3254 C CA . PRO A 1 408 ? 75.557 21.902 -86.697 1.00 48.19 408 PRO A CA 1
ATOM 3255 C C . PRO A 1 408 ? 76.335 22.486 -87.896 1.00 48.19 408 PRO A C 1
ATOM 3257 O O . PRO A 1 408 ? 76.765 21.730 -88.769 1.00 48.19 408 PRO A O 1
ATOM 3260 N N . SER A 1 409 ? 76.562 23.800 -87.976 1.00 46.66 409 SER A N 1
ATOM 3261 C CA . SER A 1 409 ? 77.179 24.448 -89.143 1.00 46.66 409 SER A CA 1
ATOM 3262 C C . SER A 1 409 ? 78.671 24.788 -88.990 1.00 46.66 409 SER A C 1
ATOM 3264 O O . SER A 1 409 ? 79.074 25.927 -89.181 1.00 46.66 409 SER A O 1
ATOM 3266 N N . LYS A 1 410 ? 79.545 23.813 -88.693 1.00 47.34 410 LYS A N 1
ATOM 3267 C CA . LYS A 1 410 ? 81.013 23.977 -88.859 1.00 47.34 410 LYS A CA 1
ATOM 3268 C C . LYS A 1 410 ? 81.747 22.631 -88.940 1.00 47.34 410 LYS A C 1
ATOM 3270 O O . LYS A 1 410 ? 82.506 22.242 -88.059 1.00 47.34 410 LYS A O 1
ATOM 3275 N N . ARG A 1 411 ? 81.548 21.908 -90.045 1.00 50.75 411 ARG A N 1
ATOM 3276 C CA . ARG A 1 411 ? 82.558 20.975 -90.570 1.00 50.75 411 ARG A CA 1
ATOM 3277 C C . ARG A 1 411 ? 83.036 21.498 -91.914 1.00 50.75 411 ARG A C 1
ATOM 3279 O O . ARG A 1 411 ? 82.349 21.362 -92.918 1.00 50.75 411 ARG A O 1
ATOM 3286 N N . GLY A 1 412 ? 84.224 22.082 -91.906 1.00 39.44 412 GLY A N 1
ATOM 3287 C CA . GLY A 1 412 ? 84.983 22.387 -93.103 1.00 39.44 412 GLY A CA 1
ATOM 3288 C C . GLY A 1 412 ? 86.434 22.668 -92.725 1.00 39.44 412 GLY A C 1
ATOM 3289 O O . GLY A 1 412 ? 86.652 23.617 -91.986 1.00 39.44 412 GLY A O 1
ATOM 3290 N N . ILE A 1 413 ? 87.346 21.808 -93.217 1.00 44.19 413 ILE A N 1
ATOM 3291 C CA . ILE A 1 413 ? 88.576 22.166 -93.968 1.00 44.19 413 ILE A CA 1
ATOM 3292 C C . ILE A 1 413 ? 89.579 23.035 -93.160 1.00 44.19 413 ILE A C 1
ATOM 3294 O O . ILE A 1 413 ? 89.233 24.129 -92.748 1.00 44.19 413 ILE A O 1
ATOM 3298 N N . ASN A 1 414 ? 90.847 22.711 -92.886 1.00 39.78 414 ASN A N 1
ATOM 3299 C CA . ASN A 1 414 ? 91.892 21.903 -93.527 1.00 39.78 414 ASN A CA 1
ATOM 3300 C C . ASN A 1 414 ? 93.039 21.720 -92.496 1.00 39.78 414 ASN A C 1
ATOM 3302 O O . ASN A 1 414 ? 93.191 22.556 -91.609 1.00 39.78 414 ASN A O 1
ATOM 3306 N N . GLU A 1 415 ? 93.730 20.576 -92.474 1.00 44.22 415 GLU A N 1
ATOM 3307 C CA . GLU A 1 415 ? 95.123 20.391 -92.957 1.00 44.22 415 GLU A CA 1
ATOM 3308 C C . GLU A 1 415 ? 96.148 21.443 -92.478 1.00 44.22 415 GLU A C 1
ATOM 3310 O O . GLU A 1 415 ? 96.149 22.570 -92.967 1.00 44.22 415 GLU A O 1
ATOM 3315 N N . GLN A 1 416 ? 97.079 21.062 -91.594 1.00 43.34 416 GLN A N 1
ATOM 3316 C CA . GLN A 1 416 ? 98.413 20.523 -91.929 1.00 43.34 416 GLN A CA 1
ATOM 3317 C C . GLN A 1 416 ? 99.154 20.059 -90.672 1.00 43.34 416 GLN A C 1
ATOM 3319 O O . GLN A 1 416 ? 99.015 20.729 -89.623 1.00 43.34 416 GLN A O 1
#

Secondary structure (DSSP, 8-state):
-------------------------------------------S-------PPPPEEE-STTTSPPEE-TT-SSEE--EEEEEEEESEEEETTTTEEEEETTS--EEEEEEE----S--EEEETTEEEE--EEEEEEEEEETTEEEEEEEPPPP-TT----SS-----PPTT-S-BTTBPPTT---EEEEEEEEEE-SS-EEEEEEEEES-EEEESS-GGGT-TTS-SSEE-SSSS-EE--S-EEES-SS-SSSEEESS----SS-------GGG--S-----HHHHHHHHHH---EEE---HHHHHHHT--TT--EEE--HHHHHHH-GGGEEEE--EEETTEEE-SEEEE-HHHHHHHHHHHHHHHHHHHHHHHHHHHHHHHHHHHHHHHHHHHTT------------------

Mean predicted aligned error: 19.38 Å

Foldseek 3Di:
DAADADDDDDPPDDDDDDDDDDDDDDDDDDDDDDDDDDDDDDDDDDDDPPQDWWDKDFDPQVQAWFKDEPVNPDTWAKDKDKGWPDQWHQDPQQRAIEGEQPDDIYMYMDIDTDYDPWMWTDDPNDTFTFPDKDKAKWKAKPVGRVDTQFDAGADPVRDGDDPDHSPDFWPQCDDDPLHRDPPTIWIKMKIFMWGDGPVGIGTNTMMITPTYGYHHDDCVVVVVVPPCWDADPVSPDTHHPAADEAVDPDDQDNYHYLDDDDDPDDDDDDDDPVVDDPDDDDDLVLLLVLVVQWDKDWDFDDPQVCVVSVHDRVDIDIDTDQVSSCVSPVVQKAFIQWDQTPNDIDGRDIDGNVVVNVVSVVSSVVVVVVVVVVVVVVVVVVVVVVVVVVVVVVVVVPDDPDDDDDDPPDDDDDDD

Nearest PDB structures (foldseek):
  5h5p-assembly1_A  TM=8.969E-01  e=2.543E-17  Mus musculus
  5yhu-assembly1_A  TM=8.833E-01  e=1.624E-17  Homo sapiens
  5zhu-assembly3_C  TM=8.544E-01  e=3.358E-16  Homo sapiens
  5yhu-assembly2_B  TM=8.650E-01  e=1.291E-15  Homo sapiens
  7dc3-assembly3_C  TM=9.447E-01  e=2.809E-12  Mus musculus

Sequence (416 aa):
MFLILVFYYSPLQEKQLKRKCHLLSENNENNEMKKVKKNYKPEHGESSSSIKTIKWSDYKSEECHKLFTSSLTEPTNPSIVVACDKGLTFSPAESVFICQKKNHFQISLNLEITSDSQTLVQVEDVYQSVISYKVHLYAIKAESPHKKITMEQSTADRSKRPYSPVSETTSNNMRKKGKLNPDQRYFQLVVDVRAYTKQGNYSICCQISENVIVRASNPGQFENDVALWSKDKSGECVYRMGYVGINTDKPDQCLSVNGNIKLTGQTMTPSDIRLTEHLHQANTRENLENVSNMKLYRYRYNQAYSCHAGLEQSREDLGVLGSEVKTFIPDAVTESADIVLDGKMVKDVLMVKKDRLLMESLGAIQELSKMTKILTSRMIELETKNEILEMISTRYSFEPETAETVDPSKRGINEQ

pLDDT: mean 76.18, std 23.41, range [21.84, 97.81]